Protein AF-0000000080250544 (afdb_homodimer)

Organism: Ramazzottius varieornatus (NCBI:txid947166)

Radius of gyration: 23.19 Å; Cα contacts (8 Å, |Δi|>4): 691; chains: 2; bounding box: 48×70×61 Å

Sequence (480 aa):
MAPKQDSIIHLRAGSTQPKFDNGYLTVYSLRFSPFSERVRLLLNYKQIPFNIVNIHIRDRPEWYYKKNPLGKVPCLEEPDGSIVYESLVVAEYIEDRYHDQRPLLPADPYQRAVQKQLIELVIGTASYNHTVLEGNPDAKKTVEGGLDKVEELLQTDYWSGGECGFVDLMVWPWFERLPAIQRIAAIRFSPEHHPKILAWMDRMLTIPAVKMTAYDTEERLAFLESRKAGAINFDVGLQSMAPKQDSIIHLRAGSTQPKFDNGYLTVYSLRFSPFSERVRLLLNYKQIPFNIVNIHIRDRPEWYYKKNPLGKVPCLEEPDGSIVYESLVVAEYIEDRYHDQRPLLPADPYQRAVQKQLIELVIGTASYNHTVLEGNPDAKKTVEGGLDKVEELLQTDYWSGGECGFVDLMVWPWFERLPAIQRIAAIRFSPEHHPKILAWMDRMLTIPAVKMTAYDTEERLAFLESRKAGAINFDVGLQS

Solvent-accessible surface area (backbone atoms only — not comparable to full-atom values): 26628 Å² total; per-residue (Å²): 126,78,76,82,78,43,44,86,54,58,37,31,60,84,53,77,82,85,82,82,89,80,75,43,35,35,35,34,27,38,83,86,34,48,52,21,41,25,45,52,32,47,33,46,64,69,66,48,71,62,43,42,39,26,48,27,82,90,41,48,29,71,73,50,40,79,72,34,80,81,58,67,64,20,30,39,31,42,69,88,63,52,69,41,41,48,40,69,46,37,44,50,31,47,52,62,65,60,32,97,44,86,68,54,66,57,86,50,42,64,61,31,35,52,46,55,35,47,42,54,52,50,45,69,41,52,64,33,64,65,34,52,73,67,63,44,87,58,23,53,59,50,34,39,53,20,48,52,52,48,37,68,64,56,82,51,70,24,80,54,28,89,46,86,28,49,41,39,44,63,48,40,46,66,58,70,44,43,68,46,46,39,72,77,37,93,49,82,78,42,66,87,78,31,44,62,50,51,52,34,49,56,57,48,62,68,37,67,31,49,56,72,67,57,72,54,60,66,47,51,40,51,29,52,50,23,45,71,70,70,56,67,42,85,49,58,90,53,83,129,124,78,74,81,75,42,43,85,53,58,37,31,58,85,53,76,82,84,83,82,89,79,73,43,36,33,34,35,26,37,86,87,35,48,50,22,41,24,43,53,33,47,34,47,62,69,67,48,70,63,44,43,39,26,46,27,81,92,40,49,28,70,71,50,39,79,72,35,80,81,57,64,65,20,31,40,30,43,67,89,64,52,68,40,43,49,42,69,45,37,44,50,31,50,52,63,64,61,32,96,45,87,68,55,64,57,86,50,43,64,62,30,34,52,46,54,35,46,43,53,51,48,45,68,41,52,65,33,65,66,35,51,73,66,62,44,89,57,22,54,59,49,35,38,53,21,50,53,53,46,38,67,64,58,82,51,69,24,81,56,30,87,45,87,28,50,41,39,45,64,48,40,46,66,58,68,44,44,68,46,46,40,74,78,37,92,48,82,78,43,66,88,78,30,43,62,52,51,53,34,49,57,57,48,62,69,36,67,32,49,56,73,66,56,72,56,60,66,47,50,40,51,29,50,50,23,46,71,70,70,56,66,43,83,49,59,90,53,84,129

InterPro domains:
  IPR004045 Glutathione S-transferase, N-terminal [PF13417] (28-99)
  IPR004045 Glutathione S-transferase, N-terminal [PS50404] (23-102)
  IPR005442 Glutathione S-transferase, omega-class [PR01625] (23-38)
  IPR005442 Glutathione S-transferase, omega-class [PR01625] (99-113)
  IPR005442 Glutathione S-transferase, omega-class [PR01625] (158-177)
  IPR010987 Glutathione S-transferase, C-terminal-like [PS50405] (108-223)
  IPR036249 Thioredoxin-like superfamily [SSF52833] (25-121)
  IPR036282 Glutathione S-transferase, C-terminal domain superfamily [SSF47616] (98-227)
  IPR040079 Glutathione transferase family [SFLDS00019] (25-205)
  IPR050983 Glutathione S-transferase Omega/HSP26 [PTHR43968] (10-233)

Structure (mmCIF, N/CA/C/O backbone):
data_AF-0000000080250544-model_v1
#
loop_
_entity.id
_entity.type
_entity.pdbx_description
1 polymer 'Glutathione S-transferase omega'
#
loop_
_atom_site.group_PDB
_atom_site.id
_atom_site.type_symbol
_atom_site.label_atom_id
_atom_site.label_alt_id
_atom_site.label_comp_id
_atom_site.label_asym_id
_atom_site.label_entity_id
_atom_site.label_seq_id
_atom_site.pdbx_PDB_ins_code
_atom_site.Cartn_x
_atom_site.Cartn_y
_atom_site.Cartn_z
_atom_site.occupancy
_atom_site.B_iso_or_equiv
_atom_site.auth_seq_id
_atom_site.auth_comp_id
_atom_site.auth_asym_id
_atom_site.auth_atom_id
_atom_site.pdbx_PDB_model_num
ATOM 1 N N . MET A 1 1 ? 18.531 -32.625 -2.441 1 30.19 1 MET A N 1
ATOM 2 C CA . MET A 1 1 ? 17.688 -31.5 -2.129 1 30.19 1 MET A CA 1
ATOM 3 C C . MET A 1 1 ? 16.516 -31.906 -1.24 1 30.19 1 MET A C 1
ATOM 5 O O . MET A 1 1 ? 15.812 -32.875 -1.548 1 30.19 1 MET A O 1
ATOM 9 N N . ALA A 1 2 ? 16.609 -31.719 0.023 1 39.47 2 ALA A N 1
ATOM 10 C CA . ALA A 1 2 ? 15.633 -32.375 0.901 1 39.47 2 ALA A CA 1
ATOM 11 C C . ALA A 1 2 ? 14.219 -32.219 0.355 1 39.47 2 ALA A C 1
ATOM 13 O O . ALA A 1 2 ? 13.898 -31.203 -0.287 1 39.47 2 ALA A O 1
ATOM 14 N N . PRO A 1 3 ? 13.453 -33.188 0.42 1 40.62 3 PRO A N 1
ATOM 15 C CA . PRO A 1 3 ? 12.078 -33.156 -0.087 1 40.62 3 PRO A CA 1
ATOM 16 C C . PRO A 1 3 ? 11.305 -31.922 0.4 1 40.62 3 PRO A C 1
ATOM 18 O O . PRO A 1 3 ? 11.539 -31.438 1.514 1 40.62 3 PRO A O 1
ATOM 21 N N . LYS A 1 4 ? 11.023 -31.031 -0.558 1 47.94 4 LYS A N 1
ATOM 22 C CA . LYS A 1 4 ? 10.164 -29.875 -0.311 1 47.94 4 LYS A CA 1
ATOM 23 C C . LYS A 1 4 ? 9.078 -30.203 0.704 1 47.94 4 LYS A C 1
ATOM 25 O O . LYS A 1 4 ? 8.273 -31.125 0.487 1 47.94 4 LYS A O 1
ATOM 30 N N . GLN A 1 5 ? 9.305 -30.188 1.997 1 51.09 5 GLN A N 1
ATOM 31 C CA . GLN A 1 5 ? 8.32 -30.391 3.053 1 51.09 5 GLN A CA 1
ATOM 32 C C . GLN A 1 5 ? 7.301 -29.266 3.072 1 51.09 5 GLN A C 1
ATOM 34 O O . GLN A 1 5 ? 6.902 -28.797 4.141 1 51.09 5 GLN A O 1
ATOM 39 N N . ASP A 1 6 ? 7 -28.797 1.941 1 57.81 6 ASP A N 1
ATOM 40 C CA . ASP A 1 6 ? 5.945 -27.797 1.822 1 57.81 6 ASP A CA 1
ATOM 41 C C . ASP A 1 6 ? 4.613 -28.344 2.342 1 57.81 6 ASP A C 1
ATOM 43 O O . ASP A 1 6 ? 4.344 -29.547 2.236 1 57.81 6 ASP A O 1
ATOM 47 N N . SER A 1 7 ? 4.129 -27.641 3.33 1 61.94 7 SER A N 1
ATOM 48 C CA . SER A 1 7 ? 2.754 -28.031 3.605 1 61.94 7 SER A CA 1
ATOM 49 C C . SER A 1 7 ? 1.898 -27.984 2.344 1 61.94 7 SER A C 1
ATOM 51 O O . SER A 1 7 ? 1.825 -26.938 1.683 1 61.94 7 SER A O 1
ATOM 53 N N . ILE A 1 8 ? 1.458 -29.094 1.96 1 69.06 8 ILE A N 1
ATOM 54 C CA . ILE A 1 8 ? 0.593 -29.156 0.787 1 69.06 8 ILE A CA 1
ATOM 55 C C . ILE A 1 8 ? -0.792 -28.609 1.14 1 69.06 8 ILE A C 1
ATOM 57 O O . ILE A 1 8 ? -1.334 -27.766 0.431 1 69.06 8 ILE A O 1
ATOM 61 N N . ILE A 1 9 ? -1.211 -29 2.414 1 85.44 9 ILE A N 1
ATOM 62 C CA . ILE A 1 9 ? -2.533 -28.547 2.826 1 85.44 9 ILE A CA 1
ATOM 63 C C . ILE A 1 9 ? -2.396 -27.344 3.762 1 85.44 9 ILE A C 1
ATOM 65 O O . ILE A 1 9 ? -1.342 -27.141 4.367 1 85.44 9 ILE A O 1
ATOM 69 N N . HIS A 1 10 ? -3.432 -26.609 3.869 1 94.12 10 HIS A N 1
ATOM 70 C CA . HIS A 1 10 ? -3.436 -25.453 4.758 1 94.12 10 HIS A CA 1
ATOM 71 C C . HIS A 1 10 ? -3.494 -25.875 6.219 1 94.12 10 HIS A C 1
ATOM 73 O O . HIS A 1 10 ? -4.352 -26.672 6.602 1 94.12 10 HIS A O 1
ATOM 79 N N . LEU A 1 11 ? -2.553 -25.406 7.008 1 94.62 11 LEU A N 1
ATOM 80 C CA . LEU A 1 11 ? -2.518 -25.703 8.43 1 94.62 11 LEU A CA 1
ATOM 81 C C . LEU A 1 11 ? -3.605 -24.953 9.18 1 94.62 11 LEU A C 1
ATOM 83 O O . LEU A 1 11 ? -3.881 -23.781 8.867 1 94.62 11 LEU A O 1
ATOM 87 N N . ARG A 1 12 ? -4.168 -25.641 10.141 1 95.25 12 ARG A N 1
ATOM 88 C CA . ARG A 1 12 ? -5.309 -25.125 10.898 1 95.25 12 ARG A CA 1
ATOM 89 C C . ARG A 1 12 ? -5.004 -25.078 12.391 1 95.25 12 ARG A C 1
ATOM 91 O O . ARG A 1 12 ? -3.918 -25.484 12.82 1 95.25 12 ARG A O 1
ATOM 98 N N . ALA A 1 13 ? -6 -24.484 13.086 1 96.19 13 ALA A N 1
ATOM 99 C CA . ALA A 1 13 ? -5.902 -24.484 14.539 1 96.19 13 ALA A CA 1
ATOM 100 C C . ALA A 1 13 ? -5.531 -25.875 15.062 1 96.19 13 ALA A C 1
ATOM 102 O O . ALA A 1 13 ? -6.062 -26.891 14.594 1 96.19 13 ALA A O 1
ATOM 103 N N . GLY A 1 14 ? -4.582 -25.859 15.977 1 95.31 14 GLY A N 1
ATOM 104 C CA . GLY A 1 14 ? -4.152 -27.125 16.578 1 95.3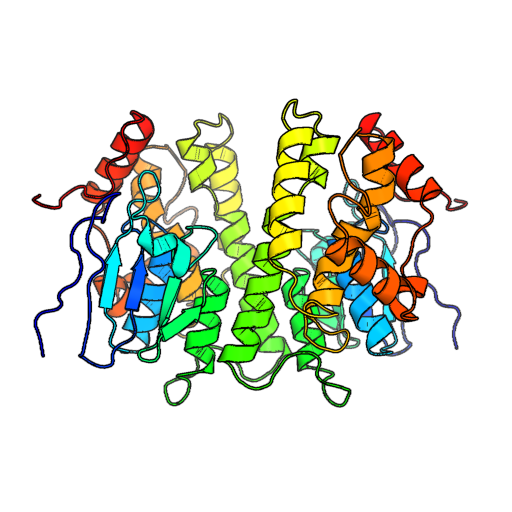1 14 GLY A CA 1
ATOM 105 C C . GLY A 1 14 ? -2.98 -27.75 15.852 1 95.31 14 GLY A C 1
ATOM 106 O O . GLY A 1 14 ? -2.367 -28.703 16.359 1 95.31 14 GLY A O 1
ATOM 107 N N . SER A 1 15 ? -2.645 -27.281 14.625 1 94.5 15 SER A N 1
ATOM 108 C CA . SER A 1 15 ? -1.525 -27.844 13.875 1 94.5 15 SER A CA 1
ATOM 109 C C . SER A 1 15 ? -0.195 -27.547 14.555 1 94.5 15 SER A C 1
ATOM 111 O O . SER A 1 15 ? -0.071 -26.547 15.273 1 94.5 15 SER A O 1
ATOM 113 N N . THR A 1 16 ? 0.741 -28.375 14.328 1 94.25 16 THR A N 1
ATOM 114 C CA . THR A 1 16 ? 2.102 -28.156 14.797 1 94.25 16 THR A CA 1
ATOM 115 C C . THR A 1 16 ? 2.881 -27.281 13.812 1 94.25 16 THR A C 1
ATOM 117 O O . THR A 1 16 ? 2.779 -27.469 12.602 1 94.25 16 THR A O 1
ATOM 120 N N . GLN A 1 17 ? 3.588 -26.406 14.32 1 93.44 17 GLN A N 1
ATOM 121 C CA . GLN A 1 17 ? 4.414 -25.562 13.469 1 93.44 17 GLN A CA 1
ATOM 122 C C . GLN A 1 17 ? 5.5 -26.375 12.773 1 93.44 17 GLN A C 1
ATOM 124 O O . GLN A 1 17 ? 6.285 -27.062 13.43 1 93.44 17 GLN A O 1
ATOM 129 N N . PRO A 1 18 ? 5.574 -26.281 11.477 1 92.81 18 PRO A N 1
ATOM 130 C CA . PRO A 1 18 ? 6.672 -26.969 10.789 1 92.81 18 PRO A CA 1
ATOM 131 C C . PRO A 1 18 ? 8.039 -26.375 11.117 1 92.81 18 PRO A C 1
ATOM 133 O O . PRO A 1 18 ? 8.156 -25.156 11.289 1 92.81 18 PRO A O 1
ATOM 136 N N . LYS A 1 19 ? 9 -27.141 11.195 1 88.62 19 LYS A N 1
ATOM 137 C CA . LYS A 1 19 ? 10.383 -26.734 11.398 1 88.62 19 LYS A CA 1
ATOM 138 C C . LYS A 1 19 ? 11.258 -27.125 10.211 1 88.62 19 LYS A C 1
ATOM 140 O O . LYS A 1 19 ? 11.172 -28.25 9.719 1 88.62 19 LYS A O 1
ATOM 145 N N . PHE A 1 20 ? 11.953 -26.078 9.75 1 90.44 20 PHE A N 1
ATOM 146 C CA . PHE A 1 20 ? 12.867 -26.312 8.641 1 90.44 20 PHE A CA 1
ATOM 147 C C . PHE A 1 20 ? 14.312 -26.062 9.055 1 90.44 20 PHE A C 1
ATOM 149 O O . PHE A 1 20 ? 14.594 -25.094 9.773 1 90.44 20 PHE A O 1
ATOM 156 N N . ASP A 1 21 ? 15.227 -26.906 8.727 1 87.69 21 ASP A N 1
ATOM 157 C CA . ASP A 1 21 ? 16.641 -26.734 9.055 1 87.69 21 ASP A CA 1
ATOM 158 C C . ASP A 1 21 ? 17.5 -26.688 7.789 1 87.69 21 ASP A C 1
ATOM 160 O O . ASP A 1 21 ? 18.625 -27.156 7.785 1 87.69 21 ASP A O 1
ATOM 164 N N . ASN A 1 22 ? 16.969 -26.219 6.715 1 93.06 22 ASN A N 1
ATOM 165 C CA . ASN A 1 22 ? 17.672 -26.234 5.434 1 93.06 22 ASN A CA 1
ATOM 166 C C . ASN A 1 22 ? 18.281 -24.875 5.121 1 93.06 22 ASN A C 1
ATOM 168 O O . ASN A 1 22 ? 18.938 -24.703 4.09 1 93.06 22 ASN A O 1
ATOM 172 N N . GLY A 1 23 ? 18.016 -23.844 5.969 1 94.5 23 GLY A N 1
ATOM 173 C CA . GLY A 1 23 ? 18.609 -22.531 5.785 1 94.5 23 GLY A CA 1
ATOM 174 C C . GLY A 1 23 ? 17.875 -21.688 4.766 1 94.5 23 GLY A C 1
ATOM 175 O O . GLY A 1 23 ? 18.375 -20.641 4.355 1 94.5 23 GLY A O 1
ATOM 176 N N . TYR A 1 24 ? 16.641 -22.109 4.34 1 96 24 TYR A N 1
ATOM 177 C CA . TYR A 1 24 ? 15.883 -21.391 3.328 1 96 24 TYR A CA 1
ATOM 178 C C . TYR A 1 24 ? 14.898 -20.422 3.971 1 96 24 TYR A C 1
ATOM 180 O O . TYR A 1 24 ? 14.594 -20.531 5.16 1 96 24 TYR A O 1
ATOM 188 N N . LEU A 1 25 ? 14.477 -19.484 3.188 1 96.69 25 LEU A N 1
ATOM 189 C CA . LEU A 1 25 ? 13.328 -18.656 3.557 1 96.69 25 LEU A CA 1
ATOM 190 C C . LEU A 1 25 ? 12.07 -19.516 3.711 1 96.69 25 LEU A C 1
ATOM 192 O O . LEU A 1 25 ? 11.953 -20.562 3.082 1 96.69 25 LEU A O 1
ATOM 196 N N . THR A 1 26 ? 11.211 -19.047 4.57 1 97.31 26 THR A N 1
ATOM 197 C CA . THR A 1 26 ? 9.883 -19.656 4.66 1 97.31 26 THR A CA 1
ATOM 198 C C . THR A 1 26 ? 8.805 -18.641 4.309 1 97.31 26 THR A C 1
ATOM 200 O O . THR A 1 26 ? 8.789 -17.531 4.84 1 97.31 26 THR A O 1
ATOM 203 N N . VAL A 1 27 ? 7.965 -19.047 3.398 1 97.56 27 VAL A N 1
ATOM 204 C CA . VAL A 1 27 ? 6.82 -18.219 3.033 1 97.56 27 VAL A CA 1
ATOM 205 C C . VAL A 1 27 ? 5.539 -18.812 3.607 1 97.56 27 VAL A C 1
ATOM 207 O O . VAL A 1 27 ? 5.137 -19.922 3.223 1 97.56 27 VAL A O 1
ATOM 210 N N . TYR A 1 28 ? 4.992 -18.141 4.57 1 97.75 28 TYR A N 1
ATOM 211 C CA . TYR A 1 28 ? 3.625 -18.469 4.969 1 97.75 28 TYR A CA 1
ATOM 212 C C . TYR A 1 28 ? 2.623 -17.922 3.951 1 97.75 28 TYR A C 1
ATOM 214 O O . TYR A 1 28 ? 2.6 -16.734 3.66 1 97.75 28 TYR A O 1
ATOM 222 N N . SER A 1 29 ? 1.781 -18.797 3.49 1 96.38 29 SER A N 1
ATOM 223 C CA . SER A 1 29 ? 1.088 -18.531 2.236 1 96.38 29 SER A CA 1
ATOM 224 C C . SER A 1 29 ? -0.36 -19 2.291 1 96.38 29 SER A C 1
ATOM 226 O O . SER A 1 29 ? -0.806 -19.531 3.311 1 96.38 29 SER A O 1
ATOM 228 N N . LEU A 1 30 ? -1.112 -18.625 1.294 1 94.75 30 LEU A N 1
ATOM 229 C CA . LEU A 1 30 ? -2.441 -19.109 0.927 1 94.75 30 LEU A CA 1
ATOM 230 C C . LEU A 1 30 ? -2.508 -19.438 -0.561 1 94.75 30 LEU A C 1
ATOM 232 O O . LEU A 1 30 ? -2.189 -18.594 -1.402 1 94.75 30 LEU A O 1
ATOM 236 N N . ARG A 1 31 ? -2.861 -20.578 -0.89 1 91.12 31 ARG A N 1
ATOM 237 C CA . ARG A 1 31 ? -2.715 -21.141 -2.227 1 91.12 31 ARG A CA 1
ATOM 238 C C . ARG A 1 31 ? -3.387 -20.25 -3.271 1 91.12 31 ARG A C 1
ATOM 240 O O . ARG A 1 31 ? -2.77 -19.891 -4.273 1 91.12 31 ARG A O 1
ATOM 247 N N . PHE A 1 32 ? -4.555 -19.766 -3.074 1 89.81 32 PHE A N 1
ATOM 248 C CA . PHE A 1 32 ? -5.305 -19.047 -4.098 1 89.81 32 PHE A CA 1
ATOM 249 C C . PHE A 1 32 ? -5.297 -17.547 -3.822 1 89.81 32 PHE A C 1
ATOM 251 O O . PHE A 1 32 ? -6.09 -16.797 -4.402 1 89.81 32 PHE A O 1
ATOM 258 N N . SER A 1 33 ? -4.426 -17.109 -2.998 1 91.81 33 SER A N 1
ATOM 259 C CA . SER A 1 33 ? -4.285 -15.688 -2.707 1 91.81 33 SER A CA 1
ATOM 260 C C . SER A 1 33 ? -3.344 -15.008 -3.697 1 91.81 33 SER A C 1
ATOM 262 O O . SER A 1 33 ? -2.184 -15.406 -3.83 1 91.81 33 SER A O 1
ATOM 264 N N . PRO A 1 34 ? -3.848 -13.992 -4.348 1 92.94 34 PRO A N 1
ATOM 265 C CA . PRO A 1 34 ? -2.953 -13.273 -5.262 1 92.94 34 PRO A CA 1
ATOM 266 C C . PRO A 1 34 ? -1.805 -12.578 -4.531 1 92.94 34 PRO A C 1
ATOM 268 O O . PRO A 1 34 ? -0.731 -12.383 -5.109 1 92.94 34 PRO A O 1
ATOM 271 N N . PHE A 1 35 ? -1.984 -12.242 -3.273 1 95.38 35 PHE A N 1
ATOM 272 C CA . PHE A 1 35 ? -0.95 -11.578 -2.488 1 95.38 35 PHE A CA 1
ATOM 273 C C . PHE A 1 35 ? 0.18 -12.547 -2.158 1 95.38 35 PHE A C 1
ATOM 275 O O . PHE A 1 35 ? 1.356 -12.195 -2.256 1 95.38 35 PHE A O 1
ATOM 282 N N . SER A 1 36 ? -0.199 -13.711 -1.811 1 96.25 36 SER A N 1
ATOM 283 C CA . SER A 1 36 ? 0.809 -14.734 -1.552 1 96.25 36 SER A CA 1
ATOM 284 C C . SER A 1 36 ? 1.521 -15.148 -2.836 1 96.25 36 SER A C 1
ATOM 286 O O . SER A 1 36 ? 2.73 -15.391 -2.83 1 96.25 36 SER A O 1
ATOM 288 N N . GLU A 1 37 ? 0.762 -15.219 -3.871 1 95.38 37 GLU A N 1
ATOM 289 C CA . GLU A 1 37 ? 1.309 -15.68 -5.145 1 95.38 37 GLU A CA 1
ATOM 290 C C . GLU A 1 37 ? 2.42 -14.758 -5.633 1 95.38 37 GLU A C 1
ATOM 292 O O . GLU A 1 37 ? 3.43 -15.227 -6.168 1 95.38 37 GLU A O 1
ATOM 297 N N . ARG A 1 38 ? 2.221 -13.469 -5.473 1 96.75 38 ARG A N 1
ATOM 298 C CA . ARG A 1 38 ? 3.229 -12.594 -6.059 1 96.75 38 ARG A CA 1
ATOM 299 C C . ARG A 1 38 ? 4.562 -12.734 -5.336 1 96.75 38 ARG A C 1
ATOM 301 O O . ARG A 1 38 ? 5.625 -12.555 -5.938 1 96.75 38 ARG A O 1
ATOM 308 N N . VAL A 1 39 ? 4.574 -13.086 -4.066 1 97.69 39 VAL A N 1
ATOM 309 C CA . VAL A 1 39 ? 5.812 -13.328 -3.336 1 97.69 39 VAL A CA 1
ATOM 310 C C . VAL A 1 39 ? 6.461 -14.617 -3.838 1 97.69 39 VAL A C 1
ATOM 312 O O . VAL A 1 39 ? 7.664 -14.648 -4.113 1 97.69 39 VAL A O 1
ATOM 315 N N . ARG A 1 40 ? 5.648 -15.648 -4.012 1 96.5 40 ARG A N 1
ATOM 316 C CA . ARG A 1 40 ? 6.172 -16.906 -4.531 1 96.5 40 ARG A CA 1
ATOM 317 C C . ARG A 1 40 ? 6.715 -16.734 -5.945 1 96.5 40 ARG A C 1
ATOM 319 O O . ARG A 1 40 ? 7.773 -17.266 -6.281 1 96.5 40 ARG A O 1
ATOM 326 N N . LEU A 1 41 ? 6.004 -16.016 -6.723 1 96.56 41 LEU A N 1
ATOM 327 C CA . LEU A 1 41 ? 6.422 -15.719 -8.086 1 96.56 41 LEU A CA 1
ATOM 328 C C . LEU A 1 41 ? 7.793 -15.039 -8.102 1 96.56 41 LEU A C 1
ATOM 330 O O . LEU A 1 41 ? 8.68 -15.445 -8.859 1 96.56 41 LEU A O 1
ATOM 334 N N . LEU A 1 42 ? 7.953 -14.055 -7.289 1 96.69 42 LEU A N 1
ATOM 335 C CA . LEU A 1 42 ? 9.203 -13.305 -7.227 1 96.69 42 LEU A CA 1
ATOM 336 C C . LEU A 1 42 ? 10.359 -14.211 -6.824 1 96.69 42 LEU A C 1
ATOM 338 O O . LEU A 1 42 ? 11.422 -14.188 -7.449 1 96.69 42 LEU A O 1
ATOM 342 N N . LEU A 1 43 ? 10.148 -14.984 -5.805 1 96 43 LEU A N 1
ATOM 343 C CA . LEU A 1 43 ? 11.195 -15.883 -5.332 1 96 43 LEU A CA 1
ATOM 344 C C . LEU A 1 43 ? 11.578 -16.891 -6.414 1 96 43 LEU A C 1
ATOM 346 O O . LEU A 1 43 ? 12.766 -17.141 -6.633 1 96 43 LEU A O 1
ATOM 350 N N . ASN A 1 44 ? 10.586 -17.438 -7.086 1 95.06 44 ASN A N 1
ATOM 351 C CA . ASN A 1 44 ? 10.859 -18.359 -8.18 1 95.06 44 ASN A CA 1
ATOM 352 C C . ASN A 1 44 ? 11.602 -17.672 -9.328 1 95.06 44 ASN A C 1
ATOM 354 O O . ASN A 1 44 ? 12.523 -18.25 -9.898 1 95.06 44 ASN A O 1
ATOM 358 N N . TYR A 1 45 ? 11.148 -16.516 -9.641 1 95.38 45 TYR A N 1
ATOM 359 C CA . TYR A 1 45 ? 11.773 -15.766 -10.734 1 95.38 45 TYR A CA 1
ATOM 360 C C . TYR A 1 45 ? 13.234 -15.477 -10.438 1 95.38 45 TYR A C 1
ATOM 362 O O . TYR A 1 45 ? 14.086 -15.562 -11.328 1 95.38 45 TYR A O 1
ATOM 370 N N . LYS A 1 46 ? 13.516 -15.211 -9.18 1 94.69 46 LYS A N 1
ATOM 371 C CA . LYS A 1 46 ? 14.883 -14.914 -8.766 1 94.69 46 LYS A CA 1
ATOM 372 C C . LYS A 1 46 ? 15.641 -16.188 -8.414 1 94.69 46 LYS A C 1
ATOM 374 O O . LYS A 1 46 ? 16.828 -16.141 -8.07 1 94.69 46 LYS A O 1
ATOM 379 N N . GLN A 1 47 ? 14.945 -17.281 -8.469 1 92.94 47 GLN A N 1
ATOM 380 C CA . GLN A 1 47 ? 15.539 -18.578 -8.195 1 92.94 47 GLN A CA 1
ATOM 381 C C . GLN A 1 47 ? 16.109 -18.641 -6.781 1 92.94 47 GLN A C 1
ATOM 383 O O . GLN A 1 47 ? 17.219 -19.109 -6.57 1 92.94 47 GLN A O 1
ATOM 388 N N . ILE A 1 48 ? 15.383 -18.141 -5.863 1 93.94 48 ILE A N 1
ATOM 389 C CA . ILE A 1 48 ? 15.703 -18.234 -4.441 1 93.94 48 ILE A CA 1
ATOM 390 C C . ILE A 1 48 ? 14.914 -19.359 -3.799 1 93.94 48 ILE A C 1
ATOM 392 O O . ILE A 1 48 ? 13.68 -19.359 -3.818 1 93.94 48 ILE A O 1
ATOM 396 N N . PRO A 1 49 ? 15.609 -20.281 -3.252 1 94.31 49 PRO A N 1
ATOM 397 C CA . PRO A 1 49 ? 14.891 -21.391 -2.619 1 94.31 49 PRO A CA 1
ATOM 398 C C . PRO A 1 49 ? 14.109 -20.953 -1.383 1 94.31 49 PRO A C 1
ATOM 400 O O . PRO A 1 49 ? 14.562 -20.094 -0.63 1 94.31 49 PRO A O 1
ATOM 403 N N . PHE A 1 50 ? 12.977 -21.594 -1.226 1 95.81 50 PHE A N 1
ATOM 404 C CA . PHE A 1 50 ? 12.148 -21.266 -0.07 1 95.81 50 PHE A CA 1
ATOM 405 C C . PHE A 1 50 ? 11.234 -22.422 0.293 1 95.81 50 PHE A C 1
ATOM 407 O O . PHE A 1 50 ? 10.961 -23.281 -0.541 1 95.81 50 PHE A O 1
ATOM 414 N N . ASN A 1 51 ? 10.828 -22.406 1.561 1 96.19 51 ASN A N 1
ATOM 415 C CA . ASN A 1 51 ? 9.773 -23.281 2.061 1 96.19 51 ASN A CA 1
ATOM 416 C C . ASN A 1 51 ? 8.406 -22.609 1.993 1 96.19 51 ASN A C 1
ATOM 418 O O . ASN A 1 51 ? 8.305 -21.391 2.094 1 96.19 51 ASN A O 1
ATOM 422 N N . ILE A 1 52 ? 7.383 -23.453 1.812 1 95.81 52 ILE A N 1
ATOM 423 C CA . ILE A 1 52 ? 6.02 -22.938 1.827 1 95.81 52 ILE A CA 1
ATOM 424 C C . ILE A 1 52 ? 5.246 -23.562 2.988 1 95.81 52 ILE A C 1
ATOM 426 O O . ILE A 1 52 ? 5.297 -24.781 3.197 1 95.81 52 ILE A O 1
ATOM 430 N N . VAL A 1 53 ? 4.66 -22.781 3.762 1 96.19 53 VAL A N 1
ATOM 431 C CA . VAL A 1 53 ? 3.703 -23.203 4.777 1 96.19 53 VAL A CA 1
ATOM 432 C C . VAL A 1 53 ? 2.352 -22.547 4.52 1 96.19 53 VAL A C 1
ATOM 434 O O . VAL A 1 53 ? 2.199 -21.328 4.703 1 96.19 53 VAL A O 1
ATOM 437 N N . ASN A 1 54 ? 1.354 -23.312 4.129 1 95.69 54 ASN A N 1
ATOM 438 C CA . ASN A 1 54 ? 0.025 -22.781 3.869 1 95.69 54 ASN A CA 1
ATOM 439 C C . ASN A 1 54 ? -0.79 -22.641 5.152 1 95.69 54 ASN A C 1
ATOM 441 O O . ASN A 1 54 ? -0.849 -23.578 5.949 1 95.69 54 ASN A O 1
ATOM 445 N N . ILE A 1 55 ? -1.382 -21.469 5.332 1 96.5 55 ILE A N 1
ATOM 446 C CA . ILE A 1 55 ? -2.127 -21.141 6.539 1 96.5 55 ILE A CA 1
ATOM 447 C C . ILE A 1 55 ? -3.611 -21 6.211 1 96.5 55 ILE A C 1
ATOM 449 O O . ILE A 1 55 ? -3.982 -20.297 5.27 1 96.5 55 ILE A O 1
ATOM 453 N N . HIS A 1 56 ? -4.477 -21.734 6.926 1 94.75 56 HIS A N 1
ATOM 454 C CA . HIS A 1 56 ? -5.918 -21.562 6.797 1 94.75 56 HIS A CA 1
ATOM 455 C C . HIS A 1 56 ? -6.367 -20.25 7.449 1 94.75 56 HIS A C 1
ATOM 457 O O . HIS A 1 56 ? -6.465 -20.172 8.672 1 94.75 56 HIS A O 1
ATOM 463 N N . ILE A 1 57 ? -6.777 -19.312 6.707 1 92.81 57 ILE A N 1
ATOM 464 C CA . ILE A 1 57 ? -6.922 -17.938 7.184 1 92.81 57 ILE A CA 1
ATOM 465 C C . ILE A 1 57 ? -8.211 -17.812 7.988 1 92.81 57 ILE A C 1
ATOM 467 O O . ILE A 1 57 ? -8.422 -16.812 8.68 1 92.81 57 ILE A O 1
ATOM 471 N N . ARG A 1 58 ? -9.133 -18.781 7.953 1 92.31 58 ARG A N 1
ATOM 472 C CA . ARG A 1 58 ? -10.352 -18.766 8.758 1 92.31 58 ARG A CA 1
ATOM 473 C C . ARG A 1 58 ? -10.18 -19.578 10.031 1 92.31 58 ARG A C 1
ATOM 475 O O . ARG A 1 58 ? -11.047 -19.562 10.914 1 92.31 58 ARG A O 1
ATOM 482 N N . ASP A 1 59 ? -9.227 -20.328 10.055 1 94.5 59 ASP A N 1
ATOM 483 C CA . ASP A 1 59 ? -8.922 -21.203 11.18 1 94.5 59 ASP A CA 1
ATOM 484 C C . ASP A 1 59 ? -7.418 -21.359 11.367 1 94.5 59 ASP A C 1
ATOM 486 O O . ASP A 1 59 ? -6.887 -22.469 11.344 1 94.5 59 ASP A O 1
ATOM 490 N N . ARG A 1 60 ? -6.785 -20.266 11.664 1 95.19 60 ARG A N 1
ATOM 491 C CA . ARG A 1 60 ? -5.328 -20.172 11.688 1 95.19 60 ARG A CA 1
ATOM 492 C C . ARG A 1 60 ? -4.746 -20.969 12.859 1 95.19 60 ARG A C 1
ATOM 494 O O . ARG A 1 60 ? -5.324 -20.984 13.945 1 95.19 60 ARG A O 1
ATOM 501 N N . PRO A 1 61 ? -3.551 -21.562 12.602 1 96.56 61 PRO A N 1
ATOM 502 C CA . PRO A 1 61 ? -2.832 -22.109 13.758 1 96.56 61 PRO A CA 1
ATOM 503 C C . PRO A 1 61 ? -2.477 -21.031 14.789 1 96.56 61 PRO A C 1
ATOM 505 O O . PRO A 1 61 ? -2.102 -19.922 14.414 1 96.56 61 PRO A O 1
ATOM 508 N N . GLU A 1 62 ? -2.479 -21.328 16.047 1 96.19 62 GLU A N 1
ATOM 509 C CA . GLU A 1 62 ? -2.25 -20.375 17.125 1 96.19 62 GLU A CA 1
ATOM 510 C C . GLU A 1 62 ? -0.832 -19.812 17.078 1 96.19 62 GLU A C 1
ATOM 512 O O . GLU A 1 62 ? -0.614 -18.641 17.375 1 96.19 62 GLU A O 1
ATOM 517 N N . TRP A 1 63 ? 0.06 -20.656 16.688 1 95.94 63 TRP A N 1
ATOM 518 C CA . TRP A 1 63 ? 1.463 -20.25 16.688 1 95.94 63 TRP A CA 1
ATOM 519 C C . TRP A 1 63 ? 1.735 -19.203 15.609 1 95.94 63 TRP A C 1
ATOM 521 O O . TRP A 1 63 ? 2.748 -18.516 15.648 1 95.94 63 TRP A O 1
ATOM 531 N N . TYR A 1 64 ? 0.831 -19.078 14.594 1 96.5 64 TYR A N 1
ATOM 532 C CA . TYR A 1 64 ? 1.074 -18.172 13.484 1 96.5 64 TYR A CA 1
ATOM 533 C C . TYR A 1 64 ? 0.996 -16.719 13.938 1 96.5 64 TYR A C 1
ATOM 535 O O . TYR A 1 64 ? 1.715 -15.852 13.422 1 96.5 64 TYR A O 1
ATOM 543 N N . TYR A 1 65 ? 0.235 -16.422 15 1 92.81 65 TYR A N 1
ATOM 544 C CA . TYR A 1 65 ? 0.056 -15.062 15.5 1 92.81 65 TYR A CA 1
ATOM 545 C C . TYR A 1 65 ? 1.326 -14.555 16.1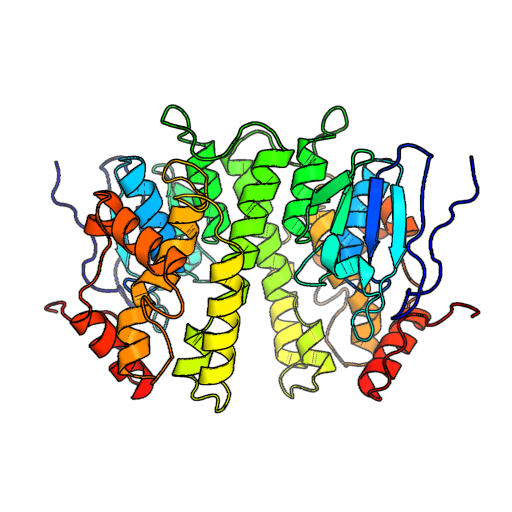72 1 92.81 65 TYR A C 1
ATOM 547 O O . TYR A 1 65 ? 1.516 -13.344 16.328 1 92.81 65 TYR A O 1
ATOM 555 N N . LYS A 1 66 ? 2.178 -15.422 16.578 1 92.12 66 LYS A N 1
ATOM 556 C CA . LYS A 1 66 ? 3.467 -15.023 17.125 1 92.12 66 LYS A CA 1
ATOM 557 C C . LYS A 1 66 ? 4.414 -14.523 16.047 1 92.12 66 LYS A C 1
ATOM 559 O O . LYS A 1 66 ? 5.352 -13.781 16.328 1 92.12 66 LYS A O 1
ATOM 564 N N . LYS A 1 67 ? 4.152 -14.969 14.82 1 93 67 LYS A N 1
ATOM 565 C CA . LYS A 1 67 ? 4.949 -14.531 13.68 1 93 67 LYS A CA 1
ATOM 566 C C . LYS A 1 67 ? 4.398 -13.242 13.086 1 93 67 LYS A C 1
ATOM 568 O O . LYS A 1 67 ? 5.141 -12.273 12.906 1 93 67 LYS A O 1
ATOM 573 N N . ASN A 1 68 ? 3.115 -13.227 12.875 1 91.06 68 ASN A N 1
ATOM 574 C CA . ASN A 1 68 ? 2.391 -12.055 12.391 1 91.06 68 ASN A CA 1
ATOM 575 C C . ASN A 1 68 ? 1.149 -11.781 13.234 1 91.06 68 ASN A C 1
ATOM 577 O O . ASN A 1 68 ? 0.133 -12.461 13.094 1 91.06 68 ASN A O 1
ATOM 581 N N . PRO A 1 69 ? 1.146 -10.797 14.031 1 84.94 69 PRO A N 1
ATOM 582 C CA . PRO A 1 69 ? 0.037 -10.516 14.945 1 84.94 69 PRO A CA 1
ATOM 583 C C . PRO A 1 69 ? -1.272 -10.227 14.219 1 84.94 69 PRO A C 1
ATOM 585 O O . PRO A 1 69 ? -2.352 -10.352 14.797 1 84.94 69 PRO A O 1
ATOM 588 N N . LEU A 1 70 ? -1.199 -9.883 12.969 1 84.31 70 LEU A N 1
ATOM 589 C CA . LEU A 1 70 ? -2.406 -9.617 12.195 1 84.31 70 LEU A CA 1
ATOM 590 C C . LEU A 1 70 ? -2.977 -10.914 11.617 1 84.31 70 LEU A C 1
ATOM 592 O O . LEU A 1 70 ? -4.121 -10.938 11.156 1 84.31 70 LEU A O 1
ATOM 596 N N . GLY A 1 71 ? -2.188 -11.891 11.578 1 90.56 71 GLY A N 1
ATOM 597 C CA . GLY A 1 71 ? -2.627 -13.18 11.07 1 90.56 71 GLY A CA 1
ATOM 598 C C . GLY A 1 71 ? -2.77 -13.211 9.562 1 90.56 71 GLY A C 1
ATOM 599 O O . GLY A 1 71 ? -3.352 -14.148 9.008 1 90.56 71 GLY A O 1
ATOM 600 N N . LYS A 1 72 ? -2.283 -12.219 8.891 1 92.44 72 LYS A N 1
ATOM 601 C CA . LYS A 1 72 ? -2.424 -12.141 7.441 1 92.44 72 LYS A CA 1
ATOM 602 C C . LYS A 1 72 ? -1.322 -12.93 6.742 1 92.44 72 LYS A C 1
ATOM 604 O O . LYS A 1 72 ? -0.323 -13.297 7.363 1 92.44 72 LYS A O 1
ATOM 609 N N . VAL A 1 73 ? -1.524 -13.312 5.531 1 95.88 73 VAL A N 1
ATOM 610 C CA . VAL A 1 73 ? -0.538 -13.891 4.625 1 95.88 73 VAL A CA 1
ATOM 611 C C . VAL A 1 73 ? -0.45 -13.055 3.354 1 95.88 73 VAL A C 1
ATOM 613 O O . VAL A 1 73 ? -1.414 -12.383 2.977 1 95.88 73 VAL A O 1
ATOM 616 N N . PRO A 1 74 ? 0.701 -12.945 2.74 1 97.25 74 PRO A N 1
ATOM 617 C CA . PRO A 1 74 ? 1.927 -13.695 3.006 1 97.25 74 PRO A CA 1
ATOM 618 C C . PRO A 1 74 ? 2.752 -13.102 4.145 1 97.25 74 PRO A C 1
ATOM 620 O O . PRO A 1 74 ? 2.566 -11.938 4.504 1 97.25 74 PRO A O 1
ATOM 623 N N . CYS A 1 75 ? 3.514 -13.945 4.699 1 97.38 75 CYS A N 1
ATOM 624 C CA . CYS A 1 75 ? 4.559 -13.594 5.652 1 97.38 75 CYS A CA 1
ATOM 625 C C . CYS A 1 75 ? 5.855 -14.328 5.34 1 97.38 75 CYS A C 1
ATOM 627 O O . CYS A 1 75 ? 5.836 -15.523 5.031 1 97.38 75 CYS A O 1
ATOM 629 N N . LEU A 1 76 ? 6.945 -13.609 5.336 1 98.25 76 LEU A N 1
ATOM 630 C CA . LEU A 1 76 ? 8.258 -14.18 5.055 1 98.25 76 LEU A CA 1
ATOM 631 C C . LEU A 1 76 ? 9.078 -14.312 6.332 1 98.25 76 LEU A C 1
ATOM 633 O O . LEU A 1 76 ? 9.156 -13.367 7.125 1 98.25 76 LEU A O 1
ATOM 637 N N . GLU A 1 77 ? 9.625 -15.445 6.547 1 97.62 77 GLU A N 1
ATOM 638 C CA . GLU A 1 77 ? 10.516 -15.688 7.676 1 97.62 77 GLU A CA 1
ATOM 639 C C . GLU A 1 77 ? 11.93 -16.047 7.207 1 97.62 77 GLU A C 1
ATOM 641 O O . GLU A 1 77 ? 12.109 -16.984 6.426 1 97.62 77 GLU A O 1
ATOM 646 N N . GLU A 1 78 ? 12.906 -15.297 7.66 1 97.31 78 GLU A N 1
ATOM 647 C CA . GLU A 1 78 ? 14.312 -15.609 7.422 1 97.31 78 GLU A CA 1
ATOM 648 C C . GLU A 1 78 ? 14.758 -16.812 8.25 1 97.31 78 GLU A C 1
ATOM 650 O O . GLU A 1 78 ? 14.141 -17.125 9.266 1 97.31 78 GLU A O 1
ATOM 655 N N . PRO A 1 79 ? 15.883 -17.375 7.832 1 95.75 79 PRO A N 1
ATOM 656 C CA . PRO A 1 79 ? 16.406 -18.516 8.602 1 95.75 79 PRO A CA 1
ATOM 657 C C . PRO A 1 79 ? 16.703 -18.141 10.055 1 95.75 79 PRO A C 1
ATOM 659 O O . PRO A 1 79 ? 16.625 -19 10.938 1 95.75 79 PRO A O 1
ATOM 662 N N . ASP A 1 80 ? 16.984 -16.906 10.336 1 95.44 80 ASP A N 1
ATOM 663 C CA . ASP A 1 80 ? 17.328 -16.484 11.688 1 95.44 80 ASP A CA 1
ATOM 664 C C . ASP A 1 80 ? 16.078 -16.156 12.5 1 95.44 80 ASP A C 1
ATOM 666 O O . ASP A 1 80 ? 16.172 -15.742 13.656 1 95.44 80 ASP A O 1
ATOM 670 N N . GLY A 1 81 ? 14.938 -16.219 11.828 1 95.38 81 GLY A N 1
ATOM 671 C CA . GLY A 1 81 ? 13.688 -16.031 12.547 1 95.38 81 GLY A CA 1
ATOM 672 C C . GLY A 1 81 ? 13.078 -14.664 12.32 1 95.38 81 GLY A C 1
ATOM 673 O O . GLY A 1 81 ? 11.945 -14.414 12.742 1 95.38 81 GLY A O 1
ATOM 674 N N . SER A 1 82 ? 13.797 -13.805 11.648 1 96.5 82 SER A N 1
ATOM 675 C CA . SER A 1 82 ? 13.25 -12.484 11.359 1 96.5 82 SER A CA 1
ATOM 676 C C . SER A 1 82 ? 12.047 -12.578 10.422 1 96.5 82 SER A C 1
ATOM 678 O O . SER A 1 82 ? 12.047 -13.383 9.492 1 96.5 82 SER A O 1
ATOM 680 N N . ILE A 1 83 ? 11.047 -11.648 10.672 1 97.06 83 ILE A N 1
ATOM 681 C CA . ILE A 1 83 ? 9.766 -11.75 9.977 1 97.06 83 ILE A CA 1
ATOM 682 C C . ILE A 1 83 ? 9.484 -10.461 9.211 1 97.06 83 ILE A C 1
ATOM 684 O O . ILE A 1 83 ? 9.727 -9.367 9.727 1 97.06 83 ILE A O 1
ATOM 688 N N . VAL A 1 84 ? 8.992 -10.625 8.023 1 97.44 84 VAL A N 1
ATOM 689 C CA . VAL A 1 84 ? 8.492 -9.516 7.211 1 97.44 84 VAL A CA 1
ATOM 690 C C . VAL A 1 84 ? 7.109 -9.859 6.668 1 97.44 84 VAL A C 1
ATOM 692 O O . VAL A 1 84 ? 6.883 -10.969 6.188 1 97.44 84 VAL A O 1
ATOM 695 N N . TYR A 1 85 ? 6.184 -8.898 6.816 1 95.12 85 TYR A N 1
ATOM 696 C CA . TYR A 1 85 ? 4.863 -9.164 6.254 1 95.12 85 TYR A CA 1
ATOM 697 C C . TYR A 1 85 ? 4.34 -7.945 5.5 1 95.12 85 TYR A C 1
ATOM 699 O O . TYR A 1 85 ? 5.031 -6.93 5.391 1 95.12 85 TYR A O 1
ATOM 707 N N . GLU A 1 86 ? 3.123 -8.125 4.906 1 94.44 86 GLU A N 1
ATOM 708 C CA . GLU A 1 86 ? 2.574 -7.262 3.863 1 94.44 86 GLU A CA 1
ATOM 709 C C . GLU A 1 86 ? 3.205 -7.57 2.508 1 94.44 86 GLU A C 1
ATOM 711 O O . GLU A 1 86 ? 4.398 -7.344 2.309 1 94.44 86 GLU A O 1
ATOM 716 N N . SER A 1 87 ? 2.438 -7.969 1.591 1 96.44 87 SER A N 1
ATOM 717 C CA . SER A 1 87 ? 2.922 -8.648 0.394 1 96.44 87 SER A CA 1
ATOM 718 C C . SER A 1 87 ? 3.879 -7.766 -0.396 1 96.44 87 SER A C 1
ATOM 720 O O . SER A 1 87 ? 4.934 -8.227 -0.839 1 96.44 87 SER A O 1
ATOM 722 N N . LEU A 1 88 ? 3.564 -6.465 -0.565 1 96.38 88 LEU A N 1
ATOM 723 C CA . LEU A 1 88 ? 4.441 -5.602 -1.347 1 96.38 88 LEU A CA 1
ATOM 724 C C . LEU A 1 88 ? 5.707 -5.262 -0.564 1 96.38 88 LEU A C 1
ATOM 726 O O . LEU A 1 88 ? 6.781 -5.109 -1.148 1 96.38 88 LEU A O 1
ATOM 730 N N . VAL A 1 89 ? 5.582 -5.148 0.78 1 97 89 VAL A N 1
ATOM 731 C CA . VAL A 1 89 ? 6.75 -4.926 1.626 1 97 89 VAL A CA 1
ATOM 732 C C . VAL A 1 89 ? 7.68 -6.137 1.555 1 97 89 VAL A C 1
ATOM 734 O O . VAL A 1 89 ? 8.898 -5.984 1.412 1 97 89 VAL A O 1
ATOM 737 N N . VAL A 1 90 ? 7.09 -7.309 1.607 1 98.06 90 VAL A N 1
ATOM 738 C CA . VAL A 1 90 ? 7.855 -8.547 1.5 1 98.06 90 VAL A CA 1
ATOM 739 C C . VAL A 1 90 ? 8.594 -8.586 0.163 1 98.06 90 VAL A C 1
ATOM 741 O O . VAL A 1 90 ? 9.789 -8.875 0.115 1 98.06 90 VAL A O 1
ATOM 744 N N . ALA A 1 91 ? 7.875 -8.266 -0.9 1 97.31 91 ALA A N 1
ATOM 745 C CA . ALA A 1 91 ? 8.461 -8.32 -2.238 1 97.31 91 ALA A CA 1
ATOM 746 C C . ALA A 1 91 ? 9.617 -7.336 -2.371 1 97.31 91 ALA A C 1
ATOM 748 O O . ALA A 1 91 ? 10.672 -7.68 -2.906 1 97.31 91 ALA A O 1
ATOM 749 N N . GLU A 1 92 ? 9.422 -6.168 -1.896 1 96.19 92 GLU A N 1
ATOM 750 C CA . GLU A 1 92 ? 10.477 -5.164 -1.979 1 96.19 92 GLU A CA 1
ATOM 751 C C . GLU A 1 92 ? 11.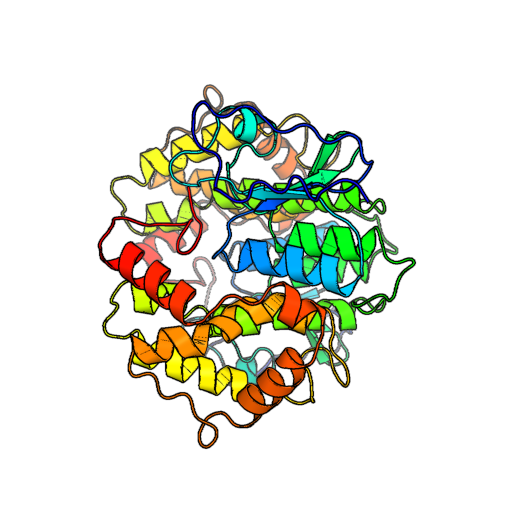672 -5.547 -1.107 1 96.19 92 GLU A C 1
ATOM 753 O O . GLU A 1 92 ? 12.82 -5.301 -1.477 1 96.19 92 GLU A O 1
ATOM 758 N N . TYR A 1 93 ? 11.414 -6.121 0.069 1 97.12 93 TYR A N 1
ATOM 759 C CA . TYR A 1 93 ? 12.477 -6.617 0.934 1 97.12 93 TYR A CA 1
ATOM 760 C C . TYR A 1 93 ? 13.336 -7.641 0.207 1 97.12 93 TYR A C 1
ATOM 762 O O . TYR A 1 93 ? 14.562 -7.539 0.204 1 97.12 93 TYR A O 1
ATOM 770 N N . ILE A 1 94 ? 12.672 -8.562 -0.462 1 96.62 94 ILE A N 1
ATOM 771 C CA . ILE A 1 94 ? 13.383 -9.594 -1.219 1 96.62 94 ILE A CA 1
ATOM 772 C C . ILE A 1 94 ? 14.227 -8.938 -2.311 1 96.62 94 ILE A C 1
ATOM 774 O O . ILE A 1 94 ? 15.406 -9.258 -2.473 1 96.62 94 ILE A O 1
ATOM 778 N N . GLU A 1 95 ? 13.609 -8 -3.014 1 95.56 95 GLU A N 1
ATOM 779 C CA . GLU A 1 95 ? 14.289 -7.289 -4.09 1 95.56 95 GLU A CA 1
ATOM 780 C C . GLU A 1 95 ? 15.539 -6.578 -3.578 1 95.56 95 GLU A C 1
ATOM 782 O O . GLU A 1 95 ? 16.578 -6.598 -4.234 1 95.56 95 GLU A O 1
ATOM 787 N N . ASP A 1 96 ? 15.422 -6.012 -2.408 1 92.94 96 ASP A N 1
ATOM 788 C CA . ASP A 1 96 ? 16.5 -5.18 -1.887 1 92.94 96 ASP A CA 1
ATOM 789 C C . ASP A 1 96 ? 17.562 -6.031 -1.197 1 92.94 96 ASP A C 1
ATOM 791 O O . ASP A 1 96 ? 18.75 -5.684 -1.212 1 92.9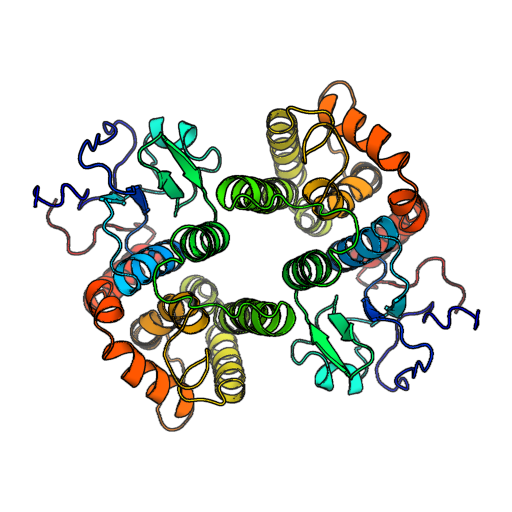4 96 ASP A O 1
ATOM 795 N N . ARG A 1 97 ? 17.172 -7.055 -0.625 1 92.81 97 ARG A N 1
ATOM 796 C CA . ARG A 1 97 ? 18.078 -7.883 0.161 1 92.81 97 ARG A CA 1
ATOM 797 C C . ARG A 1 97 ? 18.844 -8.852 -0.731 1 92.81 97 ARG A C 1
ATOM 799 O O . ARG A 1 97 ? 20.031 -9.133 -0.483 1 92.81 97 ARG A O 1
ATOM 806 N N . TYR A 1 98 ? 18.219 -9.391 -1.658 1 88.88 98 TYR A N 1
ATOM 807 C CA . TYR A 1 98 ? 18.812 -10.438 -2.486 1 88.88 98 TYR A CA 1
ATOM 808 C C . TYR A 1 98 ? 19.125 -9.914 -3.881 1 88.88 98 TYR A C 1
ATOM 810 O O . TYR A 1 98 ? 18.734 -10.516 -4.883 1 88.88 98 TYR A O 1
ATOM 818 N N . HIS A 1 99 ? 19.688 -8.664 -3.947 1 69.94 99 HIS A N 1
ATOM 819 C CA . HIS A 1 99 ? 19.922 -7.969 -5.207 1 69.94 99 HIS A CA 1
ATOM 820 C C . HIS A 1 99 ? 21.094 -8.578 -5.965 1 69.94 99 HIS A C 1
ATOM 822 O O . HIS A 1 99 ? 21.281 -8.312 -7.152 1 69.94 99 HIS A O 1
ATOM 828 N N . ASP A 1 100 ? 22.062 -9.148 -5.246 1 65.69 100 ASP A N 1
ATOM 829 C CA . ASP A 1 100 ? 23.219 -9.672 -5.965 1 65.69 100 ASP A CA 1
ATOM 830 C C . ASP A 1 100 ? 22.781 -10.523 -7.156 1 65.69 100 ASP A C 1
ATOM 832 O O . ASP A 1 100 ? 23.594 -10.852 -8.023 1 65.69 100 ASP A O 1
ATOM 836 N N . GLN A 1 101 ? 21.531 -10.656 -7.137 1 66 101 GLN A N 1
ATOM 837 C CA . GLN A 1 101 ? 21 -11.219 -8.375 1 66 101 GLN A CA 1
ATOM 838 C C . GLN A 1 101 ? 20.422 -10.125 -9.266 1 66 101 GLN A C 1
ATOM 840 O O . GLN A 1 101 ? 20.578 -8.938 -8.992 1 66 101 GLN A O 1
ATOM 845 N N . ARG A 1 102 ? 19.859 -10.273 -10.32 1 75.25 102 ARG A N 1
ATOM 846 C CA . ARG A 1 102 ? 19.312 -9.328 -11.289 1 75.25 102 ARG A CA 1
ATOM 847 C C . ARG A 1 102 ? 18.297 -8.398 -10.625 1 75.25 102 ARG A C 1
ATOM 849 O O . ARG A 1 102 ? 17.25 -8.844 -10.148 1 75.25 102 ARG A O 1
ATOM 856 N N . PRO A 1 103 ? 18.734 -7.051 -10.344 1 88.94 103 PRO A N 1
ATOM 857 C CA . PRO A 1 103 ? 17.719 -6.117 -9.852 1 88.94 103 PRO A CA 1
ATOM 858 C C . PRO A 1 103 ? 16.547 -5.961 -10.812 1 88.94 103 PRO A C 1
ATOM 860 O O . PRO A 1 103 ? 16.734 -5.875 -12.023 1 88.94 103 PRO A O 1
ATOM 863 N N . LEU A 1 104 ? 15.453 -6.02 -10.234 1 95.06 104 LEU A N 1
ATOM 864 C CA . LEU A 1 104 ? 14.25 -5.898 -11.047 1 95.06 104 LEU A CA 1
ATOM 865 C C . LEU A 1 104 ? 13.703 -4.477 -10.992 1 95.06 104 LEU A C 1
ATOM 867 O O . LEU A 1 104 ? 12.961 -4.059 -11.891 1 95.06 104 LEU A O 1
ATOM 871 N N . LEU A 1 105 ? 14.039 -3.746 -9.906 1 94.75 105 LEU A N 1
ATOM 872 C CA . LEU A 1 105 ? 13.648 -2.342 -9.805 1 94.75 105 LEU A CA 1
ATOM 873 C C . LEU A 1 105 ? 14.828 -1.431 -10.141 1 94.75 105 LEU A C 1
ATOM 875 O O . LEU A 1 105 ? 15.969 -1.731 -9.789 1 94.75 105 LEU A O 1
ATOM 879 N N . PRO A 1 106 ? 14.492 -0.299 -10.766 1 92.94 106 PRO A N 1
ATOM 880 C CA . PRO A 1 106 ? 15.562 0.649 -11.07 1 92.94 106 PRO A CA 1
ATOM 881 C C . PRO A 1 106 ? 16.203 1.238 -9.812 1 92.94 106 PRO A C 1
ATOM 883 O O . PRO A 1 106 ? 15.531 1.389 -8.789 1 92.94 106 PRO A O 1
ATOM 886 N N . ALA A 1 107 ? 17.469 1.598 -9.961 1 90.19 107 ALA A N 1
ATOM 887 C CA . ALA A 1 107 ? 18.188 2.264 -8.875 1 90.19 107 ALA A CA 1
ATOM 888 C C . ALA A 1 107 ? 17.766 3.729 -8.766 1 90.19 107 ALA A C 1
ATOM 890 O O . ALA A 1 107 ? 17.766 4.301 -7.672 1 90.19 107 ALA A O 1
ATOM 891 N N . ASP A 1 108 ? 17.422 4.32 -9.922 1 94.5 108 ASP A N 1
ATOM 892 C CA . ASP A 1 108 ? 16.984 5.711 -9.953 1 94.5 108 ASP A CA 1
ATOM 893 C C . ASP A 1 108 ? 15.688 5.895 -9.18 1 94.5 108 ASP A C 1
ATOM 895 O O . ASP A 1 108 ? 14.695 5.223 -9.469 1 94.5 108 ASP A O 1
ATOM 899 N N . PRO A 1 109 ? 15.656 6.812 -8.203 1 94.38 109 PRO A N 1
ATOM 900 C CA . PRO A 1 109 ? 14.477 6.957 -7.344 1 94.38 109 PRO A CA 1
ATOM 901 C C . PRO A 1 109 ? 13.211 7.258 -8.133 1 94.38 109 PRO A C 1
ATOM 903 O O . PRO A 1 109 ? 12.133 6.758 -7.797 1 94.38 109 PRO A O 1
ATOM 906 N N . TYR A 1 110 ? 13.344 8.062 -9.125 1 96.62 110 TYR A N 1
ATOM 907 C CA . TYR A 1 110 ? 12.148 8.414 -9.891 1 96.62 110 TYR A CA 1
ATOM 908 C C . TYR A 1 110 ? 11.633 7.215 -10.672 1 96.62 110 TYR A C 1
ATOM 910 O O . TYR A 1 110 ? 10.438 6.906 -10.633 1 96.62 110 TYR A O 1
ATOM 918 N N . GLN A 1 111 ? 12.539 6.559 -11.375 1 96 111 GLN A N 1
ATOM 919 C CA . GLN A 1 111 ? 12.133 5.391 -12.148 1 96 111 GLN A CA 1
ATOM 920 C C . GLN A 1 111 ? 11.555 4.305 -11.242 1 96 111 GLN A C 1
ATOM 922 O O . GLN A 1 111 ? 10.602 3.619 -11.617 1 96 111 GLN A O 1
ATOM 927 N N . ARG A 1 112 ? 12.148 4.156 -10.094 1 96.12 112 ARG A N 1
ATOM 928 C CA . ARG A 1 112 ? 11.633 3.209 -9.109 1 96.12 112 ARG A CA 1
ATOM 929 C C . ARG A 1 112 ? 10.227 3.592 -8.664 1 96.12 112 ARG A C 1
ATOM 931 O O . ARG A 1 112 ? 9.336 2.742 -8.602 1 96.12 112 ARG A O 1
ATOM 938 N N . ALA A 1 113 ? 9.984 4.844 -8.414 1 97 113 ALA A N 1
ATOM 939 C CA . ALA A 1 113 ? 8.672 5.344 -8 1 97 113 ALA A CA 1
ATOM 940 C C . ALA A 1 113 ? 7.637 5.121 -9.094 1 97 113 ALA A C 1
ATOM 942 O O . ALA A 1 113 ? 6.496 4.746 -8.812 1 97 113 ALA A O 1
ATOM 943 N N . VAL A 1 114 ? 8.055 5.312 -10.266 1 95.31 114 VAL A N 1
ATOM 944 C CA . VAL A 1 114 ? 7.152 5.152 -11.398 1 95.31 114 VAL A CA 1
ATOM 945 C C . VAL A 1 114 ? 6.691 3.701 -11.492 1 95.31 114 VAL A C 1
ATOM 947 O O . VAL A 1 114 ? 5.508 3.432 -11.703 1 95.31 114 VAL A O 1
ATOM 950 N N . GLN A 1 115 ? 7.57 2.824 -11.297 1 95.81 115 GLN A N 1
ATOM 951 C CA . GLN A 1 115 ? 7.211 1.411 -11.328 1 95.81 115 GLN A CA 1
ATOM 952 C C . GLN A 1 115 ? 6.293 1.045 -10.172 1 95.81 115 GLN A C 1
ATOM 954 O O . GLN A 1 115 ? 5.293 0.347 -10.359 1 95.81 115 GLN A O 1
ATOM 959 N N . LYS A 1 116 ? 6.59 1.522 -9.047 1 96.19 116 LYS A N 1
ATOM 960 C CA . LYS A 1 116 ? 5.77 1.221 -7.875 1 96.19 116 LYS A CA 1
ATOM 961 C C . LYS A 1 116 ? 4.367 1.797 -8.023 1 96.19 116 LYS A C 1
ATOM 963 O O . LYS A 1 116 ? 3.383 1.15 -7.652 1 96.19 116 LYS A O 1
ATOM 968 N N . GLN A 1 117 ? 4.285 2.998 -8.516 1 94.44 117 GLN A N 1
ATOM 969 C CA . GLN A 1 117 ? 2.971 3.605 -8.695 1 94.44 117 GLN A CA 1
ATOM 970 C C . GLN A 1 117 ? 2.154 2.844 -9.742 1 94.44 117 GLN A C 1
ATOM 972 O O . GLN A 1 117 ? 0.933 2.736 -9.625 1 94.44 117 GLN A O 1
ATOM 977 N N . LEU A 1 118 ? 2.85 2.303 -10.734 1 93.69 118 LEU A N 1
ATOM 978 C CA . LEU A 1 118 ? 2.166 1.517 -11.758 1 93.69 118 LEU A CA 1
ATOM 979 C C . LEU A 1 118 ? 1.509 0.283 -11.148 1 93.69 118 LEU A C 1
ATOM 981 O O . LEU A 1 118 ? 0.409 -0.103 -11.547 1 93.69 118 LEU A O 1
ATOM 985 N N . ILE A 1 119 ? 2.111 -0.299 -10.18 1 94.94 119 ILE A N 1
ATOM 986 C CA . ILE A 1 119 ? 1.548 -1.453 -9.484 1 94.94 119 ILE A CA 1
ATOM 987 C C . ILE A 1 119 ? 0.219 -1.068 -8.836 1 94.94 119 ILE A C 1
ATOM 989 O O . ILE A 1 119 ? -0.789 -1.757 -9.023 1 94.94 119 ILE A O 1
ATOM 993 N N . GLU A 1 120 ? 0.265 0.019 -8.156 1 89.25 120 GLU A N 1
ATOM 994 C CA . GLU A 1 120 ? -0.937 0.495 -7.473 1 89.25 120 GLU A CA 1
ATOM 995 C C . GLU A 1 120 ? -2.045 0.813 -8.477 1 89.25 120 GLU A C 1
ATOM 997 O O . GLU A 1 120 ? -3.213 0.498 -8.234 1 89.25 120 GLU A O 1
ATOM 1002 N N . LEU A 1 121 ? -1.644 1.417 -9.555 1 87.5 121 LEU A N 1
ATOM 1003 C CA . LEU A 1 121 ? -2.605 1.809 -10.578 1 87.5 121 LEU A CA 1
ATOM 1004 C C . LEU A 1 121 ? -3.252 0.583 -11.211 1 87.5 121 LEU A C 1
ATOM 1006 O O . LEU A 1 121 ? -4.477 0.513 -11.336 1 87.5 121 LEU A O 1
ATOM 1010 N N . VAL A 1 122 ? -2.451 -0.336 -11.57 1 91.12 122 VAL A N 1
ATOM 1011 C CA . VAL A 1 122 ? -2.924 -1.519 -12.289 1 91.12 122 VAL A CA 1
ATOM 1012 C C . VAL A 1 122 ? -3.807 -2.357 -11.367 1 91.12 122 VAL A C 1
ATOM 1014 O O . VAL A 1 122 ? -4.93 -2.719 -11.727 1 91.12 122 VAL A O 1
ATOM 1017 N N . ILE A 1 123 ? -3.406 -2.58 -10.164 1 88.38 123 ILE A N 1
ATOM 1018 C CA . ILE A 1 123 ? -4.145 -3.412 -9.227 1 88.38 123 ILE A CA 1
ATOM 1019 C C . ILE A 1 123 ? -5.434 -2.699 -8.805 1 88.38 123 ILE A C 1
ATOM 1021 O O . ILE A 1 123 ? -6.492 -3.324 -8.711 1 88.38 123 ILE A O 1
ATOM 1025 N N . GLY A 1 124 ? -5.312 -1.449 -8.547 1 81.06 124 GLY A N 1
ATOM 1026 C CA . GLY A 1 124 ? -6.492 -0.682 -8.172 1 81.06 124 GLY A CA 1
ATOM 1027 C C . GLY A 1 124 ? -7.574 -0.703 -9.234 1 81.06 124 GLY A C 1
ATOM 1028 O O . GLY A 1 124 ? -8.766 -0.732 -8.914 1 81.06 124 GLY A O 1
ATOM 1029 N N . THR A 1 125 ? -7.203 -0.727 -10.383 1 76.44 125 THR A N 1
ATOM 1030 C CA . THR A 1 125 ? -8.141 -0.696 -11.5 1 76.44 125 THR A CA 1
ATOM 1031 C C . THR A 1 125 ? -8.672 -2.094 -11.797 1 76.44 125 THR A C 1
ATOM 1033 O O . THR A 1 125 ? -9.82 -2.25 -12.234 1 76.44 125 THR A O 1
ATOM 1036 N N . ALA A 1 126 ? -7.84 -3.076 -11.492 1 70.12 126 ALA A N 1
ATOM 1037 C CA . ALA A 1 126 ? -8.18 -4.445 -11.875 1 70.12 126 ALA A CA 1
ATOM 1038 C C . ALA A 1 126 ? -8.898 -5.168 -10.734 1 70.12 126 ALA A C 1
ATOM 1040 O O . ALA A 1 126 ? -9.398 -6.277 -10.922 1 70.12 126 ALA A O 1
ATOM 1041 N N . SER A 1 127 ? -8.914 -4.641 -9.508 1 65.12 127 SER A N 1
ATOM 1042 C CA . SER A 1 127 ? -9.414 -5.375 -8.352 1 65.12 127 SER A CA 1
ATOM 1043 C C . SER A 1 127 ? -10.875 -5.773 -8.539 1 65.12 127 SER A C 1
ATOM 1045 O O . SER A 1 127 ? -11.742 -5.383 -7.746 1 65.12 127 SER A O 1
ATOM 1047 N N . TYR A 1 128 ? -11.203 -6.496 -9.586 1 61.09 128 TYR A N 1
ATOM 1048 C CA . TYR A 1 128 ? -12.477 -7.039 -10.039 1 61.09 128 TYR A CA 1
ATOM 1049 C C . TYR A 1 128 ? -12.922 -8.195 -9.148 1 61.09 128 TYR A C 1
ATOM 1051 O O . TYR A 1 128 ? -14.117 -8.438 -8.992 1 61.09 128 TYR A O 1
ATOM 1059 N N . ASN A 1 129 ? -11.938 -8.805 -8.555 1 60.81 129 ASN A N 1
ATOM 1060 C CA . ASN A 1 129 ? -12.242 -10.094 -7.938 1 60.81 129 ASN A CA 1
ATOM 1061 C C . ASN A 1 129 ? -13.242 -9.953 -6.793 1 60.81 129 ASN A C 1
ATOM 1063 O O . ASN A 1 129 ? -14.234 -10.672 -6.738 1 60.81 129 ASN A O 1
ATOM 1067 N N . HIS A 1 130 ? -13.016 -8.953 -6.098 1 60.75 130 HIS A N 1
ATOM 1068 C CA . HIS A 1 130 ? -13.898 -8.828 -4.941 1 60.75 130 HIS A CA 1
ATOM 1069 C C . HIS A 1 130 ? -15.305 -8.406 -5.359 1 60.75 130 HIS A C 1
ATOM 1071 O O . HIS A 1 130 ? -16.297 -8.914 -4.828 1 60.75 130 HIS A O 1
ATOM 1077 N N . THR A 1 131 ? -15.352 -7.801 -6.418 1 62.41 131 THR A N 1
ATOM 1078 C CA . THR A 1 131 ? -16.641 -7.23 -6.805 1 62.41 131 THR A CA 1
ATOM 1079 C C . THR A 1 131 ? -17.516 -8.289 -7.469 1 62.41 131 THR A C 1
ATOM 1081 O O . THR A 1 131 ? -18.719 -8.352 -7.207 1 62.41 131 THR A O 1
ATOM 1084 N N . VAL A 1 132 ? -16.859 -9.078 -8.227 1 67.69 132 VAL A N 1
ATOM 1085 C CA . VAL A 1 132 ? -17.625 -10.078 -8.961 1 67.69 132 VAL A CA 1
ATOM 1086 C C . VAL A 1 132 ? -18.094 -11.172 -8.008 1 67.69 132 VAL A C 1
ATOM 1088 O O . VAL A 1 132 ? -19.25 -11.586 -8.047 1 67.69 132 VAL A O 1
ATOM 1091 N N . LEU A 1 133 ? -17.234 -11.477 -7.125 1 69.69 133 LEU A N 1
ATOM 1092 C CA . LEU A 1 133 ? -17.547 -12.586 -6.219 1 69.69 133 LEU A CA 1
ATOM 1093 C C . LEU A 1 133 ? -18.562 -12.156 -5.168 1 69.69 133 LEU A C 1
ATOM 1095 O O . LEU A 1 133 ? -19.266 -13 -4.609 1 69.69 133 LEU A O 1
ATOM 1099 N N . GLU A 1 134 ? -18.625 -10.836 -5.016 1 71.38 134 GLU A N 1
ATOM 1100 C CA . GLU A 1 134 ? -19.578 -10.328 -4.035 1 71.38 134 GLU A CA 1
ATOM 1101 C C . GLU A 1 134 ? -20.953 -10.117 -4.664 1 71.38 134 GLU A C 1
ATOM 1103 O O . GLU A 1 134 ? -21.906 -9.789 -3.967 1 71.38 134 GLU A O 1
ATOM 1108 N N . GLY A 1 135 ? -21.047 -10.336 -5.91 1 71.12 135 GLY A N 1
ATOM 1109 C CA . GLY A 1 135 ? -22.328 -10.25 -6.566 1 71.12 135 GLY A CA 1
ATOM 1110 C C . GLY A 1 135 ? -22.781 -8.828 -6.816 1 71.12 135 GLY A C 1
ATOM 1111 O O . GLY A 1 135 ? -23.984 -8.547 -6.855 1 71.12 135 GLY A O 1
ATOM 1112 N N . ASN A 1 136 ? -21.922 -7.949 -6.832 1 74.94 136 ASN A N 1
ATOM 1113 C CA . ASN A 1 136 ? -22.266 -6.566 -7.148 1 74.94 136 ASN A CA 1
ATOM 1114 C C . ASN A 1 136 ? -22.844 -6.434 -8.555 1 74.94 136 ASN A C 1
ATOM 1116 O O . ASN A 1 136 ? -22.234 -6.895 -9.523 1 74.94 136 ASN A O 1
ATOM 1120 N N . PRO A 1 137 ? -24.016 -5.871 -8.648 1 76.75 137 PRO A N 1
ATOM 1121 C CA . PRO A 1 137 ? -24.672 -5.762 -9.961 1 76.75 137 PRO A CA 1
ATOM 1122 C C . PRO A 1 137 ? -23.828 -4.973 -10.969 1 76.75 137 PRO A C 1
ATOM 1124 O O . PRO A 1 137 ? -23.953 -5.184 -12.172 1 76.75 137 PRO A O 1
ATOM 1127 N N . ASP A 1 138 ? -23 -4.156 -10.445 1 81.06 138 ASP A N 1
ATOM 1128 C CA . ASP A 1 138 ? -22.188 -3.314 -11.328 1 81.06 138 ASP A CA 1
ATOM 1129 C C . ASP A 1 138 ? -20.797 -3.896 -11.523 1 81.06 138 ASP A C 1
ATOM 1131 O O . ASP A 1 138 ? -19.922 -3.248 -12.094 1 81.06 138 ASP A O 1
ATOM 1135 N N . ALA A 1 139 ? -20.703 -5.113 -11.086 1 78.75 139 ALA A N 1
ATOM 1136 C CA . ALA A 1 139 ? -19.375 -5.734 -11.102 1 78.75 139 ALA A CA 1
ATOM 1137 C C . ALA A 1 139 ? -18.844 -5.844 -12.523 1 78.75 139 ALA A C 1
ATOM 1139 O O . ALA A 1 139 ? -17.688 -5.512 -12.789 1 78.75 139 ALA A O 1
ATOM 1140 N N . LYS A 1 140 ? -19.719 -6.238 -13.383 1 82.69 140 LYS A N 1
ATOM 1141 C CA . LYS A 1 140 ? -19.328 -6.418 -14.773 1 82.69 140 LYS A CA 1
ATOM 1142 C C . LYS A 1 140 ? -18.812 -5.109 -15.375 1 82.69 140 LYS A C 1
ATOM 1144 O O . LYS A 1 140 ? -17.734 -5.062 -15.945 1 82.69 140 LYS A O 1
ATOM 1149 N N . LYS A 1 141 ? -19.578 -4.117 -15.18 1 84.38 141 LYS A N 1
ATOM 1150 C CA . LYS A 1 141 ? -19.219 -2.811 -15.727 1 84.38 141 LYS A CA 1
ATOM 1151 C C . LYS A 1 141 ? -17.922 -2.293 -15.117 1 84.38 141 LYS A C 1
ATOM 1153 O O . LYS A 1 141 ? -17.078 -1.745 -15.828 1 84.38 141 LYS A O 1
ATOM 1158 N N . THR A 1 142 ? -17.781 -2.537 -13.891 1 82.69 142 THR A N 1
ATOM 1159 C CA . THR A 1 142 ? -16.594 -2.076 -13.18 1 82.69 142 THR A CA 1
ATOM 1160 C C . THR A 1 142 ? -15.352 -2.803 -13.68 1 82.69 142 THR A C 1
ATOM 1162 O O . THR A 1 142 ? -14.328 -2.174 -13.961 1 82.69 142 THR A O 1
ATOM 1165 N N . VAL A 1 143 ? -15.523 -4.043 -13.859 1 84.25 143 VAL A N 1
ATOM 1166 C CA . VAL A 1 143 ? -14.398 -4.859 -14.289 1 84.25 143 VAL A CA 1
ATOM 1167 C C . VAL A 1 143 ? -14.023 -4.508 -15.727 1 84.25 143 VAL A C 1
ATOM 1169 O O . VAL A 1 143 ? -12.844 -4.297 -16.031 1 84.25 143 VAL A O 1
ATOM 1172 N N . GLU A 1 144 ? -14.969 -4.383 -16.547 1 88.69 144 GLU A N 1
ATOM 1173 C CA . GLU A 1 144 ? -14.719 -4.066 -17.938 1 88.69 144 GLU A CA 1
ATOM 1174 C C . GLU A 1 144 ? -14.102 -2.68 -18.094 1 88.69 144 GLU A C 1
ATOM 1176 O O . GLU A 1 144 ? -13.156 -2.494 -18.859 1 88.69 144 GLU A O 1
ATOM 1181 N N . GLY A 1 145 ? -14.672 -1.731 -17.375 1 87.06 145 GLY A N 1
ATOM 1182 C CA . GLY A 1 145 ? -14.094 -0.395 -17.391 1 87.06 145 GLY A CA 1
ATOM 1183 C C . GLY A 1 145 ? -12.656 -0.358 -16.906 1 87.06 145 GLY A C 1
ATOM 1184 O O . GLY A 1 145 ? -11.82 0.349 -17.469 1 87.06 145 GLY A O 1
ATOM 1185 N N . GLY A 1 146 ? -12.383 -1.091 -15.859 1 87.88 146 GLY A N 1
ATOM 1186 C CA . GLY A 1 146 ? -11.031 -1.202 -15.352 1 87.88 146 GLY A CA 1
ATOM 1187 C C . GLY A 1 146 ? -10.062 -1.813 -16.344 1 87.88 146 GLY A C 1
ATOM 1188 O O . GLY A 1 146 ? -8.953 -1.311 -16.531 1 87.88 146 GLY A O 1
ATOM 1189 N N . LEU A 1 147 ? -10.484 -2.824 -17.016 1 91.19 147 LEU A N 1
ATOM 1190 C CA . LEU A 1 147 ? -9.648 -3.494 -18 1 91.19 147 LEU A CA 1
ATOM 1191 C C . LEU A 1 147 ? -9.367 -2.578 -19.188 1 91.19 147 LEU A C 1
ATOM 1193 O O . LEU A 1 147 ? -8.266 -2.586 -19.734 1 91.19 147 LEU A O 1
ATOM 1197 N N . ASP A 1 148 ? -10.344 -1.817 -19.516 1 92.19 148 ASP A N 1
ATOM 1198 C CA . ASP A 1 148 ? -10.156 -0.865 -20.609 1 92.19 148 ASP A CA 1
ATOM 1199 C C . ASP A 1 148 ? -9.07 0.153 -20.266 1 92.19 148 ASP A C 1
ATOM 1201 O O . ASP A 1 148 ? -8.219 0.463 -21.094 1 92.19 148 ASP A O 1
ATOM 1205 N N . LYS A 1 149 ? -9.109 0.602 -19.078 1 88.56 149 LYS A N 1
ATOM 1206 C CA . LYS A 1 149 ? -8.117 1.578 -18.625 1 88.56 149 LYS A CA 1
ATOM 1207 C C . LYS A 1 149 ? -6.723 0.966 -18.578 1 88.56 149 LYS A C 1
ATOM 1209 O O . LYS A 1 149 ? -5.75 1.594 -19.016 1 88.56 149 LYS A O 1
ATOM 1214 N N . VAL A 1 150 ? -6.668 -0.204 -18.078 1 92.5 150 VAL A N 1
ATOM 1215 C CA . VAL A 1 150 ? -5.395 -0.903 -17.984 1 92.5 150 VAL A CA 1
ATOM 1216 C C . VAL A 1 150 ? -4.828 -1.158 -19.375 1 92.5 150 VAL A C 1
ATOM 1218 O O . VAL A 1 150 ? -3.619 -1.033 -19.594 1 92.5 150 VAL A O 1
ATOM 1221 N N . GLU A 1 151 ? -5.656 -1.502 -20.281 1 94.94 151 GLU A N 1
ATOM 1222 C CA . GLU A 1 151 ? -5.258 -1.71 -21.672 1 94.94 151 GLU A CA 1
ATOM 1223 C C . GLU A 1 151 ? -4.566 -0.472 -22.234 1 94.94 151 GLU A C 1
ATOM 1225 O O . GLU A 1 151 ? -3.551 -0.583 -22.938 1 94.94 151 GLU A O 1
ATOM 1230 N N . GLU A 1 152 ? -5.086 0.623 -21.844 1 90.75 152 GLU A N 1
ATOM 1231 C CA . GLU A 1 152 ? -4.547 1.884 -22.344 1 90.75 152 GLU A CA 1
ATOM 1232 C C . GLU A 1 152 ? -3.207 2.211 -21.688 1 90.75 152 GLU A C 1
ATOM 1234 O O . GLU A 1 152 ? -2.344 2.84 -22.312 1 90.75 152 GLU A O 1
ATOM 1239 N N . LEU A 1 153 ? -3.049 1.752 -20.562 1 89.19 153 LEU A N 1
ATOM 1240 C CA . LEU A 1 153 ? -1.862 2.078 -19.781 1 89.19 153 LEU A CA 1
ATOM 1241 C C . LEU A 1 153 ? -0.66 1.268 -20.25 1 89.19 153 LEU A C 1
ATOM 1243 O O . LEU A 1 153 ? 0.48 1.729 -20.156 1 89.19 153 LEU A O 1
ATOM 1247 N N . LEU A 1 154 ? -0.882 0.098 -20.703 1 94.94 154 LEU A N 1
ATOM 1248 C CA . LEU A 1 154 ? 0.211 -0.767 -21.141 1 94.94 154 LEU A CA 1
ATOM 1249 C C . LEU A 1 154 ? 0.802 -0.278 -22.453 1 94.94 154 LEU A C 1
ATOM 1251 O O . LEU A 1 154 ? 0.124 -0.286 -23.484 1 94.94 154 LEU A O 1
ATOM 1255 N N . GLN A 1 155 ? 2.104 0.122 -22.391 1 92.19 155 GLN A N 1
ATOM 1256 C CA . GLN A 1 155 ? 2.686 0.77 -23.547 1 92.19 155 GLN A CA 1
ATOM 1257 C C . GLN A 1 155 ? 3.838 -0.054 -24.125 1 92.19 155 GLN A C 1
ATOM 1259 O O . GLN A 1 155 ? 4.273 0.177 -25.25 1 92.19 155 GLN A O 1
ATOM 1264 N N . THR A 1 156 ? 4.426 -0.954 -23.375 1 95.12 156 THR A N 1
ATOM 1265 C CA . THR A 1 156 ? 5.547 -1.797 -23.781 1 95.12 156 THR A CA 1
ATOM 1266 C C . THR A 1 156 ? 5.18 -3.273 -23.656 1 95.12 156 THR A C 1
ATOM 1268 O O . THR A 1 156 ? 4.051 -3.613 -23.297 1 95.12 156 THR A O 1
ATOM 1271 N N . ASP A 1 157 ? 6.113 -4.098 -24.016 1 97.69 157 ASP A N 1
ATOM 1272 C CA . ASP A 1 157 ? 5.852 -5.535 -24 1 97.69 157 ASP A CA 1
ATOM 1273 C C . ASP A 1 157 ? 5.492 -6.008 -22.594 1 97.69 157 ASP A C 1
ATOM 1275 O O . ASP A 1 157 ? 4.715 -6.949 -22.422 1 97.69 157 ASP A O 1
ATOM 1279 N N . TYR A 1 158 ? 6.109 -5.352 -21.703 1 98.31 158 TYR A N 1
ATOM 1280 C CA . TYR A 1 158 ? 5.84 -5.617 -20.297 1 98.31 158 TYR A CA 1
ATOM 1281 C C . TYR A 1 158 ? 5.559 -4.32 -19.547 1 98.31 158 TYR A C 1
ATOM 1283 O O . TYR A 1 158 ? 5.871 -3.23 -20.031 1 98.31 158 TYR A O 1
ATOM 1291 N N . TRP A 1 159 ? 4.941 -4.457 -18.406 1 96.94 159 TRP A N 1
ATOM 1292 C CA . TRP A 1 159 ? 4.715 -3.295 -17.547 1 96.94 159 TRP A CA 1
ATOM 1293 C C . TRP A 1 159 ? 6.035 -2.664 -17.125 1 96.94 159 TRP A C 1
ATOM 1295 O O . TRP A 1 159 ? 6.148 -1.439 -17.031 1 96.94 159 TRP A O 1
ATOM 1305 N N . SER A 1 160 ? 7.043 -3.475 -16.922 1 96.44 160 SER A N 1
ATOM 1306 C CA . SER A 1 160 ? 8.359 -3.029 -16.484 1 96.44 160 SER A CA 1
ATOM 1307 C C . SER A 1 160 ? 9.203 -2.537 -17.656 1 96.44 160 SER A C 1
ATOM 1309 O O . SER A 1 160 ? 10.336 -2.08 -17.453 1 96.44 160 SER A O 1
ATOM 1311 N N . GLY A 1 161 ? 8.758 -2.674 -18.891 1 94.94 161 GLY A N 1
ATOM 1312 C CA . GLY A 1 161 ? 9.508 -2.271 -20.062 1 94.94 161 GLY A CA 1
ATOM 1313 C C . GLY A 1 161 ? 9.625 -3.369 -21.109 1 94.94 161 GLY A C 1
ATOM 1314 O O . GLY A 1 161 ? 8.633 -4.012 -21.453 1 94.94 161 GLY A O 1
ATOM 1315 N N . GLY A 1 162 ? 10.812 -3.506 -21.609 1 95.69 162 GLY A N 1
ATOM 1316 C CA . GLY A 1 162 ? 11.047 -4.453 -22.688 1 95.69 162 GLY A CA 1
ATOM 1317 C C . GLY A 1 162 ? 11.188 -5.883 -22.203 1 95.69 162 GLY A C 1
ATOM 1318 O O . GLY A 1 162 ? 11.117 -6.824 -22.984 1 95.69 162 GLY A O 1
ATOM 1319 N N . GLU A 1 163 ? 11.344 -6.012 -20.984 1 95.44 163 GLU A N 1
ATOM 1320 C CA . GLU A 1 163 ? 11.469 -7.332 -20.359 1 95.44 163 GLU A CA 1
ATOM 1321 C C . GLU A 1 163 ? 10.625 -7.426 -19.094 1 95.44 163 GLU A C 1
ATOM 1323 O O . GLU A 1 163 ? 10.266 -6.406 -18.5 1 95.44 163 GLU A O 1
ATOM 1328 N N . CYS A 1 164 ? 10.352 -8.68 -18.734 1 96.88 164 CYS A N 1
ATOM 1329 C CA . CYS A 1 164 ? 9.633 -8.906 -17.484 1 96.88 164 CYS A CA 1
ATOM 1330 C C . CYS A 1 164 ? 10.414 -8.359 -16.297 1 96.88 164 CYS A C 1
ATOM 1332 O O . CYS A 1 164 ? 11.633 -8.523 -16.219 1 96.88 164 CYS A O 1
ATOM 1334 N N . GLY A 1 165 ? 9.641 -7.738 -15.469 1 96.56 165 GLY A N 1
ATOM 1335 C CA . GLY A 1 165 ? 10.273 -7.164 -14.289 1 96.56 165 GLY A CA 1
ATOM 1336 C C . GLY A 1 165 ? 9.375 -7.172 -13.062 1 96.56 165 GLY A C 1
ATOM 1337 O O . GLY A 1 165 ? 8.477 -8.008 -12.953 1 96.56 165 GLY A O 1
ATOM 1338 N N . PHE A 1 166 ? 9.703 -6.324 -12.133 1 97.38 166 PHE A N 1
ATOM 1339 C CA . PHE A 1 166 ? 9.07 -6.309 -10.82 1 97.38 166 PHE A CA 1
ATOM 1340 C C . PHE A 1 166 ? 7.57 -6.066 -10.945 1 97.38 166 PHE A C 1
ATOM 1342 O O . PHE A 1 166 ? 6.77 -6.789 -10.352 1 97.38 166 PHE A O 1
ATOM 1349 N N . VAL A 1 167 ? 7.172 -5.098 -11.719 1 97.88 167 VAL A N 1
ATOM 1350 C CA . VAL A 1 167 ? 5.766 -4.727 -11.836 1 97.88 167 VAL A CA 1
ATOM 1351 C C . VAL A 1 167 ? 4.969 -5.898 -12.406 1 97.88 167 VAL A C 1
ATOM 1353 O O . VAL A 1 167 ? 3.887 -6.223 -11.906 1 97.88 167 VAL A O 1
ATOM 1356 N N . ASP A 1 168 ? 5.504 -6.531 -13.391 1 98.31 168 ASP A N 1
ATOM 1357 C CA . ASP A 1 168 ? 4.832 -7.66 -14.023 1 98.31 168 ASP A CA 1
ATOM 1358 C C . ASP A 1 168 ? 4.535 -8.766 -13.016 1 98.31 168 ASP A C 1
ATOM 1360 O O . ASP A 1 168 ? 3.424 -9.297 -12.977 1 98.31 168 ASP A O 1
ATOM 1364 N N . LEU A 1 169 ? 5.516 -9.031 -12.227 1 97.88 169 LEU A N 1
ATOM 1365 C CA . LEU A 1 169 ? 5.391 -10.109 -11.25 1 97.88 169 LEU A CA 1
ATOM 1366 C C . LEU A 1 169 ? 4.395 -9.734 -10.156 1 97.88 169 LEU A C 1
ATOM 1368 O O . LEU A 1 169 ? 3.689 -10.602 -9.633 1 97.88 169 LEU A O 1
ATOM 1372 N N . MET A 1 170 ? 4.309 -8.477 -9.812 1 97.75 170 MET A N 1
ATOM 1373 C CA . MET A 1 170 ? 3.439 -8.016 -8.734 1 97.75 170 MET A CA 1
ATOM 1374 C C . MET A 1 170 ? 1.98 -8.016 -9.172 1 97.75 170 MET A C 1
ATOM 1376 O O . MET A 1 170 ? 1.079 -8.211 -8.359 1 97.75 170 MET A O 1
ATOM 1380 N N . VAL A 1 171 ? 1.731 -7.832 -10.492 1 96.62 171 VAL A N 1
ATOM 1381 C CA . VAL A 1 171 ? 0.34 -7.645 -10.891 1 96.62 171 VAL A CA 1
ATOM 1382 C C . VAL A 1 171 ? -0.186 -8.922 -11.547 1 96.62 171 VAL A C 1
ATOM 1384 O O . VAL A 1 171 ? -1.399 -9.117 -11.664 1 96.62 171 VAL A O 1
ATOM 1387 N N . TRP A 1 172 ? 0.61 -9.828 -11.906 1 96.5 172 TRP A N 1
ATOM 1388 C CA . TRP A 1 172 ? 0.271 -11.016 -12.68 1 96.5 172 TRP A CA 1
ATOM 1389 C C . TRP A 1 172 ? -0.838 -11.812 -12 1 96.5 172 TRP A C 1
ATOM 1391 O O . TRP A 1 172 ? -1.797 -12.234 -12.648 1 96.5 172 TRP A O 1
ATOM 1401 N N . PRO A 1 173 ? -0.801 -12.008 -10.688 1 94.56 173 PRO A N 1
ATOM 1402 C CA . PRO A 1 173 ? -1.778 -12.906 -10.062 1 94.56 173 PRO A CA 1
ATOM 1403 C C . PRO A 1 173 ? -3.221 -12.477 -10.32 1 94.56 173 PRO A C 1
ATOM 1405 O O . PRO A 1 173 ? -4.121 -13.312 -10.383 1 94.56 173 PRO A O 1
ATOM 1408 N N . TRP A 1 174 ? -3.459 -11.219 -10.484 1 91.81 174 TRP A N 1
ATOM 1409 C CA . TRP A 1 174 ? -4.809 -10.711 -10.727 1 91.81 174 TRP A CA 1
ATOM 1410 C C . TRP A 1 174 ? -5.254 -11.016 -12.148 1 91.81 174 TRP A C 1
ATOM 1412 O O . TRP A 1 174 ? -6.438 -11.25 -12.398 1 91.81 174 TRP A O 1
ATOM 1422 N N . PHE A 1 175 ? -4.316 -11.023 -13.047 1 92.38 175 PHE A N 1
ATOM 1423 C CA . PHE A 1 175 ? -4.656 -11.258 -14.445 1 92.38 175 PHE A CA 1
ATOM 1424 C C . PHE A 1 175 ? -4.758 -12.75 -14.734 1 92.38 175 PHE A C 1
ATOM 1426 O O . PHE A 1 175 ? -5.547 -13.172 -15.578 1 92.38 175 PHE A O 1
ATOM 1433 N N . GLU A 1 176 ? -3.951 -13.469 -14.023 1 91.81 176 GLU A N 1
ATOM 1434 C CA . GLU A 1 176 ? -4 -14.922 -14.18 1 91.81 176 GLU A CA 1
ATOM 1435 C C . GLU A 1 176 ? -5.391 -15.461 -13.859 1 91.81 176 GLU A C 1
ATOM 1437 O O . GLU A 1 176 ? -5.793 -16.5 -14.391 1 91.81 176 GLU A O 1
ATOM 1442 N N . ARG A 1 177 ? -6.129 -14.805 -13.133 1 88.19 177 ARG A N 1
ATOM 1443 C CA . ARG A 1 177 ? -7.43 -15.266 -12.648 1 88.19 177 ARG A CA 1
ATOM 1444 C C . ARG A 1 177 ? -8.539 -14.867 -13.617 1 88.19 177 ARG A C 1
ATOM 1446 O O . ARG A 1 177 ? -9.664 -15.367 -13.516 1 88.19 177 ARG A O 1
ATOM 1453 N N . LEU A 1 178 ? -8.242 -14.031 -14.578 1 87.88 178 LEU A N 1
ATOM 1454 C CA . LEU A 1 178 ? -9.258 -13.445 -15.445 1 87.88 178 LEU A CA 1
ATOM 1455 C C . LEU A 1 178 ? -9.992 -14.523 -16.219 1 87.88 178 LEU A C 1
ATOM 1457 O O . LEU A 1 178 ? -11.219 -14.484 -16.344 1 87.88 178 LEU A O 1
ATOM 1461 N N . PRO A 1 179 ? -9.312 -15.539 -16.719 1 85.62 179 PRO A N 1
ATOM 1462 C CA . PRO A 1 179 ? -10.039 -16.578 -17.453 1 85.62 179 PRO A CA 1
ATOM 1463 C C . PRO A 1 179 ? -11.094 -17.281 -16.594 1 85.62 179 PRO A C 1
ATOM 1465 O O . PRO A 1 179 ? -12.188 -17.578 -17.078 1 85.62 179 PRO A O 1
ATOM 1468 N N . ALA A 1 180 ? -10.797 -17.547 -15.375 1 84.12 180 ALA A N 1
ATOM 1469 C CA . ALA A 1 180 ? -11.773 -18.156 -14.469 1 84.12 180 ALA A CA 1
ATOM 1470 C C . ALA A 1 180 ? -12.93 -17.203 -14.18 1 84.12 180 ALA A C 1
ATOM 1472 O O . ALA A 1 180 ? -14.086 -17.625 -14.133 1 84.12 180 ALA A O 1
ATOM 1473 N N . ILE A 1 181 ? -12.617 -15.961 -14.016 1 83.06 181 ILE A N 1
ATOM 1474 C CA . ILE A 1 181 ? -13.633 -14.953 -13.719 1 83.06 181 ILE A CA 1
ATOM 1475 C C . ILE A 1 181 ? -14.578 -14.812 -14.914 1 83.06 181 ILE A C 1
ATOM 1477 O O . ILE A 1 181 ? -15.789 -14.648 -14.742 1 83.06 181 ILE A O 1
ATOM 1481 N N . GLN A 1 182 ? -14.016 -14.875 -16.031 1 84.31 182 GLN A N 1
ATOM 1482 C CA . GLN A 1 182 ? -14.82 -14.781 -17.25 1 84.31 182 GLN A CA 1
ATOM 1483 C C . GLN A 1 182 ? -15.844 -15.906 -17.328 1 84.31 182 GLN A C 1
ATOM 1485 O O . GLN A 1 182 ? -16.938 -15.727 -17.859 1 84.31 182 GLN A O 1
ATOM 1490 N N . ARG A 1 183 ? -15.547 -16.984 -16.797 1 82.56 183 ARG A N 1
ATOM 1491 C CA . ARG A 1 183 ? -16.438 -18.141 -16.859 1 82.56 183 ARG A CA 1
ATOM 1492 C C . ARG A 1 183 ? -17.594 -17.969 -15.883 1 82.56 183 ARG A C 1
ATOM 1494 O O . ARG A 1 183 ? -18.672 -18.531 -16.094 1 82.56 183 ARG A O 1
ATOM 1501 N N . ILE A 1 184 ? -17.344 -17.25 -14.922 1 79.56 184 ILE A N 1
ATOM 1502 C CA . ILE A 1 184 ? -18.391 -17.141 -13.922 1 79.56 184 ILE A CA 1
ATOM 1503 C C . ILE A 1 184 ? -19.141 -15.812 -14.086 1 79.56 184 ILE A C 1
ATOM 1505 O O . ILE A 1 184 ? -20.25 -15.648 -13.57 1 79.56 184 ILE A O 1
ATOM 1509 N N . ALA A 1 185 ? -18.375 -14.875 -14.719 1 79.88 185 ALA A N 1
ATOM 1510 C CA . ALA A 1 185 ? -18.984 -13.57 -14.984 1 79.88 185 ALA A CA 1
ATOM 1511 C C . ALA A 1 185 ? -18.797 -13.172 -16.453 1 79.88 185 ALA A C 1
ATOM 1513 O O . ALA A 1 185 ? -17.719 -13.328 -17.016 1 79.88 185 ALA A O 1
ATOM 1514 N N . ALA A 1 186 ? -19.797 -13 -17.203 1 80.44 186 ALA A N 1
ATOM 1515 C CA . ALA A 1 186 ? -19.766 -12.672 -18.625 1 80.44 186 ALA A CA 1
ATOM 1516 C C . ALA A 1 186 ? -19.078 -11.328 -18.859 1 80.44 186 ALA A C 1
ATOM 1518 O O . ALA A 1 186 ? -19.688 -10.406 -19.422 1 80.44 186 ALA A O 1
ATOM 1519 N N . ILE A 1 187 ? -17.812 -11.344 -18.469 1 83.75 187 ILE A N 1
ATOM 1520 C CA . ILE A 1 187 ? -17.062 -10.102 -18.672 1 83.75 187 ILE A CA 1
ATOM 1521 C C . ILE A 1 187 ? -16.484 -10.07 -20.094 1 83.75 187 ILE A C 1
ATOM 1523 O O . ILE A 1 187 ? -16.047 -11.102 -20.609 1 83.75 187 ILE A O 1
ATOM 1527 N N . ARG A 1 188 ? -16.484 -8.883 -20.609 1 87 188 ARG A N 1
ATOM 1528 C CA . ARG A 1 188 ? -15.922 -8.672 -21.938 1 87 188 ARG A CA 1
ATOM 1529 C C . ARG A 1 188 ? -14.398 -8.609 -21.875 1 87 188 ARG A C 1
ATOM 1531 O O . ARG A 1 188 ? -13.828 -7.574 -21.531 1 87 188 ARG A O 1
ATOM 1538 N N . PHE A 1 189 ? -13.75 -9.703 -22.109 1 89.31 189 PHE A N 1
ATOM 1539 C CA . PHE A 1 189 ? -12.297 -9.82 -22.156 1 89.31 189 PHE A CA 1
ATOM 1540 C C . PHE A 1 189 ? -11.859 -10.695 -23.312 1 89.31 189 PHE A C 1
ATOM 1542 O O . PHE A 1 189 ? -12.086 -11.906 -23.312 1 89.31 189 PHE A O 1
ATOM 1549 N N . SER A 1 190 ? -11.359 -10.016 -24.359 1 92.69 190 SER A N 1
ATOM 1550 C CA . SER A 1 190 ? -11.039 -10.695 -25.609 1 92.69 190 SER A CA 1
ATOM 1551 C C . SER A 1 190 ? -9.906 -9.992 -26.344 1 92.69 190 SER A C 1
ATOM 1553 O O . SER A 1 190 ? -9.57 -8.852 -26.031 1 92.69 190 SER A O 1
ATOM 1555 N N . PRO A 1 191 ? -9.312 -10.703 -27.281 1 94 191 PRO A N 1
ATOM 1556 C CA . PRO A 1 191 ? -8.266 -10.078 -28.094 1 94 191 PRO A CA 1
ATOM 1557 C C . PRO A 1 191 ? -8.75 -8.828 -28.828 1 94 191 PRO A C 1
ATOM 1559 O O . PRO A 1 191 ? -7.961 -7.926 -29.109 1 94 191 PRO A O 1
ATOM 1562 N N . GLU A 1 192 ? -9.984 -8.75 -29.125 1 94.94 192 GLU A N 1
ATOM 1563 C CA . GLU A 1 192 ? -10.555 -7.598 -29.828 1 94.94 192 GLU A CA 1
ATOM 1564 C C . GLU A 1 192 ? -10.578 -6.367 -28.922 1 94.94 192 GLU A C 1
ATOM 1566 O O . GLU A 1 192 ? -10.273 -5.258 -29.359 1 94.94 192 GLU A O 1
ATOM 1571 N N . HIS A 1 193 ? -10.883 -6.609 -27.703 1 94.75 193 HIS A N 1
ATOM 1572 C CA . HIS A 1 193 ? -11.086 -5.484 -26.797 1 94.75 193 HIS A CA 1
ATOM 1573 C C . HIS A 1 193 ? -9.82 -5.195 -25.984 1 94.75 193 HIS A C 1
ATOM 1575 O O . HIS A 1 193 ? -9.586 -4.051 -25.594 1 94.75 193 HIS A O 1
ATOM 1581 N N . HIS A 1 194 ? -9.047 -6.238 -25.734 1 96.06 194 HIS A N 1
ATOM 1582 C CA . HIS A 1 194 ? -7.879 -6.09 -24.859 1 96.06 194 HIS A CA 1
ATOM 1583 C C . HIS A 1 194 ? -6.66 -6.785 -25.453 1 96.06 194 HIS A C 1
ATOM 1585 O O . HIS A 1 194 ? -6.039 -7.625 -24.812 1 96.06 194 HIS A O 1
ATOM 1591 N N . PRO A 1 195 ? -6.262 -6.363 -26.625 1 97.56 195 PRO A N 1
ATOM 1592 C CA . PRO A 1 195 ? -5.16 -7.043 -27.312 1 97.56 195 PRO A CA 1
ATOM 1593 C C . PRO A 1 195 ? -3.826 -6.891 -26.578 1 97.56 195 PRO A C 1
ATOM 1595 O O . PRO A 1 195 ? -3.01 -7.816 -26.578 1 97.56 195 PRO A O 1
ATOM 1598 N N . LYS A 1 196 ? -3.518 -5.77 -26.016 1 97.69 196 LYS A N 1
ATOM 1599 C CA . LYS A 1 196 ? -2.232 -5.543 -25.359 1 97.69 196 LYS A CA 1
ATOM 1600 C C . LYS A 1 196 ? -2.1 -6.398 -24.094 1 97.69 196 LYS A C 1
ATOM 1602 O O . LYS A 1 196 ? -1.067 -7.035 -23.875 1 97.69 196 LYS A O 1
ATOM 1607 N N . ILE A 1 197 ? -3.166 -6.414 -23.297 1 96.62 197 ILE A N 1
ATOM 1608 C CA . ILE A 1 197 ? -3.143 -7.203 -22.062 1 96.62 197 ILE A CA 1
ATOM 1609 C C . ILE A 1 197 ? -2.982 -8.68 -22.406 1 96.62 197 ILE A C 1
ATOM 1611 O O . ILE A 1 197 ? -2.18 -9.383 -21.781 1 96.62 197 ILE A O 1
ATOM 1615 N N . LEU A 1 198 ? -3.768 -9.133 -23.391 1 97.12 198 LEU A N 1
ATOM 1616 C CA . LEU A 1 198 ? -3.719 -10.547 -23.75 1 97.12 198 LEU A CA 1
ATOM 1617 C C . LEU A 1 198 ? -2.348 -10.914 -24.312 1 97.12 198 LEU A C 1
ATOM 1619 O O . LEU A 1 198 ? -1.819 -11.992 -24 1 97.12 198 LEU A O 1
ATOM 1623 N N . ALA A 1 199 ? -1.774 -10.07 -25.109 1 98.06 199 ALA A N 1
ATOM 1624 C CA . ALA A 1 199 ? -0.423 -10.312 -25.609 1 98.06 199 ALA A CA 1
ATOM 1625 C C . ALA A 1 199 ? 0.582 -10.375 -24.453 1 98.06 199 ALA A C 1
ATOM 1627 O O . ALA A 1 199 ? 1.468 -11.234 -24.438 1 98.06 199 ALA A O 1
ATOM 1628 N N . TRP A 1 200 ? 0.468 -9.461 -23.516 1 98.31 200 TRP A N 1
ATOM 1629 C CA . TRP A 1 200 ? 1.31 -9.461 -22.328 1 98.31 200 TRP A CA 1
ATOM 1630 C C . TRP A 1 200 ? 1.131 -10.75 -21.531 1 98.31 200 TRP A C 1
ATOM 1632 O O . TRP A 1 200 ? 2.111 -11.359 -21.094 1 98.31 200 TRP A O 1
ATOM 1642 N N . MET A 1 201 ? -0.115 -11.203 -21.391 1 96.81 201 MET A N 1
ATOM 1643 C CA . MET A 1 201 ? -0.379 -12.438 -20.656 1 96.81 201 MET A CA 1
ATOM 1644 C C . MET A 1 201 ? 0.275 -13.633 -21.359 1 96.81 201 MET A C 1
ATOM 1646 O O . MET A 1 201 ? 0.831 -14.508 -20.688 1 96.81 201 MET A O 1
ATOM 1650 N N . ASP A 1 202 ? 0.194 -13.617 -22.641 1 97.12 202 ASP A N 1
ATOM 1651 C CA . ASP A 1 202 ? 0.84 -14.688 -23.406 1 97.12 202 ASP A CA 1
ATOM 1652 C C . ASP A 1 202 ? 2.346 -14.711 -23.141 1 97.12 202 ASP A C 1
ATOM 1654 O O . ASP A 1 202 ? 2.932 -15.781 -22.969 1 97.12 202 ASP A O 1
ATOM 1658 N N . ARG A 1 203 ? 2.965 -13.594 -23.156 1 98.25 203 ARG A N 1
ATOM 1659 C CA . ARG A 1 203 ? 4.395 -13.5 -22.875 1 98.25 203 ARG A CA 1
ATOM 1660 C C . ARG A 1 203 ? 4.703 -13.977 -21.453 1 98.25 203 ARG A C 1
ATOM 1662 O O . ARG A 1 203 ? 5.672 -14.711 -21.234 1 98.25 203 ARG A O 1
ATOM 1669 N N . MET A 1 204 ? 3.887 -13.555 -20.516 1 98.06 204 MET A N 1
ATOM 1670 C CA . MET A 1 204 ? 4.078 -13.945 -19.125 1 98.06 204 MET A CA 1
ATOM 1671 C C . MET A 1 204 ? 4.016 -15.461 -18.969 1 98.06 204 MET A C 1
ATOM 1673 O O . MET A 1 204 ? 4.805 -16.047 -18.219 1 98.06 204 MET A O 1
ATOM 1677 N N . LEU A 1 205 ? 3.127 -16.094 -19.641 1 96.19 205 LEU A N 1
ATOM 1678 C CA . LEU A 1 205 ? 2.902 -17.531 -19.531 1 96.19 205 LEU A CA 1
ATOM 1679 C C . LEU A 1 205 ? 4.109 -18.312 -20.031 1 96.19 205 LEU A C 1
ATOM 1681 O O . LEU A 1 205 ? 4.238 -19.5 -19.766 1 96.19 205 LEU A O 1
ATOM 1685 N N . THR A 1 206 ? 5.016 -17.656 -20.734 1 97 206 THR A N 1
ATOM 1686 C CA . THR A 1 206 ? 6.215 -18.328 -21.219 1 97 206 THR A CA 1
ATOM 1687 C C . THR A 1 206 ? 7.32 -18.297 -20.172 1 97 206 THR A C 1
ATOM 1689 O O . THR A 1 206 ? 8.328 -19 -20.297 1 97 206 THR A O 1
ATOM 1692 N N . ILE A 1 207 ? 7.188 -17.562 -19.203 1 96.94 207 ILE A N 1
ATOM 1693 C CA . ILE A 1 207 ? 8.203 -17.406 -18.172 1 96.94 207 ILE A CA 1
ATOM 1694 C C . ILE A 1 207 ? 8.148 -18.594 -17.203 1 96.94 207 ILE A C 1
ATOM 1696 O O . ILE A 1 207 ? 7.094 -18.875 -16.609 1 96.94 207 ILE A O 1
ATOM 1700 N N . PRO A 1 208 ? 9.227 -19.219 -16.922 1 96.31 208 PRO A N 1
ATOM 1701 C CA . PRO A 1 208 ? 9.234 -20.422 -16.094 1 96.31 208 PRO A CA 1
ATOM 1702 C C . PRO A 1 208 ? 8.641 -20.188 -14.711 1 96.31 208 PRO A C 1
ATOM 1704 O O . PRO A 1 208 ? 7.859 -21 -14.219 1 96.31 208 PRO A O 1
ATOM 1707 N N . ALA A 1 209 ? 8.93 -19.125 -14.062 1 95.12 209 ALA A N 1
ATOM 1708 C CA . ALA A 1 209 ? 8.422 -18.828 -12.727 1 95.12 209 ALA A CA 1
ATOM 1709 C C . ALA A 1 209 ? 6.902 -18.766 -12.727 1 95.12 209 ALA A C 1
ATOM 1711 O O . ALA A 1 209 ? 6.254 -19.156 -11.75 1 95.12 209 ALA A O 1
ATOM 1712 N N . VAL A 1 210 ? 6.301 -18.188 -13.773 1 96.25 210 VAL A N 1
ATOM 1713 C CA . VAL A 1 210 ? 4.855 -18.062 -13.914 1 96.25 210 VAL A CA 1
ATOM 1714 C C . VAL A 1 210 ? 4.234 -19.453 -14.047 1 96.25 210 VAL A C 1
ATOM 1716 O O . VAL A 1 210 ? 3.223 -19.766 -13.406 1 96.25 210 VAL A O 1
ATOM 1719 N N . LYS A 1 211 ? 4.895 -20.328 -14.742 1 92.75 211 LYS A N 1
ATOM 1720 C CA . LYS A 1 211 ? 4.418 -21.688 -14.906 1 92.75 211 LYS A CA 1
ATOM 1721 C C . LYS A 1 211 ? 4.473 -22.453 -13.586 1 92.75 211 LYS A C 1
ATOM 1723 O O . LYS A 1 211 ? 3.568 -23.234 -13.273 1 92.75 211 LYS A O 1
ATOM 1728 N N . MET A 1 212 ? 5.434 -22.141 -12.844 1 88.56 212 MET A N 1
ATOM 1729 C CA . MET A 1 212 ? 5.664 -22.844 -11.586 1 88.56 212 MET A CA 1
ATOM 1730 C C . MET A 1 212 ? 4.598 -22.469 -10.555 1 88.56 212 MET A C 1
ATOM 1732 O O . MET A 1 212 ? 4.309 -23.25 -9.648 1 88.56 212 MET A O 1
ATOM 1736 N N . THR A 1 213 ? 4.035 -21.281 -10.703 1 85.94 213 THR A N 1
ATOM 1737 C CA . THR A 1 213 ? 3.078 -20.812 -9.711 1 85.94 213 THR A CA 1
ATOM 1738 C C . THR A 1 213 ? 1.65 -20.922 -10.242 1 85.94 213 THR A C 1
ATOM 1740 O O . THR A 1 213 ? 0.696 -20.578 -9.539 1 85.94 213 THR A O 1
ATOM 1743 N N . ALA A 1 214 ? 1.539 -21.359 -11.422 1 83.44 214 ALA A N 1
ATOM 1744 C CA . ALA A 1 214 ? 0.232 -21.375 -12.078 1 83.44 214 ALA A CA 1
ATOM 1745 C C . ALA A 1 214 ? -0.667 -22.453 -11.477 1 83.44 214 ALA A C 1
ATOM 1747 O O . ALA A 1 214 ? -0.188 -23.516 -11.078 1 83.44 214 ALA A O 1
ATOM 1748 N N . TYR A 1 215 ? -1.906 -22.047 -11.305 1 78.19 215 TYR A N 1
ATOM 1749 C CA . TYR A 1 215 ? -2.916 -23.031 -10.922 1 78.19 215 TYR A CA 1
ATOM 1750 C C . TYR A 1 215 ? -3.822 -23.375 -12.102 1 78.19 215 TYR A C 1
ATOM 1752 O O . TYR A 1 215 ? -4.012 -22.547 -13 1 78.19 215 TYR A O 1
ATOM 1760 N N . ASP A 1 216 ? -4.348 -24.531 -11.992 1 80.69 216 ASP A N 1
ATOM 1761 C CA . ASP A 1 216 ? -5.273 -24.984 -13.023 1 80.69 216 ASP A CA 1
ATOM 1762 C C . ASP A 1 216 ? -6.582 -24.203 -12.977 1 80.69 216 ASP A C 1
ATOM 1764 O O . ASP A 1 216 ? -7.102 -23.922 -11.898 1 80.69 216 ASP A O 1
ATOM 1768 N N . THR A 1 217 ? -7.004 -23.828 -14.148 1 81.56 217 THR A N 1
ATOM 1769 C CA . THR A 1 217 ? -8.234 -23.047 -14.234 1 81.56 217 THR A CA 1
ATOM 1770 C C . THR A 1 217 ? -9.391 -23.781 -13.57 1 81.56 217 THR A C 1
ATOM 1772 O O . THR A 1 217 ? -10.234 -23.172 -12.914 1 81.56 217 THR A O 1
ATOM 1775 N N . GLU A 1 218 ? -9.328 -25.062 -13.68 1 85.44 218 GLU A N 1
ATOM 1776 C CA . GLU A 1 218 ? -10.398 -25.859 -13.07 1 85.44 218 GLU A CA 1
ATOM 1777 C C . GLU A 1 218 ? -10.32 -25.812 -11.547 1 85.44 218 GLU A C 1
ATOM 1779 O O . GLU A 1 218 ? -11.352 -25.75 -10.867 1 85.44 218 GLU A O 1
ATOM 1784 N N . GLU A 1 219 ? -9.133 -25.828 -11.102 1 85.94 219 GLU A N 1
ATOM 1785 C CA . GLU A 1 219 ? -8.953 -25.719 -9.656 1 85.94 219 GLU A CA 1
ATOM 1786 C C . GLU A 1 219 ? -9.375 -24.344 -9.156 1 85.94 219 GLU A C 1
ATOM 1788 O O . GLU A 1 219 ? -9.992 -24.219 -8.094 1 85.94 219 GLU A O 1
ATOM 1793 N N . ARG A 1 220 ? -9.125 -23.391 -9.945 1 86.94 220 ARG A N 1
ATOM 1794 C CA . ARG A 1 220 ? -9.516 -22.031 -9.578 1 86.94 220 ARG A CA 1
ATOM 1795 C C . ARG A 1 220 ? -11.031 -21.875 -9.586 1 86.94 220 ARG A C 1
ATOM 1797 O O . ARG A 1 220 ? -11.602 -21.234 -8.695 1 86.94 220 ARG A O 1
ATOM 1804 N N . LEU A 1 221 ? -11.617 -22.469 -10.539 1 85.88 221 LEU A N 1
ATOM 1805 C CA . LEU A 1 221 ? -13.07 -22.422 -10.633 1 85.88 221 LEU A CA 1
ATOM 1806 C C . LEU A 1 221 ? -13.711 -23.141 -9.445 1 85.88 221 LEU A C 1
ATOM 1808 O O . LEU A 1 221 ? -14.695 -22.641 -8.875 1 85.88 221 LEU A O 1
ATOM 1812 N N . ALA A 1 222 ? -13.125 -24.25 -9.148 1 87.31 222 ALA A N 1
ATOM 1813 C CA . ALA A 1 222 ? -13.641 -25 -8.008 1 87.31 222 ALA A CA 1
ATOM 1814 C C . ALA A 1 222 ? -13.516 -24.188 -6.719 1 87.31 222 ALA A C 1
ATOM 1816 O O . ALA A 1 222 ? -14.414 -24.188 -5.879 1 87.31 222 ALA A O 1
ATOM 1817 N N . PHE A 1 223 ? -12.469 -23.562 -6.555 1 89.81 223 PHE A N 1
ATOM 1818 C CA . PHE A 1 223 ? -12.258 -22.688 -5.402 1 89.81 223 PHE A CA 1
ATOM 1819 C C . PHE A 1 223 ? -13.297 -21.578 -5.371 1 89.81 223 PHE A C 1
ATOM 1821 O O . PHE A 1 223 ? -13.93 -21.344 -4.336 1 89.81 223 PHE A O 1
ATOM 1828 N N . LEU A 1 224 ? -13.5 -20.922 -6.543 1 84.69 224 LEU A N 1
ATOM 1829 C CA . LEU A 1 224 ? -14.469 -19.828 -6.629 1 84.69 224 LEU A CA 1
ATOM 1830 C C . LEU A 1 224 ? -15.875 -20.328 -6.316 1 84.69 224 LEU A C 1
ATOM 1832 O O . LEU A 1 224 ? -16.641 -19.625 -5.66 1 84.69 224 LEU A O 1
ATOM 1836 N N . GLU A 1 225 ? -16.156 -21.469 -6.781 1 84 225 GLU A N 1
ATOM 1837 C CA . GLU A 1 225 ? -17.469 -22.062 -6.52 1 84 225 GLU A CA 1
ATOM 1838 C C . GLU A 1 225 ? -17.656 -22.359 -5.035 1 84 225 GLU A C 1
ATOM 1840 O O . GLU A 1 225 ? -18.734 -22.172 -4.488 1 84 225 GLU A O 1
ATOM 1845 N N . SER A 1 226 ? -16.609 -22.828 -4.477 1 88.12 226 SER A N 1
ATOM 1846 C CA . SER A 1 226 ? -16.672 -23.109 -3.043 1 88.12 226 SER A CA 1
ATOM 1847 C C . SER A 1 226 ? -16.891 -21.812 -2.246 1 88.12 226 SER A C 1
ATOM 1849 O O . SER A 1 226 ? -17.609 -21.812 -1.247 1 88.12 226 SER A O 1
ATOM 1851 N N . ARG A 1 227 ? -16.281 -20.781 -2.629 1 83.56 227 ARG A N 1
ATOM 1852 C CA . ARG A 1 227 ? -16.438 -19.484 -1.984 1 83.56 227 ARG A CA 1
ATOM 1853 C C . ARG A 1 227 ? -17.875 -18.984 -2.119 1 83.56 227 ARG A C 1
ATOM 1855 O O . ARG A 1 227 ? -18.469 -18.484 -1.151 1 83.56 227 ARG A O 1
ATOM 1862 N N . LYS A 1 228 ? -18.359 -19.125 -3.238 1 79.19 228 LYS A N 1
ATOM 1863 C CA . LYS A 1 228 ? -19.719 -18.703 -3.504 1 79.19 228 LYS A CA 1
ATOM 1864 C C . LYS A 1 228 ? -20.719 -19.5 -2.666 1 79.19 228 LYS A C 1
ATOM 1866 O O . LYS A 1 228 ? -21.734 -18.953 -2.215 1 79.19 228 LYS A O 1
ATOM 1871 N N . ALA A 1 229 ? -20.375 -20.703 -2.439 1 83.56 229 ALA A N 1
ATOM 1872 C CA . ALA A 1 229 ? -21.25 -21.594 -1.685 1 83.56 229 ALA A CA 1
ATOM 1873 C C . ALA A 1 229 ? -21.141 -21.344 -0.185 1 83.56 229 ALA A C 1
ATOM 1875 O O . ALA A 1 229 ? -21.922 -21.875 0.604 1 83.56 229 ALA A O 1
ATOM 1876 N N . GLY A 1 230 ? -20.125 -20.484 0.164 1 81.25 230 GLY A N 1
ATOM 1877 C CA . GLY A 1 230 ? -19.953 -20.156 1.57 1 81.25 230 GLY A CA 1
ATOM 1878 C C . GLY A 1 230 ? -19.125 -21.172 2.322 1 81.25 230 GLY A C 1
ATOM 1879 O O . GLY A 1 230 ? -18.953 -21.062 3.539 1 81.25 230 GLY A O 1
ATOM 1880 N N . ALA A 1 231 ? -18.719 -22.203 1.644 1 85.94 231 ALA A N 1
ATOM 1881 C CA . ALA A 1 231 ? -17.844 -23.219 2.203 1 85.94 231 ALA A CA 1
ATOM 1882 C C . ALA A 1 231 ? -16.484 -23.219 1.505 1 85.94 231 ALA A C 1
ATOM 1884 O O . ALA A 1 231 ? -16.156 -24.141 0.755 1 85.94 231 ALA A O 1
ATOM 1885 N N . ILE A 1 232 ? -15.773 -22.328 1.828 1 88.06 232 ILE A N 1
ATOM 1886 C CA . ILE A 1 232 ? -14.531 -22.062 1.105 1 88.06 232 ILE A CA 1
ATOM 1887 C C . ILE A 1 232 ? -13.57 -23.234 1.289 1 88.06 232 ILE A C 1
ATOM 1889 O O . ILE A 1 232 ? -13.344 -23.688 2.414 1 88.06 232 ILE A O 1
ATOM 1893 N N . ASN A 1 233 ? -13.102 -23.75 0.182 1 90.25 233 ASN A N 1
ATOM 1894 C CA . ASN A 1 233 ? -12.125 -24.828 0.155 1 90.25 233 ASN A CA 1
ATOM 1895 C C . ASN A 1 233 ? -10.789 -24.344 -0.414 1 90.25 233 ASN A C 1
ATOM 1897 O O . ASN A 1 233 ? -10.602 -24.312 -1.632 1 90.25 233 ASN A O 1
ATOM 1901 N N . PHE A 1 234 ? -9.828 -24.141 0.441 1 91 234 PHE A N 1
ATOM 1902 C CA . PHE A 1 234 ? -8.523 -23.656 0.024 1 91 234 PHE A CA 1
ATOM 1903 C C . PHE A 1 234 ? -7.668 -24.797 -0.527 1 91 234 PHE A C 1
ATOM 1905 O O . PHE A 1 234 ? -6.637 -24.547 -1.157 1 91 234 PHE A O 1
ATOM 1912 N N . ASP A 1 235 ? -8.117 -25.984 -0.291 1 90.19 235 ASP A N 1
ATOM 1913 C CA . ASP A 1 235 ? -7.293 -27.141 -0.632 1 90.19 235 ASP A CA 1
ATOM 1914 C C . ASP A 1 235 ? -7.883 -27.906 -1.814 1 90.19 235 ASP A C 1
ATOM 1916 O O . ASP A 1 235 ? -7.719 -29.125 -1.919 1 90.19 235 ASP A O 1
ATOM 1920 N N . VAL A 1 236 ? -8.57 -27.188 -2.58 1 87.31 236 VAL A N 1
ATOM 1921 C CA . VAL A 1 236 ? -9.164 -27.797 -3.77 1 87.31 236 VAL A CA 1
ATOM 1922 C C . VAL A 1 236 ? -8.094 -28.547 -4.555 1 87.31 236 VAL A C 1
ATOM 1924 O O . VAL A 1 236 ? -6.992 -28.031 -4.773 1 87.31 236 VAL A O 1
ATOM 1927 N N . GLY A 1 237 ? -8.414 -29.688 -4.984 1 80.56 237 GLY A N 1
ATOM 1928 C CA . GLY A 1 237 ? -7.535 -30.469 -5.84 1 80.56 237 GLY A CA 1
ATOM 1929 C C . GLY A 1 237 ? -6.441 -31.188 -5.07 1 80.56 237 GLY A C 1
ATOM 1930 O O . GLY A 1 237 ? -5.648 -31.938 -5.656 1 80.56 237 GLY A O 1
ATOM 1931 N N . LEU A 1 238 ? -6.359 -30.859 -3.84 1 81 238 LEU A N 1
ATOM 1932 C CA . LEU A 1 238 ? -5.32 -31.5 -3.037 1 81 238 LEU A CA 1
ATOM 1933 C C . LEU A 1 238 ? -5.875 -32.719 -2.293 1 81 238 LEU A C 1
ATOM 1935 O O . LEU A 1 238 ? -7.055 -32.75 -1.932 1 81 238 LEU A O 1
ATOM 1939 N N . GLN A 1 239 ? -5.246 -33.844 -2.443 1 62.12 239 GLN A N 1
ATOM 1940 C CA . GLN A 1 239 ? -5.633 -35.031 -1.717 1 62.12 239 GLN A CA 1
ATOM 1941 C C . GLN A 1 239 ? -5.297 -34.938 -0.234 1 62.12 239 GLN A C 1
ATOM 1943 O O . GLN A 1 239 ? -4.211 -34.469 0.125 1 62.12 239 GLN A O 1
ATOM 1948 N N . SER A 1 240 ? -6.387 -34.75 0.664 1 48.66 240 SER A N 1
ATOM 1949 C CA . SER A 1 240 ? -6.133 -34.781 2.102 1 48.66 240 SER A CA 1
ATOM 1950 C C . SER A 1 240 ? -5.332 -36.031 2.48 1 48.66 240 SER A C 1
ATOM 1952 O O . SER A 1 240 ? -5.398 -37.062 1.797 1 48.66 240 SER A O 1
ATOM 1954 N N . MET B 1 1 ? 10.922 36.219 -1.492 1 28.55 1 MET B N 1
ATOM 1955 C CA . MET B 1 1 ? 10.359 34.875 -1.65 1 28.55 1 MET B CA 1
ATOM 1956 C C . MET B 1 1 ? 8.953 34.938 -2.227 1 28.55 1 MET B C 1
ATOM 1958 O O . MET B 1 1 ? 8.102 35.688 -1.717 1 28.55 1 MET B O 1
ATOM 1962 N N . ALA B 1 2 ? 8.766 34.781 -3.469 1 37.56 2 ALA B N 1
ATOM 1963 C CA . ALA B 1 2 ? 7.477 35.125 -4.059 1 37.56 2 ALA B CA 1
ATOM 1964 C C . ALA B 1 2 ? 6.324 34.594 -3.209 1 37.56 2 ALA B C 1
ATOM 1966 O O . ALA B 1 2 ? 6.453 33.562 -2.539 1 37.56 2 ALA B O 1
ATOM 1967 N N . PRO B 1 3 ? 5.363 35.344 -3.025 1 39.03 3 PRO B N 1
ATOM 1968 C CA . PRO B 1 3 ? 4.203 34.969 -2.211 1 39.03 3 PRO B CA 1
ATOM 1969 C C . PRO B 1 3 ? 3.701 33.562 -2.516 1 39.03 3 PRO B C 1
ATOM 1971 O O . PRO B 1 3 ? 3.812 33.094 -3.652 1 39.03 3 PRO B O 1
ATOM 1974 N N . LYS B 1 4 ? 3.922 32.719 -1.525 1 46.34 4 LYS B N 1
ATOM 1975 C CA . LYS B 1 4 ? 3.355 31.359 -1.55 1 46.34 4 LYS B CA 1
ATOM 1976 C C . LYS B 1 4 ? 2.039 31.328 -2.324 1 46.34 4 LYS B C 1
ATOM 1978 O O . LYS B 1 4 ? 1.078 32 -1.949 1 46.34 4 LYS B O 1
ATOM 1983 N N . GLN B 1 5 ? 1.986 31.344 -3.594 1 50.06 5 GLN B N 1
ATOM 1984 C CA . GLN B 1 5 ? 0.807 31.25 -4.449 1 50.06 5 GLN B CA 1
ATOM 1985 C C . GLN B 1 5 ? 0.093 29.922 -4.262 1 50.06 5 GLN B C 1
ATOM 1987 O O . GLN B 1 5 ? -0.399 29.328 -5.227 1 50.06 5 GLN B O 1
ATOM 1992 N N . ASP B 1 6 ? 0.203 29.422 -3.104 1 57.44 6 ASP B N 1
ATOM 1993 C CA . ASP B 1 6 ? -0.569 28.234 -2.768 1 57.44 6 ASP B CA 1
ATOM 1994 C C . ASP B 1 6 ? -2.061 28.469 -2.996 1 57.44 6 ASP B C 1
ATOM 1996 O O . ASP B 1 6 ? -2.559 29.578 -2.812 1 57.44 6 ASP B O 1
ATOM 2000 N N . SER B 1 7 ? -2.551 27.672 -3.895 1 61.25 7 SER B N 1
ATOM 2001 C CA . SER B 1 7 ? -4.008 27.766 -3.887 1 61.25 7 SER B CA 1
ATOM 2002 C C . SER B 1 7 ? -4.566 27.578 -2.48 1 61.25 7 SER B C 1
ATOM 2004 O O . SER B 1 7 ? -4.285 26.562 -1.832 1 61.25 7 SER B O 1
ATOM 2006 N N . ILE B 1 8 ? -5.137 28.578 -1.99 1 68.75 8 ILE B N 1
ATOM 2007 C CA . ILE B 1 8 ? -5.758 28.484 -0.674 1 68.75 8 ILE B CA 1
ATOM 2008 C C . ILE B 1 8 ? -7.039 27.672 -0.767 1 68.75 8 ILE B C 1
ATOM 2010 O O . ILE B 1 8 ? -7.246 26.734 0.019 1 68.75 8 ILE B O 1
ATOM 2014 N N . ILE B 1 9 ? -7.77 27.922 -1.933 1 85.44 9 ILE B N 1
ATOM 2015 C CA . ILE B 1 9 ? -9.016 27.188 -2.098 1 85.44 9 ILE B CA 1
ATOM 2016 C C . ILE B 1 9 ? -8.805 26.031 -3.066 1 85.44 9 ILE B C 1
ATOM 2018 O O . ILE B 1 9 ? -7.855 26.031 -3.855 1 85.44 9 ILE B O 1
ATOM 2022 N N . HIS B 1 10 ? -9.664 25.094 -2.998 1 94.19 10 HIS B N 1
ATOM 2023 C CA . HIS B 1 10 ? -9.586 23.938 -3.891 1 94.19 10 HIS B CA 1
ATOM 2024 C C . HIS B 1 10 ? -10 24.312 -5.309 1 94.19 10 HIS B C 1
ATOM 2026 O O . HIS B 1 10 ? -11.062 24.906 -5.512 1 94.19 10 HIS B O 1
ATOM 2032 N N . LEU B 1 11 ? -9.156 24.047 -6.277 1 94.69 11 LEU B N 1
ATOM 2033 C CA . LEU B 1 11 ? -9.453 24.312 -7.68 1 94.69 11 LEU B CA 1
ATOM 2034 C C . LEU B 1 11 ? -10.477 23.328 -8.219 1 94.69 11 LEU B C 1
ATOM 2036 O O . LEU B 1 11 ? -10.445 22.141 -7.887 1 94.69 11 LEU B O 1
ATOM 2040 N N . ARG B 1 12 ? -11.344 23.859 -9.047 1 95.25 12 ARG B N 1
ATOM 2041 C CA . ARG B 1 12 ? -12.469 23.094 -9.586 1 95.25 12 ARG B CA 1
ATOM 2042 C C . ARG B 1 12 ? -12.453 23.094 -11.109 1 95.25 12 ARG B C 1
ATOM 2044 O O . ARG B 1 12 ? -11.57 23.703 -11.727 1 95.25 12 ARG B O 1
ATOM 2051 N N . ALA B 1 13 ? -13.406 22.297 -11.625 1 96.25 13 ALA B N 1
ATOM 2052 C CA . ALA B 1 13 ? -13.586 22.281 -13.078 1 96.25 13 ALA B CA 1
ATOM 2053 C C . ALA B 1 13 ? -13.617 23.703 -13.633 1 96.25 13 ALA B C 1
ATOM 2055 O O . ALA B 1 13 ? -14.242 24.594 -13.047 1 96.25 13 ALA B O 1
ATOM 2056 N N . GLY B 1 14 ? -12.875 23.891 -14.711 1 95.38 14 GLY B N 1
ATOM 2057 C CA . GLY B 1 14 ? -12.836 25.188 -15.352 1 95.38 14 GLY B CA 1
ATOM 2058 C C . GLY B 1 14 ? -11.711 26.062 -14.852 1 95.38 14 GLY B C 1
ATOM 2059 O O . GLY B 1 14 ? -11.414 27.109 -15.445 1 95.38 14 GLY B O 1
ATOM 2060 N N . SER B 1 15 ? -11.062 25.703 -13.711 1 94.56 15 SER B N 1
ATOM 2061 C CA . SER B 1 15 ? -9.961 26.5 -13.164 1 94.56 15 SER B CA 1
ATOM 2062 C C . SER B 1 15 ? -8.75 26.469 -14.094 1 94.56 15 SER B C 1
ATOM 2064 O O . SER B 1 15 ? -8.547 25.516 -14.844 1 94.56 15 SER B O 1
ATOM 2066 N N . THR B 1 16 ? -7.98 27.5 -14.039 1 94.31 16 THR B N 1
ATOM 2067 C CA . THR B 1 16 ? -6.715 27.547 -14.758 1 94.31 16 THR B CA 1
ATOM 2068 C C . THR B 1 16 ? -5.602 26.891 -13.953 1 94.31 16 THR B C 1
ATOM 2070 O O . THR B 1 16 ? -5.512 27.062 -12.742 1 94.31 16 THR B O 1
ATOM 2073 N N . GLN B 1 17 ? -4.836 26.156 -14.609 1 93.44 17 GLN B N 1
ATOM 2074 C CA . GLN B 1 17 ? -3.705 25.516 -13.938 1 93.44 17 GLN B CA 1
ATOM 2075 C C . GLN B 1 17 ? -2.705 26.547 -13.438 1 93.44 17 GLN B C 1
ATOM 2077 O O . GLN B 1 17 ? -2.223 27.375 -14.219 1 93.44 17 GLN B O 1
ATOM 2082 N N . PRO B 1 18 ? -2.373 26.516 -12.172 1 92.88 18 PRO B N 1
ATOM 2083 C CA . PRO B 1 18 ? -1.339 27.438 -11.695 1 92.88 18 PRO B CA 1
ATOM 2084 C C . PRO B 1 18 ? 0.039 27.141 -12.273 1 92.88 18 PRO B C 1
ATOM 2086 O O . PRO B 1 18 ? 0.377 25.969 -12.5 1 92.88 18 PRO B O 1
ATOM 2089 N N . LYS B 1 19 ? 0.781 28.109 -12.531 1 88.69 19 LYS B N 1
ATOM 2090 C CA . LYS B 1 19 ? 2.158 27.984 -13 1 88.69 19 LYS B CA 1
ATOM 2091 C C . LYS B 1 19 ? 3.135 28.578 -11.984 1 88.69 19 LYS B C 1
ATOM 2093 O O . LYS B 1 19 ? 2.902 29.656 -11.453 1 88.69 19 LYS B O 1
ATOM 2098 N N . PHE B 1 20 ? 4.117 27.703 -11.688 1 90.5 20 PHE B N 1
ATOM 2099 C CA . PHE B 1 20 ? 5.148 28.141 -10.758 1 90.5 20 PHE B CA 1
ATOM 2100 C C . PHE B 1 20 ? 6.508 28.188 -11.445 1 90.5 20 PHE B C 1
ATOM 2102 O O . PHE B 1 20 ? 6.852 27.297 -12.219 1 90.5 20 PHE B O 1
ATOM 2109 N N . ASP B 1 21 ? 7.27 29.234 -11.273 1 87.88 21 ASP B N 1
ATOM 2110 C CA . ASP B 1 21 ? 8.602 29.344 -11.859 1 87.88 21 ASP B CA 1
ATOM 2111 C C . ASP B 1 21 ? 9.664 29.5 -10.781 1 87.88 21 ASP B C 1
ATOM 2113 O O . ASP B 1 21 ? 10.656 30.203 -10.977 1 87.88 21 ASP B O 1
ATOM 2117 N N . ASN B 1 22 ? 9.469 28.969 -9.641 1 93.06 22 ASN B N 1
ATOM 2118 C CA . ASN B 1 22 ? 10.375 29.141 -8.508 1 93.06 22 ASN B CA 1
ATOM 2119 C C . ASN B 1 22 ? 11.305 27.938 -8.344 1 93.06 22 ASN B C 1
ATOM 2121 O O . ASN B 1 22 ? 12.164 27.938 -7.457 1 93.06 22 ASN B O 1
ATOM 2125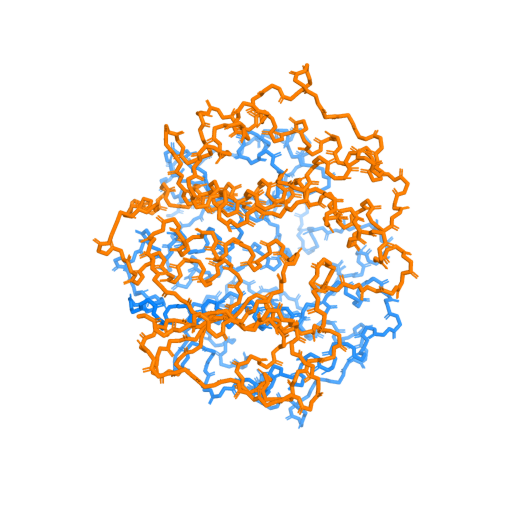 N N . GLY B 1 23 ? 11.102 26.875 -9.141 1 94.44 23 GLY B N 1
ATOM 2126 C CA . GLY B 1 23 ? 11.984 25.719 -9.102 1 94.44 23 GLY B CA 1
ATOM 2127 C C . GLY B 1 23 ? 11.656 24.75 -7.977 1 94.44 23 GLY B C 1
ATOM 2128 O O . GLY B 1 23 ? 12.43 23.844 -7.688 1 94.44 23 GLY B O 1
ATOM 2129 N N . TYR B 1 24 ? 10.461 24.922 -7.32 1 95.94 24 TYR B N 1
ATOM 2130 C CA . TYR B 1 24 ? 10.078 24.078 -6.195 1 95.94 24 TYR B CA 1
ATOM 2131 C C . TYR B 1 24 ? 9.227 22.906 -6.664 1 95.94 24 TYR B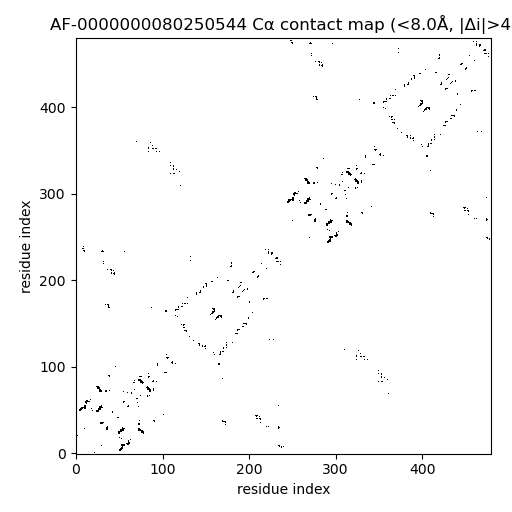 C 1
ATOM 2133 O O . TYR B 1 24 ? 8.68 22.922 -7.773 1 95.94 24 TYR B O 1
ATOM 2141 N N . LEU B 1 25 ? 9.156 21.922 -5.824 1 96.62 25 LEU B N 1
ATOM 2142 C CA . LEU B 1 25 ? 8.164 20.859 -5.988 1 96.62 25 LEU B CA 1
ATOM 2143 C C . LEU B 1 25 ? 6.746 21.422 -5.891 1 96.62 25 LEU B C 1
ATOM 2145 O O . LEU B 1 25 ? 6.527 22.453 -5.234 1 96.62 25 LEU B O 1
ATOM 2149 N N . THR B 1 26 ? 5.855 20.781 -6.594 1 97.31 26 THR B N 1
ATOM 2150 C CA . THR B 1 26 ? 4.438 21.078 -6.422 1 97.31 26 THR B CA 1
ATOM 2151 C C . THR B 1 26 ? 3.682 19.875 -5.895 1 97.31 26 THR B C 1
ATOM 2153 O O . THR B 1 26 ? 3.811 18.766 -6.434 1 97.31 26 THR B O 1
ATOM 2156 N N . VAL B 1 27 ? 2.961 20.109 -4.832 1 97.56 27 VAL B N 1
ATOM 2157 C CA . VAL B 1 27 ? 2.107 19.062 -4.273 1 97.56 27 VAL B CA 1
ATOM 2158 C C . VAL B 1 27 ? 0.645 19.359 -4.586 1 97.56 27 VAL B C 1
ATOM 2160 O O . VAL B 1 27 ? 0.099 20.375 -4.117 1 97.56 27 VAL B O 1
ATOM 2163 N N . TYR B 1 28 ? 0.077 18.578 -5.445 1 97.81 28 TYR B N 1
ATOM 2164 C CA . TYR B 1 28 ? -1.376 18.594 -5.574 1 97.81 28 TYR B CA 1
ATOM 2165 C C . TYR B 1 28 ? -2.037 17.875 -4.402 1 97.81 28 TYR B C 1
ATOM 2167 O O . TYR B 1 28 ? -1.757 16.703 -4.141 1 97.81 28 TYR B O 1
ATOM 2175 N N . SER B 1 29 ? -2.934 18.562 -3.77 1 96.38 29 SER B N 1
ATOM 2176 C CA . SER B 1 29 ? -3.307 18.188 -2.412 1 96.38 29 SER B CA 1
ATOM 2177 C C . SER B 1 29 ? -4.809 18.344 -2.188 1 96.38 29 SER B C 1
ATOM 2179 O O . SER B 1 29 ? -5.535 18.75 -3.096 1 96.38 29 SER B O 1
ATOM 2181 N N . LEU B 1 30 ? -5.27 17.844 -1.068 1 94.69 30 LEU B N 1
ATOM 2182 C CA . LEU B 1 30 ? -6.574 18.031 -0.452 1 94.69 30 LEU B CA 1
ATOM 2183 C C . LEU B 1 30 ? -6.434 18.375 1.027 1 94.69 30 LEU B C 1
ATOM 2185 O O . LEU B 1 30 ? -5.793 17.641 1.78 1 94.69 30 LEU B O 1
ATOM 2189 N N . ARG B 1 31 ? -6.945 19.438 1.44 1 90.94 31 ARG B N 1
ATOM 2190 C CA . ARG B 1 31 ? -6.684 20.047 2.742 1 90.94 31 ARG B CA 1
ATOM 2191 C C . ARG B 1 31 ? -6.953 19.062 3.871 1 90.94 31 ARG B C 1
ATOM 2193 O O . ARG B 1 31 ? -6.105 18.859 4.742 1 90.94 31 ARG B O 1
ATOM 2200 N N . PHE B 1 32 ? -7.992 18.328 3.883 1 89.75 32 PHE B N 1
ATOM 2201 C CA . PHE B 1 32 ? -8.375 17.484 5.012 1 89.75 32 PHE B CA 1
ATOM 2202 C C . PHE B 1 32 ? -8.102 16.016 4.711 1 89.75 32 PHE B C 1
ATOM 2204 O O . PHE B 1 32 ? -8.594 15.133 5.41 1 89.75 32 PHE B O 1
ATOM 2211 N N . SER B 1 33 ? -7.316 15.75 3.74 1 91.69 33 SER B N 1
ATOM 2212 C CA . SER B 1 33 ? -6.934 14.383 3.396 1 91.69 33 SER B CA 1
ATOM 2213 C C . SER B 1 33 ? -5.703 13.938 4.18 1 91.69 33 SER B C 1
ATOM 2215 O O . SER B 1 33 ? -4.648 14.57 4.098 1 91.69 33 SER B O 1
ATOM 2217 N N . PRO B 1 34 ? -5.855 12.852 4.887 1 92.81 34 PRO B N 1
ATOM 2218 C CA . PRO B 1 34 ? -4.676 12.352 5.598 1 92.81 34 PRO B CA 1
ATOM 2219 C C . PRO B 1 34 ? -3.564 11.898 4.652 1 92.81 34 PRO B C 1
ATOM 2221 O O . PRO B 1 34 ? -2.385 11.945 5.016 1 92.81 34 PRO B O 1
ATOM 2224 N N . PHE B 1 35 ? -3.908 11.508 3.447 1 95.31 35 PHE B N 1
ATOM 2225 C CA . PHE B 1 35 ? -2.926 11.062 2.467 1 95.31 35 PHE B CA 1
ATOM 2226 C C . PHE B 1 35 ? -2.105 12.242 1.949 1 95.31 35 PHE B C 1
ATOM 2228 O O . PHE B 1 35 ? -0.884 12.141 1.812 1 95.31 35 PHE B O 1
ATOM 2235 N N . SER B 1 36 ? -2.777 13.297 1.7 1 96.19 36 SER B N 1
ATOM 2236 C CA . SER B 1 36 ? -2.074 14.5 1.277 1 96.19 36 SER B CA 1
ATOM 2237 C C . SER B 1 36 ? -1.234 15.078 2.412 1 96.19 36 SER B C 1
ATOM 2239 O O . SER B 1 36 ? -0.126 15.57 2.186 1 96.19 36 SER B O 1
ATOM 2241 N N . GLU B 1 37 ? -1.784 15.016 3.576 1 95.25 37 GLU B N 1
ATOM 2242 C CA . GLU B 1 37 ? -1.118 15.602 4.734 1 95.25 37 GLU B CA 1
ATOM 2243 C C . GLU B 1 37 ? 0.234 14.945 4.988 1 95.25 37 GLU B C 1
ATOM 2245 O O . GLU B 1 37 ? 1.206 15.625 5.328 1 95.25 37 GLU B O 1
ATOM 2250 N N . ARG B 1 38 ? 0.281 13.641 4.844 1 96.69 38 ARG B N 1
ATOM 2251 C CA . ARG B 1 38 ? 1.544 13.016 5.215 1 96.69 38 ARG B CA 1
ATOM 2252 C C . ARG B 1 38 ? 2.66 13.414 4.258 1 96.69 38 ARG B C 1
ATOM 2254 O O . ARG B 1 38 ? 3.828 13.469 4.645 1 96.69 38 ARG B O 1
ATOM 2261 N N . VAL B 1 39 ? 2.359 13.719 3.016 1 97.62 39 VAL B N 1
ATOM 2262 C CA . VAL B 1 39 ? 3.359 14.203 2.07 1 97.62 39 VAL B CA 1
ATOM 2263 C C . VAL B 1 39 ? 3.805 15.609 2.467 1 97.62 39 VAL B C 1
ATOM 2265 O O . VAL B 1 39 ? 5.004 15.898 2.512 1 97.62 39 VAL B O 1
ATOM 2268 N N . ARG B 1 40 ? 2.838 16.469 2.807 1 96.38 40 ARG B N 1
ATOM 2269 C CA . ARG B 1 40 ? 3.172 17.812 3.244 1 96.38 40 ARG B CA 1
ATOM 2270 C C . ARG B 1 40 ? 3.996 17.781 4.527 1 96.38 40 ARG B C 1
ATOM 2272 O O . ARG B 1 40 ? 4.961 18.547 4.668 1 96.38 40 ARG B O 1
ATOM 2279 N N . LEU B 1 41 ? 3.615 16.953 5.418 1 96.44 41 LEU B N 1
ATOM 2280 C CA . LEU B 1 41 ? 4.336 16.781 6.672 1 96.44 41 LEU B CA 1
ATOM 2281 C C . LEU B 1 41 ? 5.793 16.406 6.418 1 96.44 41 LEU B C 1
ATOM 2283 O O . LEU B 1 41 ? 6.699 17.016 7 1 96.44 41 LEU B O 1
ATOM 2287 N N . LEU B 1 42 ? 6.004 15.461 5.562 1 96.62 42 LEU B N 1
ATOM 2288 C CA . LEU B 1 42 ? 7.352 14.992 5.258 1 96.62 42 LEU B CA 1
ATOM 2289 C C . LEU B 1 42 ? 8.195 16.109 4.66 1 96.62 42 LEU B C 1
ATOM 2291 O O . LEU B 1 42 ? 9.336 16.328 5.074 1 96.62 42 LEU B O 1
ATOM 2295 N N . LEU B 1 43 ? 7.633 16.797 3.717 1 95.88 43 LEU B N 1
ATOM 2296 C CA . LEU B 1 43 ? 8.359 17.875 3.072 1 95.88 43 LEU B CA 1
ATOM 2297 C C . LEU B 1 43 ? 8.719 18.969 4.082 1 95.88 43 LEU B C 1
ATOM 2299 O O . LEU B 1 43 ? 9.844 19.469 4.078 1 95.88 43 LEU B O 1
ATOM 2303 N N . ASN B 1 44 ? 7.773 19.312 4.941 1 94.94 44 ASN B N 1
ATOM 2304 C CA . ASN B 1 44 ? 8.047 20.297 5.98 1 94.94 44 ASN B CA 1
ATOM 2305 C C . ASN B 1 44 ? 9.109 19.812 6.957 1 94.94 44 ASN B C 1
ATOM 2307 O O . ASN B 1 44 ? 9.984 20.578 7.359 1 94.94 44 ASN B O 1
ATOM 2311 N N . TYR B 1 45 ? 8.992 18.578 7.332 1 95.31 45 TYR B N 1
ATOM 2312 C CA . TYR B 1 45 ? 9.945 18.016 8.273 1 95.31 45 TYR B CA 1
ATOM 2313 C C . TYR B 1 45 ? 11.359 18.031 7.699 1 95.31 45 TYR B C 1
ATOM 2315 O O . TYR B 1 45 ? 12.32 18.312 8.414 1 95.31 45 TYR B O 1
ATOM 2323 N N . LYS B 1 46 ? 11.445 17.812 6.414 1 94.56 46 LYS B N 1
ATOM 2324 C CA . LYS B 1 46 ? 12.742 17.797 5.738 1 94.56 46 LYS B CA 1
ATOM 2325 C C . LYS B 1 46 ? 13.141 19.203 5.281 1 94.56 46 LYS B C 1
ATOM 2327 O O . LYS B 1 46 ? 14.219 19.391 4.719 1 94.56 46 LYS B O 1
ATOM 2332 N N . GLN B 1 47 ? 12.25 20.109 5.477 1 92.81 47 GLN B N 1
ATOM 2333 C CA . GLN B 1 47 ? 12.492 21.516 5.125 1 92.81 47 GLN B CA 1
ATOM 2334 C C . GLN B 1 47 ? 12.758 21.656 3.629 1 92.81 47 GLN B C 1
ATOM 2336 O O . GLN B 1 47 ? 13.695 22.359 3.223 1 92.81 47 GLN B O 1
ATOM 2341 N N . ILE B 1 48 ? 12 20.984 2.859 1 93.75 48 ILE B N 1
ATOM 2342 C CA . ILE B 1 48 ? 12.031 21.094 1.405 1 93.75 48 ILE B CA 1
ATOM 2343 C C . ILE B 1 48 ? 10.914 22.031 0.941 1 93.75 48 ILE B C 1
ATOM 2345 O O . ILE B 1 48 ? 9.734 21.766 1.187 1 93.75 48 ILE B O 1
ATOM 2349 N N . PRO B 1 49 ? 11.289 23.062 0.29 1 94.12 49 PRO B N 1
ATOM 2350 C CA . PRO B 1 49 ? 10.25 23.984 -0.178 1 94.12 49 PRO B CA 1
ATOM 2351 C C . PRO B 1 49 ? 9.352 23.375 -1.252 1 94.12 49 PRO B C 1
ATOM 2353 O O . PRO B 1 49 ? 9.828 22.609 -2.092 1 94.12 49 PRO B O 1
ATOM 2356 N N . PHE B 1 50 ? 8.102 23.75 -1.176 1 95.75 50 PHE B N 1
ATOM 2357 C CA . PHE B 1 50 ? 7.16 23.234 -2.162 1 95.75 50 PHE B CA 1
ATOM 2358 C C . PHE B 1 50 ? 5.965 24.156 -2.32 1 95.75 50 PHE B C 1
ATOM 2360 O O . PHE B 1 50 ? 5.672 24.969 -1.432 1 95.75 50 PHE B O 1
ATOM 2367 N N . ASN B 1 51 ? 5.336 24.047 -3.5 1 96.19 51 ASN B N 1
ATOM 2368 C CA . ASN B 1 51 ? 4.047 24.672 -3.775 1 96.19 51 ASN B CA 1
ATOM 2369 C C . ASN B 1 51 ? 2.889 23.719 -3.467 1 96.19 51 ASN B C 1
ATOM 2371 O O . ASN B 1 51 ? 3.035 22.5 -3.572 1 96.19 51 ASN B O 1
ATOM 2375 N N . ILE B 1 52 ? 1.774 24.328 -3.072 1 95.81 52 ILE B N 1
ATOM 2376 C CA . ILE B 1 52 ? 0.569 23.531 -2.846 1 95.81 52 ILE B CA 1
ATOM 2377 C C . ILE B 1 52 ? -0.519 23.953 -3.832 1 95.81 52 ILE B C 1
ATOM 2379 O O . ILE B 1 52 ? -0.762 25.156 -4.023 1 95.81 52 ILE B O 1
ATOM 2383 N N . VAL B 1 53 ? -1.066 23.062 -4.492 1 96.25 53 VAL B N 1
ATOM 2384 C CA . VAL B 1 53 ? -2.266 23.25 -5.301 1 96.25 53 VAL B CA 1
ATOM 2385 C C . VAL B 1 53 ? -3.375 22.328 -4.809 1 96.25 53 VAL B C 1
ATOM 2387 O O . VAL B 1 53 ? -3.303 21.109 -4.984 1 96.25 53 VAL B O 1
ATOM 2390 N N . ASN B 1 54 ? -4.41 22.875 -4.219 1 95.62 54 ASN B N 1
ATOM 2391 C CA . ASN B 1 54 ? -5.523 22.078 -3.723 1 95.62 54 ASN B CA 1
ATOM 2392 C C . ASN B 1 54 ? -6.52 21.75 -4.832 1 95.62 54 ASN B C 1
ATOM 2394 O O . ASN B 1 54 ? -6.926 22.641 -5.586 1 95.62 54 ASN B O 1
ATOM 2398 N N . ILE B 1 55 ? -6.887 20.469 -4.922 1 96.44 55 ILE B N 1
ATOM 2399 C CA . ILE B 1 55 ? -7.758 19.969 -5.977 1 96.44 55 ILE B CA 1
ATOM 2400 C C . ILE B 1 55 ? -9.094 19.531 -5.375 1 96.44 55 ILE B C 1
ATOM 2402 O O . ILE B 1 55 ? -9.117 18.766 -4.398 1 96.44 55 ILE B O 1
ATOM 2406 N N . HIS B 1 56 ? -10.211 20.047 -5.906 1 94.75 56 HIS B N 1
ATOM 2407 C CA . HIS B 1 56 ? -11.531 19.578 -5.512 1 94.75 56 HIS B CA 1
ATOM 2408 C C . HIS B 1 56 ? -11.812 18.188 -6.09 1 94.75 56 HIS B C 1
ATOM 2410 O O . HIS B 1 56 ? -12.117 18.062 -7.277 1 94.75 56 HIS B O 1
ATOM 2416 N N . ILE B 1 57 ? -11.875 17.203 -5.297 1 92.75 57 ILE B N 1
ATOM 2417 C CA . ILE B 1 57 ? -11.812 15.82 -5.762 1 92.75 57 ILE B CA 1
ATOM 2418 C C . ILE B 1 57 ? -13.172 15.398 -6.316 1 92.75 57 ILE B C 1
ATOM 2420 O O . ILE B 1 57 ? -13.289 14.359 -6.973 1 92.75 57 ILE B O 1
ATOM 2424 N N . ARG B 1 58 ? -14.242 16.172 -6.098 1 92.38 58 ARG B N 1
ATOM 2425 C CA . ARG B 1 58 ? -15.555 15.867 -6.664 1 92.38 58 ARG B CA 1
ATOM 2426 C C . ARG B 1 58 ? -15.805 16.672 -7.93 1 92.38 58 ARG B C 1
ATOM 2428 O O . ARG B 1 58 ? -16.797 16.469 -8.625 1 92.38 58 ARG B O 1
ATOM 2435 N N . ASP B 1 59 ? -15.055 17.609 -8.125 1 94.56 59 ASP B N 1
ATOM 2436 C CA . ASP B 1 59 ? -15.156 18.516 -9.266 1 94.56 59 ASP B CA 1
ATOM 2437 C C . ASP B 1 59 ? -13.781 18.969 -9.734 1 94.56 59 ASP B C 1
ATOM 2439 O O . ASP B 1 59 ? -13.5 20.172 -9.805 1 94.56 59 ASP B O 1
ATOM 2443 N N . ARG B 1 60 ? -12.992 18.031 -10.148 1 95.19 60 ARG B N 1
ATOM 2444 C CA . ARG B 1 60 ? -11.578 18.234 -10.453 1 95.19 60 ARG B CA 1
ATOM 2445 C C . ARG B 1 60 ? -11.406 19.109 -11.688 1 95.19 60 ARG B C 1
ATOM 2447 O O . ARG B 1 60 ? -12.172 19 -12.648 1 95.19 60 ARG B O 1
ATOM 2454 N N . PRO B 1 61 ? -10.344 19.953 -11.656 1 96.56 61 PRO B N 1
ATOM 2455 C CA . PRO B 1 61 ? -9.984 20.609 -12.914 1 96.56 61 PRO B CA 1
ATOM 2456 C C . PRO B 1 61 ? -9.609 19.625 -14.016 1 96.56 61 PRO B C 1
ATOM 2458 O O . PRO B 1 61 ? -8.945 18.609 -13.742 1 96.56 61 PRO B O 1
ATOM 2461 N N . GLU B 1 62 ? -9.922 19.891 -15.25 1 96.31 62 GLU B N 1
ATOM 2462 C CA . GLU B 1 62 ? -9.703 18.969 -16.375 1 96.31 62 GLU B CA 1
ATOM 2463 C C . GLU B 1 62 ? -8.211 18.734 -16.594 1 96.31 62 GLU B C 1
ATOM 2465 O O . GLU B 1 62 ? -7.805 17.625 -16.953 1 96.31 62 GLU B O 1
ATOM 2470 N N . TRP B 1 63 ? -7.457 19.734 -16.359 1 96 63 TRP B N 1
ATOM 2471 C CA . TRP B 1 63 ? -6.027 19.641 -16.641 1 96 63 TRP B CA 1
ATOM 2472 C C . TRP B 1 63 ? -5.344 18.719 -15.648 1 96 63 TRP B C 1
ATOM 2474 O O . TRP B 1 63 ? -4.234 18.234 -15.898 1 96 63 TRP B O 1
ATOM 2484 N N . TYR B 1 64 ? -6 18.406 -14.484 1 96.44 64 TYR B N 1
ATOM 2485 C CA . TYR B 1 64 ? -5.363 17.578 -13.461 1 96.44 64 TYR B CA 1
ATOM 2486 C C . TYR B 1 64 ? -5.219 16.141 -13.922 1 96.44 64 TYR B C 1
ATOM 2488 O O . TYR B 1 64 ? -4.25 15.461 -13.578 1 96.44 64 TYR B O 1
ATOM 2496 N N . TYR B 1 65 ? -6.086 15.68 -14.82 1 92.81 65 TYR B N 1
ATOM 2497 C CA . TYR B 1 65 ? -6.066 14.305 -15.305 1 92.81 65 TYR B CA 1
ATOM 2498 C C . TYR B 1 65 ? -4.871 14.062 -16.219 1 92.81 65 TYR B C 1
ATOM 2500 O O . TYR B 1 65 ? -4.465 12.922 -16.438 1 92.81 65 TYR B O 1
ATOM 2508 N N . LYS B 1 66 ? -4.312 15.086 -16.766 1 92.19 66 LYS B N 1
ATOM 2509 C CA . LYS B 1 66 ? -3.104 14.961 -17.578 1 92.19 66 LYS B CA 1
ATOM 2510 C C . LYS B 1 66 ? -1.884 14.688 -16.703 1 92.19 66 LYS B C 1
ATOM 2512 O O . LYS B 1 66 ? -0.882 14.148 -17.172 1 92.19 66 LYS B O 1
ATOM 2517 N N . LYS B 1 67 ? -1.989 15.086 -15.438 1 93.06 67 LYS B N 1
ATOM 2518 C CA . LYS B 1 67 ? -0.914 14.852 -14.477 1 93.06 67 LYS B CA 1
ATOM 2519 C C . LYS B 1 67 ? -1.059 13.484 -13.82 1 93.06 67 LYS B C 1
ATOM 2521 O O . LYS B 1 67 ? -0.115 12.695 -13.805 1 93.06 67 LYS B O 1
ATOM 2526 N N . ASN B 1 68 ? -2.244 13.219 -13.352 1 91.25 68 ASN B N 1
ATOM 2527 C CA . ASN B 1 68 ? -2.604 11.93 -12.766 1 91.25 68 ASN B CA 1
ATOM 2528 C C . ASN B 1 68 ? -3.895 11.383 -13.359 1 91.25 68 ASN B C 1
ATOM 2530 O O . ASN B 1 68 ? -4.988 11.828 -13.008 1 91.25 68 ASN B O 1
ATOM 2534 N N . PRO B 1 69 ? -3.84 10.406 -14.164 1 85 69 PRO B N 1
ATOM 2535 C CA . PRO B 1 69 ? -5.02 9.883 -14.859 1 85 69 PRO B CA 1
ATOM 2536 C C . PRO B 1 69 ? -6.07 9.336 -13.898 1 85 69 PRO B C 1
ATOM 2538 O O . PRO B 1 69 ? -7.242 9.211 -14.266 1 85 69 PRO B O 1
ATOM 2541 N N . LEU B 1 70 ? -5.691 9.031 -12.688 1 84.38 70 LEU B N 1
ATOM 2542 C CA . LEU B 1 70 ? -6.645 8.531 -11.703 1 84.38 70 LEU B CA 1
ATOM 2543 C C . LEU B 1 70 ? -7.355 9.688 -11.008 1 84.38 70 LEU B C 1
ATOM 2545 O O . LEU B 1 70 ? -8.375 9.477 -10.336 1 84.38 70 LEU B O 1
ATOM 2549 N N . GLY B 1 71 ? -6.805 10.812 -11.109 1 90.69 71 GLY B N 1
ATOM 2550 C CA . GLY B 1 71 ? -7.402 11.992 -10.5 1 90.69 71 GLY B CA 1
ATOM 2551 C C . GLY B 1 71 ? -7.266 12.023 -8.992 1 90.69 71 GLY B C 1
ATOM 2552 O O . GLY B 1 71 ? -7.922 12.82 -8.32 1 90.69 71 GLY B O 1
ATOM 2553 N N . LYS B 1 72 ? -6.465 11.164 -8.445 1 92.5 72 LYS B N 1
ATOM 2554 C CA . LYS B 1 72 ? -6.312 11.086 -6.996 1 92.5 72 LYS B CA 1
ATOM 2555 C C . LYS B 1 72 ? -5.297 12.102 -6.492 1 92.5 72 LYS B C 1
ATOM 2557 O O . LYS B 1 72 ? -4.535 12.672 -7.281 1 92.5 72 LYS B O 1
ATOM 2562 N N . VAL B 1 73 ? -5.348 12.461 -5.266 1 95.81 73 VAL B N 1
ATOM 2563 C CA . VAL B 1 73 ? -4.355 13.258 -4.547 1 95.81 73 VAL B CA 1
ATOM 2564 C C . VAL B 1 73 ? -3.854 12.477 -3.332 1 95.81 73 VAL B C 1
ATOM 2566 O O . VAL B 1 73 ? -4.566 11.625 -2.795 1 95.81 73 VAL B O 1
ATOM 2569 N N . PRO B 1 74 ? -2.602 12.625 -2.957 1 97.25 74 PRO B N 1
ATOM 2570 C CA . PRO B 1 74 ? -1.637 13.617 -3.434 1 97.25 74 PRO B CA 1
ATOM 2571 C C . PRO B 1 74 ? -0.933 13.188 -4.719 1 97.25 74 PRO B C 1
ATOM 2573 O O . PRO B 1 74 ? -0.936 12.008 -5.062 1 97.25 74 PRO B O 1
ATOM 2576 N N . CYS B 1 75 ? -0.487 14.156 -5.383 1 97.44 75 CYS B N 1
ATOM 2577 C CA . CYS B 1 75 ? 0.412 14.008 -6.52 1 97.44 75 CYS B CA 1
ATOM 2578 C C . CYS B 1 75 ? 1.56 15.008 -6.441 1 97.44 75 CYS B C 1
ATOM 2580 O O . CYS B 1 75 ? 1.349 16.172 -6.105 1 97.44 75 CYS B O 1
ATOM 2582 N N . LEU B 1 76 ? 2.766 14.539 -6.66 1 98.25 76 LEU B N 1
ATOM 2583 C CA . LEU B 1 76 ? 3.957 15.383 -6.617 1 98.25 76 LEU B CA 1
ATOM 2584 C C . LEU B 1 76 ? 4.48 15.656 -8.023 1 98.25 76 LEU B C 1
ATOM 2586 O O . LEU B 1 76 ? 4.602 14.742 -8.836 1 98.25 76 LEU B O 1
ATOM 2590 N N . GLU B 1 77 ? 4.727 16.891 -8.312 1 97.62 77 GLU B N 1
ATOM 2591 C CA . GLU B 1 77 ? 5.32 17.281 -9.586 1 97.62 77 GLU B CA 1
ATOM 2592 C C . GLU B 1 77 ? 6.684 17.938 -9.383 1 97.62 77 GLU B C 1
ATOM 2594 O O . GLU B 1 77 ? 6.805 18.906 -8.625 1 97.62 77 GLU B O 1
ATOM 2599 N N . GLU B 1 78 ? 7.699 17.406 -10.031 1 97.25 78 GLU B N 1
ATOM 2600 C CA . GLU B 1 78 ? 9.031 18.016 -10.055 1 97.25 78 GLU B CA 1
ATOM 2601 C C . GLU B 1 78 ? 9.047 19.266 -10.922 1 97.25 78 GLU B C 1
ATOM 2603 O O . GLU B 1 78 ? 8.203 19.438 -11.805 1 97.25 78 GLU B O 1
ATOM 2608 N N . PRO B 1 79 ? 10.078 20.078 -10.711 1 95.69 79 PRO B N 1
ATOM 2609 C CA . PRO B 1 79 ? 10.203 21.281 -11.539 1 95.69 79 PRO B CA 1
ATOM 2610 C C . PRO B 1 79 ? 10.297 20.953 -13.031 1 95.69 79 PRO B C 1
ATOM 2612 O O . PRO B 1 79 ? 9.875 21.75 -13.867 1 95.69 79 PRO B O 1
ATOM 2615 N N . ASP B 1 80 ? 10.789 19.781 -13.375 1 95.44 80 ASP B N 1
ATOM 2616 C CA . ASP B 1 80 ? 10.953 19.422 -14.773 1 95.44 80 ASP B CA 1
ATOM 2617 C C . ASP B 1 80 ? 9.672 18.812 -15.344 1 95.44 80 ASP B C 1
ATOM 2619 O O . ASP B 1 80 ? 9.633 18.406 -16.516 1 95.44 80 ASP B O 1
ATOM 2623 N N . GLY B 1 81 ? 8.68 18.656 -14.477 1 95.44 81 GLY B N 1
ATOM 2624 C CA . GLY B 1 81 ? 7.391 18.188 -14.961 1 95.44 81 GLY B CA 1
ATOM 2625 C C . GLY B 1 81 ? 7.133 16.719 -14.648 1 95.44 81 GLY B C 1
ATOM 2626 O O . GLY B 1 81 ? 6.027 16.234 -14.859 1 95.44 81 GLY B O 1
ATOM 2627 N N . SER B 1 82 ? 8.125 16.047 -14.133 1 96.5 82 SER B N 1
ATOM 2628 C CA . SER B 1 82 ? 7.926 14.648 -13.781 1 96.5 82 SER B CA 1
ATOM 2629 C C . SER B 1 82 ? 6.934 14.5 -12.633 1 96.5 82 SER B C 1
ATOM 2631 O O . SER B 1 82 ? 6.934 15.312 -11.695 1 96.5 82 SER B O 1
ATOM 2633 N N . ILE B 1 83 ? 6.121 13.383 -12.703 1 97.06 83 ILE B N 1
ATOM 2634 C CA . ILE B 1 83 ? 4.996 13.219 -11.781 1 97.06 83 ILE B CA 1
ATOM 2635 C C . ILE B 1 83 ? 5.148 11.914 -11 1 97.06 83 ILE B C 1
ATOM 2637 O O . ILE B 1 83 ? 5.512 10.883 -11.57 1 97.06 83 ILE B O 1
ATOM 2641 N N . VAL B 1 84 ? 4.859 12 -9.742 1 97.44 84 VAL B N 1
ATOM 2642 C CA . VAL B 1 84 ? 4.762 10.836 -8.867 1 97.44 84 VAL B CA 1
ATOM 2643 C C . VAL B 1 84 ? 3.461 10.883 -8.078 1 97.44 84 VAL B C 1
ATOM 2645 O O . VAL B 1 84 ? 3.094 11.93 -7.539 1 97.44 84 VAL B O 1
ATOM 2648 N N . TYR B 1 85 ? 2.75 9.75 -8.078 1 95.12 85 TYR B N 1
ATOM 2649 C CA . TYR B 1 85 ? 1.534 9.734 -7.273 1 95.12 85 TYR B CA 1
ATOM 2650 C C . TYR B 1 85 ? 1.436 8.445 -6.461 1 95.12 85 TYR B C 1
ATOM 2652 O O . TYR B 1 85 ? 2.334 7.605 -6.512 1 95.12 85 TYR B O 1
ATOM 2660 N N . GLU B 1 86 ? 0.336 8.367 -5.645 1 94.38 86 GLU B N 1
ATOM 2661 C CA . GLU B 1 86 ? 0.186 7.438 -4.531 1 94.38 86 GLU B CA 1
ATOM 2662 C C . GLU B 1 86 ? 0.978 7.906 -3.311 1 94.38 86 GLU B C 1
ATOM 2664 O O . GLU B 1 86 ? 2.209 7.949 -3.344 1 94.38 86 GLU B O 1
ATOM 2669 N N . SER B 1 87 ? 0.326 8.156 -2.248 1 96.38 87 SER B N 1
ATOM 2670 C CA . SER B 1 87 ? 0.871 8.953 -1.149 1 96.38 87 SER B CA 1
ATOM 2671 C C . SER B 1 87 ? 2.123 8.305 -0.568 1 96.38 87 SER B C 1
ATOM 2673 O O . SER B 1 87 ? 3.121 8.984 -0.322 1 96.38 87 SER B O 1
ATOM 2675 N N . LEU B 1 88 ? 2.125 6.973 -0.372 1 96.31 88 LEU B N 1
ATOM 2676 C CA . LEU B 1 88 ? 3.295 6.328 0.214 1 96.31 88 LEU B CA 1
ATOM 2677 C C . LEU B 1 88 ? 4.434 6.25 -0.795 1 96.31 88 LEU B C 1
ATOM 2679 O O . LEU B 1 88 ? 5.609 6.344 -0.424 1 96.31 88 LEU B O 1
ATOM 2683 N N . VAL B 1 89 ? 4.094 6.094 -2.094 1 97 89 VAL B N 1
ATOM 2684 C CA . VAL B 1 89 ? 5.105 6.105 -3.146 1 97 89 VAL B CA 1
ATOM 2685 C C . VAL B 1 89 ? 5.754 7.484 -3.225 1 97 89 VAL B C 1
ATOM 2687 O O . VAL B 1 89 ? 6.98 7.598 -3.314 1 97 89 VAL B O 1
ATOM 2690 N N . VAL B 1 90 ? 4.93 8.508 -3.145 1 98 90 VAL B N 1
ATOM 2691 C CA . VAL B 1 90 ? 5.422 9.883 -3.156 1 98 90 VAL B CA 1
ATOM 2692 C C . VAL B 1 90 ? 6.371 10.102 -1.98 1 98 90 VAL B C 1
ATOM 2694 O O . VAL B 1 90 ? 7.469 10.633 -2.152 1 98 90 VAL B O 1
ATOM 2697 N N . ALA B 1 91 ? 5.953 9.656 -0.808 1 97.25 91 ALA B N 1
ATOM 2698 C CA . ALA B 1 91 ? 6.75 9.859 0.399 1 97.25 91 ALA B CA 1
ATOM 2699 C C . ALA B 1 91 ? 8.094 9.141 0.294 1 97.25 91 ALA B C 1
ATOM 2701 O O . ALA B 1 91 ? 9.133 9.711 0.628 1 97.25 91 ALA B O 1
ATOM 2702 N N . GLU B 1 92 ? 8.062 7.957 -0.159 1 96.12 92 GLU B N 1
ATOM 2703 C CA . GLU B 1 92 ? 9.305 7.199 -0.293 1 96.12 92 GLU B CA 1
ATOM 2704 C C . GLU B 1 92 ? 10.203 7.809 -1.365 1 96.12 92 GLU B C 1
ATOM 2706 O O . GLU B 1 92 ? 11.43 7.816 -1.222 1 96.12 92 GLU B O 1
ATOM 2711 N N . TYR B 1 93 ? 9.617 8.289 -2.463 1 97.06 93 TYR B N 1
ATOM 2712 C CA . TYR B 1 93 ? 10.375 8.977 -3.5 1 97.06 93 TYR B CA 1
ATOM 2713 C C . TYR B 1 93 ? 11.125 10.172 -2.926 1 97.06 93 TYR B C 1
ATOM 2715 O O . TYR B 1 93 ? 12.32 10.336 -3.154 1 97.06 93 TYR B O 1
ATOM 2723 N N . ILE B 1 94 ? 10.406 10.945 -2.125 1 96.56 94 ILE B N 1
ATOM 2724 C CA . ILE B 1 94 ? 11.016 12.117 -1.494 1 96.56 94 ILE B CA 1
ATOM 2725 C C . ILE B 1 94 ? 12.172 11.672 -0.593 1 96.56 94 ILE B C 1
ATOM 2727 O O . ILE B 1 94 ? 13.258 12.242 -0.646 1 96.56 94 ILE B O 1
ATOM 2731 N N . GLU B 1 95 ? 11.906 10.648 0.193 1 95.44 95 GLU B N 1
ATOM 2732 C CA . GLU B 1 95 ? 12.906 10.125 1.11 1 95.44 95 GLU B CA 1
ATOM 2733 C C . GLU B 1 95 ? 14.164 9.68 0.362 1 95.44 95 GLU B C 1
ATOM 2735 O O . GLU B 1 95 ? 15.281 9.938 0.812 1 95.44 95 GLU B O 1
ATOM 2740 N N . ASP B 1 96 ? 13.961 9.086 -0.776 1 92.88 96 ASP B N 1
ATOM 2741 C CA . ASP B 1 96 ? 15.078 8.492 -1.505 1 92.88 96 ASP B CA 1
ATOM 2742 C C . ASP B 1 96 ? 15.789 9.531 -2.365 1 92.88 96 ASP B C 1
ATOM 2744 O O . ASP B 1 96 ? 17 9.438 -2.582 1 92.88 96 ASP B O 1
ATOM 2748 N N . ARG B 1 97 ? 15.07 10.43 -2.83 1 92.81 97 ARG B N 1
ATOM 2749 C CA . ARG B 1 97 ? 15.617 11.414 -3.758 1 92.81 97 ARG B CA 1
ATOM 2750 C C . ARG B 1 97 ? 16.312 12.547 -3.008 1 92.81 97 ARG B C 1
ATOM 2752 O O . ARG B 1 97 ? 17.344 13.062 -3.463 1 92.81 97 ARG B O 1
ATOM 2759 N N . TYR B 1 98 ? 15.766 12.969 -1.967 1 88.69 98 TYR B N 1
ATOM 2760 C CA . TYR B 1 98 ? 16.266 14.133 -1.245 1 88.69 98 TYR B CA 1
ATOM 2761 C C . TYR B 1 98 ? 16.938 13.719 0.058 1 88.69 98 TYR B C 1
ATOM 2763 O O . TYR B 1 98 ? 16.609 14.25 1.125 1 88.69 98 TYR B O 1
ATOM 2771 N N . HIS B 1 99 ? 17.781 12.641 0.001 1 70.06 99 HIS B N 1
ATOM 2772 C CA . HIS B 1 99 ? 18.391 12.055 1.188 1 70.06 99 HIS B CA 1
ATOM 2773 C C . HIS B 1 99 ? 19.531 12.914 1.705 1 70.06 99 HIS B C 1
ATOM 2775 O O . HIS B 1 99 ? 20.031 12.688 2.812 1 70.06 99 HIS B O 1
ATOM 2781 N N . ASP B 1 100 ? 20.188 13.68 0.843 1 64.94 100 ASP B N 1
ATOM 2782 C CA . ASP B 1 100 ? 21.312 14.461 1.344 1 64.94 100 ASP B CA 1
ATOM 2783 C C . ASP B 1 100 ? 20.953 15.188 2.633 1 64.94 100 ASP B C 1
ATOM 2785 O O . ASP B 1 100 ? 21.828 15.695 3.336 1 64.94 100 ASP B O 1
ATOM 2789 N N . GLN B 1 101 ? 19.734 15.055 2.859 1 65.62 101 GLN B N 1
ATOM 2790 C CA . GLN B 1 101 ? 19.359 15.484 4.203 1 65.62 101 GLN B CA 1
ATOM 2791 C C . GLN B 1 101 ? 19.188 14.289 5.137 1 65.62 101 GLN B C 1
ATOM 2793 O O . GLN B 1 101 ? 19.5 13.156 4.766 1 65.62 101 GLN B O 1
ATOM 2798 N N . ARG B 1 102 ? 18.812 14.32 6.297 1 74.5 102 ARG B N 1
ATOM 2799 C CA . ARG B 1 102 ? 18.672 13.281 7.312 1 74.5 102 ARG B CA 1
ATOM 2800 C C . ARG B 1 102 ? 17.766 12.156 6.82 1 74.5 102 ARG B C 1
ATOM 2802 O O . ARG B 1 102 ? 16.594 12.383 6.551 1 74.5 102 ARG B O 1
ATOM 2809 N N . PRO B 1 103 ? 18.422 10.93 6.438 1 88.69 103 PRO B N 1
ATOM 2810 C CA . PRO B 1 103 ? 17.547 9.797 6.113 1 88.69 103 PRO B CA 1
ATOM 2811 C C . PRO B 1 103 ? 16.625 9.422 7.27 1 88.69 103 PRO B C 1
ATOM 2813 O O . PRO B 1 103 ? 17.047 9.398 8.43 1 88.69 103 PRO B O 1
ATOM 2816 N N . LEU B 1 104 ? 15.453 9.258 6.898 1 95 104 LEU B N 1
ATOM 2817 C CA . LEU B 1 104 ? 14.469 8.898 7.918 1 95 104 LEU B CA 1
ATOM 2818 C C . LEU B 1 104 ? 14.234 7.391 7.938 1 95 104 LEU B C 1
ATOM 2820 O O . LEU B 1 104 ? 13.789 6.844 8.945 1 95 104 LEU B O 1
ATOM 2824 N N . LEU B 1 105 ? 14.508 6.723 6.805 1 94.69 105 LEU B N 1
ATOM 2825 C CA . LEU B 1 105 ? 14.414 5.27 6.742 1 94.69 105 LEU B CA 1
ATOM 2826 C C . LEU B 1 105 ? 15.805 4.637 6.832 1 94.69 105 LEU B C 1
ATOM 2828 O O . LEU B 1 105 ? 16.766 5.164 6.277 1 94.69 105 LEU B O 1
ATOM 2832 N N . PRO B 1 106 ? 15.836 3.475 7.477 1 92.94 106 PRO B N 1
ATOM 2833 C CA . PRO B 1 106 ? 17.125 2.783 7.555 1 92.94 106 PRO B CA 1
ATOM 2834 C C . PRO B 1 106 ? 17.625 2.316 6.191 1 92.94 106 PRO B C 1
ATOM 2836 O O . PRO B 1 106 ? 16.828 2.006 5.305 1 92.94 106 PRO B O 1
ATOM 2839 N N . ALA B 1 107 ? 18.938 2.225 6.094 1 90 107 ALA B N 1
ATOM 2840 C CA . ALA B 1 107 ? 19.562 1.7 4.879 1 90 107 ALA B CA 1
ATOM 2841 C C . ALA B 1 107 ? 19.453 0.179 4.824 1 90 107 ALA B C 1
ATOM 2843 O O . ALA B 1 107 ? 19.375 -0.403 3.738 1 90 107 ALA B O 1
ATOM 2844 N N . ASP B 1 108 ? 19.469 -0.443 6.016 1 94.5 108 ASP B N 1
ATOM 2845 C CA . ASP B 1 108 ? 19.344 -1.896 6.094 1 94.5 108 ASP B CA 1
ATOM 2846 C C . ASP B 1 108 ? 17.984 -2.365 5.578 1 94.5 108 ASP B C 1
ATOM 2848 O O . ASP B 1 108 ? 16.953 -1.914 6.059 1 94.5 108 ASP B O 1
ATOM 2852 N N . PRO B 1 109 ? 17.969 -3.285 4.602 1 94.38 109 PRO B N 1
ATOM 2853 C CA . PRO B 1 109 ? 16.703 -3.693 3.979 1 94.38 109 PRO B CA 1
ATOM 2854 C C . PRO B 1 109 ? 15.703 -4.242 4.988 1 94.38 109 PRO B C 1
ATOM 2856 O O . PRO B 1 109 ? 14.5 -3.99 4.863 1 94.38 109 PRO B O 1
ATOM 2859 N N . TYR B 1 110 ? 16.188 -4.984 5.922 1 96.62 110 TYR B N 1
ATOM 2860 C CA . TYR B 1 110 ? 15.258 -5.562 6.891 1 96.62 110 TYR B CA 1
ATOM 2861 C C . TYR B 1 110 ? 14.648 -4.484 7.777 1 96.62 110 TYR B C 1
ATOM 2863 O O . TYR B 1 110 ? 13.438 -4.434 7.965 1 96.62 110 TYR B O 1
ATOM 2871 N N . GLN B 1 111 ? 15.516 -3.633 8.312 1 95.94 111 GLN B N 1
ATOM 2872 C CA . GLN B 1 111 ? 15.016 -2.564 9.172 1 95.94 111 GLN B CA 1
ATOM 2873 C C . GLN B 1 111 ? 14.062 -1.646 8.406 1 95.94 111 GLN B C 1
ATOM 2875 O O . GLN B 1 111 ? 13.078 -1.169 8.969 1 95.94 111 GLN B O 1
ATOM 2880 N N . ARG B 1 112 ? 14.391 -1.402 7.172 1 96.12 112 ARG B N 1
ATOM 2881 C CA . ARG B 1 112 ? 13.516 -0.605 6.32 1 96.12 112 ARG B CA 1
ATOM 2882 C C . ARG B 1 112 ? 12.164 -1.286 6.141 1 96.12 112 ARG B C 1
ATOM 2884 O O . ARG B 1 112 ? 11.117 -0.643 6.258 1 96.12 112 ARG B O 1
ATOM 2891 N N . ALA B 1 113 ? 12.148 -2.555 5.91 1 96.94 113 ALA B N 1
ATOM 2892 C CA . ALA B 1 113 ? 10.914 -3.328 5.742 1 96.94 113 ALA B CA 1
ATOM 2893 C C . ALA B 1 113 ? 10.078 -3.309 7.02 1 96.94 113 ALA B C 1
ATOM 2895 O O . ALA B 1 113 ? 8.852 -3.186 6.961 1 96.94 113 ALA B O 1
ATOM 2896 N N . VAL B 1 114 ? 10.742 -3.393 8.086 1 95.25 114 VAL B N 1
ATOM 2897 C CA . VAL B 1 114 ? 10.055 -3.402 9.367 1 95.25 114 VAL B CA 1
ATOM 2898 C C . VAL B 1 114 ? 9.32 -2.076 9.578 1 95.25 114 VAL B C 1
ATOM 2900 O O . VAL B 1 114 ? 8.164 -2.059 10.016 1 95.25 114 VAL B O 1
ATOM 2903 N N . GLN B 1 115 ? 9.945 -1.04 9.234 1 95.75 115 GLN B N 1
ATOM 2904 C CA . GLN B 1 115 ? 9.312 0.268 9.359 1 95.75 115 GLN B CA 1
ATOM 2905 C C . GLN B 1 115 ? 8.133 0.406 8.406 1 95.75 115 GLN B C 1
ATOM 2907 O O . GLN B 1 115 ? 7.066 0.883 8.789 1 95.75 115 GLN B O 1
ATOM 2912 N N . LYS B 1 116 ? 8.305 -0.021 7.227 1 96.12 116 LYS B N 1
ATOM 2913 C CA . LYS B 1 116 ? 7.238 0.077 6.238 1 96.12 116 LYS B CA 1
ATOM 2914 C C . LYS B 1 116 ? 6.043 -0.779 6.633 1 96.12 116 LYS B C 1
ATOM 2916 O O . LYS B 1 116 ? 4.895 -0.363 6.469 1 96.12 116 LYS B O 1
ATOM 2921 N N . GLN B 1 117 ? 6.309 -1.957 7.117 1 94.38 117 GLN B N 1
ATOM 2922 C CA . GLN B 1 117 ? 5.207 -2.824 7.527 1 94.38 117 GLN B CA 1
ATOM 2923 C C . GLN B 1 117 ? 4.461 -2.236 8.719 1 94.38 117 GLN B C 1
ATOM 2925 O O . GLN B 1 117 ? 3.242 -2.391 8.836 1 94.38 117 GLN B O 1
ATOM 2930 N N . LEU B 1 118 ? 5.207 -1.533 9.57 1 93.56 118 LEU B N 1
ATOM 2931 C CA . LEU B 1 118 ? 4.574 -0.89 10.719 1 93.56 118 LEU B CA 1
ATOM 2932 C C . LEU B 1 118 ? 3.57 0.165 10.266 1 93.56 118 LEU B C 1
ATOM 2934 O O . LEU B 1 118 ? 2.51 0.321 10.875 1 93.56 118 LEU B O 1
ATOM 2938 N N . ILE B 1 119 ? 3.85 0.838 9.211 1 94.88 119 ILE B N 1
ATOM 2939 C CA . ILE B 1 119 ? 2.936 1.833 8.664 1 94.88 119 ILE B CA 1
ATOM 2940 C C . ILE B 1 119 ? 1.621 1.164 8.266 1 94.88 119 ILE B C 1
ATOM 2942 O O . ILE B 1 119 ? 0.543 1.628 8.648 1 94.88 119 ILE B O 1
ATOM 2946 N N . GLU B 1 120 ? 1.762 0.101 7.566 1 89.06 120 GLU B N 1
ATOM 2947 C CA . GLU B 1 120 ? 0.583 -0.632 7.113 1 89.06 120 GLU B CA 1
ATOM 2948 C C . GLU B 1 120 ? -0.226 -1.158 8.297 1 89.06 120 GLU B C 1
ATOM 2950 O O . GLU B 1 120 ? -1.458 -1.101 8.289 1 89.06 120 GLU B O 1
ATOM 2955 N N . LEU B 1 121 ? 0.489 -1.646 9.266 1 87.44 121 LEU B N 1
ATOM 2956 C CA . LEU B 1 121 ? -0.158 -2.211 10.445 1 87.44 121 LEU B CA 1
ATOM 2957 C C . LEU B 1 121 ? -0.917 -1.136 11.219 1 87.44 121 LEU B C 1
ATOM 2959 O O . LEU B 1 121 ? -2.084 -1.324 11.57 1 87.44 121 LEU B O 1
ATOM 2963 N N . VAL B 1 122 ? -0.275 -0.057 11.445 1 91.06 122 VAL B N 1
ATOM 2964 C CA . VAL B 1 122 ? -0.844 1.013 12.258 1 91.06 122 VAL B CA 1
ATOM 2965 C C . VAL B 1 122 ? -2.041 1.629 11.531 1 91.06 122 VAL B C 1
ATOM 2967 O O . VAL B 1 122 ? -3.125 1.754 12.109 1 91.06 122 VAL B O 1
ATOM 2970 N N . ILE B 1 123 ? -1.925 1.899 10.289 1 88.38 123 ILE B N 1
ATOM 2971 C CA . ILE B 1 123 ? -2.988 2.535 9.523 1 88.38 123 ILE B CA 1
ATOM 2972 C C . ILE B 1 123 ? -4.148 1.56 9.336 1 88.38 123 ILE B C 1
ATOM 2974 O O . ILE B 1 123 ? -5.316 1.942 9.461 1 88.38 123 ILE B O 1
ATOM 2978 N N . GLY B 1 124 ? -3.818 0.355 9.031 1 80.62 124 GLY B N 1
ATOM 2979 C CA . GLY B 1 124 ? -4.855 -0.652 8.867 1 80.62 124 GLY B CA 1
ATOM 2980 C C . GLY B 1 124 ? -5.703 -0.843 10.117 1 80.62 124 GLY B C 1
ATOM 2981 O O . GLY B 1 124 ? -6.91 -1.071 10.023 1 80.62 124 GLY B O 1
ATOM 2982 N N . THR B 1 125 ? -5.125 -0.724 11.164 1 76.06 125 THR B N 1
ATOM 2983 C CA . THR B 1 125 ? -5.809 -0.93 12.438 1 76.06 125 THR B CA 1
ATOM 2984 C C . THR B 1 125 ? -6.559 0.33 12.859 1 76.06 125 THR B C 1
ATOM 2986 O O . THR B 1 125 ? -7.602 0.25 13.516 1 76.06 125 THR B O 1
ATOM 2989 N N . ALA B 1 126 ? -6.031 1.457 12.43 1 70 126 ALA B N 1
ATOM 2990 C CA . ALA B 1 126 ? -6.574 2.73 12.898 1 70 126 ALA B CA 1
ATOM 2991 C C . ALA B 1 126 ? -7.625 3.268 11.922 1 70 126 ALA B C 1
ATOM 2993 O O . ALA B 1 126 ? -8.305 4.25 12.219 1 70 126 ALA B O 1
ATOM 2994 N N . SER B 1 127 ? -7.734 2.729 10.68 1 65.06 127 SER B N 1
ATOM 2995 C CA . SER B 1 127 ? -8.586 3.322 9.656 1 65.06 127 SER B CA 1
ATOM 2996 C C . SER B 1 127 ? -10.039 3.42 10.133 1 65.06 127 SER B C 1
ATOM 2998 O O . SER B 1 127 ? -10.938 2.859 9.508 1 65.06 127 SER B O 1
ATOM 3000 N N . TYR B 1 128 ? -10.297 4.086 11.25 1 61.28 128 TYR B N 1
ATOM 3001 C CA . TYR B 1 128 ? -11.547 4.344 11.969 1 61.28 128 TYR B CA 1
ATOM 3002 C C . TYR B 1 128 ? -12.383 5.391 11.242 1 61.28 128 TYR B C 1
ATOM 3004 O O . TYR B 1 128 ? -13.617 5.383 11.336 1 61.28 128 TYR B O 1
ATOM 3012 N N . ASN B 1 129 ? -11.695 6.18 10.469 1 60.97 129 ASN B N 1
ATOM 3013 C CA . ASN B 1 129 ? -12.383 7.363 9.961 1 60.97 129 ASN B CA 1
ATOM 3014 C C . ASN B 1 129 ? -13.523 6.992 9.016 1 60.97 129 ASN B C 1
ATOM 3016 O O . ASN B 1 129 ? -14.641 7.477 9.18 1 60.97 129 ASN B O 1
ATOM 3020 N N . HIS B 1 130 ? -13.227 6.051 8.258 1 61.09 130 HIS B N 1
ATOM 3021 C CA . HIS B 1 130 ? -14.266 5.73 7.277 1 61.09 130 HIS B CA 1
ATOM 3022 C C . HIS B 1 130 ? -15.445 5.023 7.938 1 61.09 130 HIS B C 1
ATOM 3024 O O . HIS B 1 130 ? -16.594 5.301 7.609 1 61.09 130 HIS B O 1
ATOM 3030 N N . THR B 1 131 ? -15.164 4.434 8.969 1 62.44 131 THR B N 1
ATOM 3031 C CA . THR B 1 131 ? -16.203 3.615 9.586 1 62.44 131 THR B CA 1
ATOM 3032 C C . THR B 1 131 ? -17.141 4.473 10.422 1 62.44 131 THR B C 1
ATOM 3034 O O . THR B 1 131 ? -18.359 4.285 10.383 1 62.44 131 THR B O 1
ATOM 3037 N N . VAL B 1 132 ? -16.547 5.402 11.055 1 67.88 132 VAL B N 1
ATOM 3038 C CA . VAL B 1 132 ? -17.344 6.23 11.945 1 67.88 132 VAL B CA 1
ATOM 3039 C C . VAL B 1 132 ? -18.203 7.188 11.117 1 67.88 132 VAL B C 1
ATOM 3041 O O . VAL B 1 132 ? -19.391 7.352 11.391 1 67.88 132 VAL B O 1
ATOM 3044 N N . LEU B 1 133 ? -17.625 7.645 10.086 1 69.38 133 LEU B N 1
ATOM 3045 C CA . LEU B 1 133 ? -18.312 8.641 9.281 1 69.38 133 LEU B CA 1
ATOM 3046 C C . LEU B 1 133 ? -19.406 7.996 8.43 1 69.38 133 LEU B C 1
ATOM 3048 O O . LEU B 1 133 ? -20.359 8.664 8.039 1 69.38 133 LEU B O 1
ATOM 3052 N N . GLU B 1 134 ? -19.203 6.688 8.273 1 71.19 134 GLU B N 1
ATOM 3053 C CA . GLU B 1 134 ? -20.203 5.973 7.488 1 71.19 134 GLU B CA 1
ATOM 3054 C C . GLU B 1 134 ? -21.359 5.496 8.359 1 71.19 134 GLU B C 1
ATOM 3056 O O . GLU B 1 134 ? -22.344 4.961 7.855 1 71.19 134 GLU B O 1
ATOM 3061 N N . GLY B 1 135 ? -21.266 5.723 9.609 1 70.88 135 GLY B N 1
ATOM 3062 C CA . GLY B 1 135 ? -22.359 5.391 10.5 1 70.88 135 GLY B CA 1
ATOM 3063 C C . GLY B 1 135 ? -22.453 3.908 10.805 1 70.88 135 GLY B C 1
ATOM 3064 O O . GLY B 1 135 ? -23.547 3.393 11.062 1 70.88 135 GLY B O 1
ATOM 3065 N N . ASN B 1 136 ? -21.453 3.219 10.633 1 74.62 136 ASN B N 1
ATOM 3066 C CA . ASN B 1 136 ? -21.438 1.801 10.977 1 74.62 136 ASN B CA 1
ATOM 3067 C C . ASN B 1 136 ? -21.688 1.58 12.469 1 74.62 136 ASN B C 1
ATOM 3069 O O . ASN B 1 136 ? -21.016 2.168 13.312 1 74.62 136 ASN B O 1
ATOM 3073 N N . PRO B 1 137 ? -22.703 0.794 12.766 1 76.31 137 PRO B N 1
ATOM 3074 C CA . PRO B 1 137 ? -23.062 0.579 14.172 1 76.31 137 PRO B CA 1
ATOM 3075 C C . PRO B 1 137 ? -21.906 -0.001 14.984 1 76.31 137 PRO B C 1
ATOM 3077 O O . PRO B 1 137 ? -21.828 0.203 16.203 1 76.31 137 PRO B O 1
ATOM 3080 N N . ASP B 1 138 ? -21.031 -0.63 14.297 1 80.56 138 ASP B N 1
ATOM 3081 C CA . ASP B 1 138 ? -19.906 -1.27 14.992 1 80.56 138 ASP B CA 1
ATOM 3082 C C . ASP B 1 138 ? -18.656 -0.406 14.922 1 80.56 138 ASP B C 1
ATOM 3084 O O . ASP B 1 138 ? -17.578 -0.847 15.312 1 80.56 138 ASP B O 1
ATOM 3088 N N . ALA B 1 139 ? -18.906 0.779 14.5 1 78.5 139 ALA B N 1
ATOM 3089 C CA . ALA B 1 139 ? -17.766 1.66 14.273 1 78.5 139 ALA B CA 1
ATOM 3090 C C . ALA B 1 139 ? -17 1.91 15.57 1 78.5 139 ALA B C 1
ATOM 3092 O O . ALA B 1 139 ? -15.773 1.833 15.602 1 78.5 139 ALA B O 1
ATOM 3093 N N . LYS B 1 140 ? -17.766 2.131 16.594 1 82.5 140 LYS B N 1
ATOM 3094 C CA . LYS B 1 140 ? -17.156 2.42 17.875 1 82.5 140 LYS B CA 1
ATOM 3095 C C . LYS B 1 140 ? -16.281 1.258 18.344 1 82.5 140 LYS B C 1
ATOM 3097 O O . LYS B 1 140 ? -15.117 1.452 18.703 1 82.5 140 LYS B O 1
ATOM 3102 N N . LYS B 1 141 ? -16.844 0.134 18.281 1 84.12 141 LYS B N 1
ATOM 3103 C CA . LYS B 1 141 ? -16.125 -1.06 18.719 1 84.12 141 LYS B CA 1
ATOM 3104 C C . LYS B 1 141 ? -14.883 -1.304 17.875 1 84.12 141 LYS B C 1
ATOM 3106 O O . LYS B 1 141 ? -13.82 -1.649 18.406 1 84.12 141 LYS B O 1
ATOM 3111 N N . THR B 1 142 ? -15.023 -1.073 16.656 1 82.38 142 THR B N 1
ATOM 3112 C CA . THR B 1 142 ? -13.922 -1.287 15.719 1 82.38 142 THR B CA 1
ATOM 3113 C C . THR B 1 142 ? -12.789 -0.303 15.992 1 82.38 142 THR B C 1
ATOM 3115 O O . THR B 1 142 ? -11.617 -0.697 16.062 1 82.38 142 THR B O 1
ATOM 3118 N N . VAL B 1 143 ? -13.188 0.874 16.219 1 83.94 143 VAL B N 1
ATOM 3119 C CA . VAL B 1 143 ? -12.195 1.92 16.453 1 83.94 143 VAL B CA 1
ATOM 3120 C C . VAL B 1 143 ? -11.492 1.682 17.781 1 83.94 143 VAL B C 1
ATOM 3122 O O . VAL B 1 143 ? -10.266 1.729 17.859 1 83.94 143 VAL B O 1
ATOM 3125 N N . GLU B 1 144 ? -12.219 1.384 18.75 1 88.56 144 GLU B N 1
ATOM 3126 C CA . GLU B 1 144 ? -11.648 1.155 20.078 1 88.56 144 GLU B CA 1
ATOM 3127 C C . GLU B 1 144 ? -10.742 -0.071 20.094 1 88.56 144 GLU B C 1
ATOM 3129 O O . GLU B 1 144 ? -9.656 -0.04 20.672 1 88.56 144 GLU B O 1
ATOM 3134 N N . GLY B 1 145 ? -11.211 -1.127 19.469 1 86.81 145 GLY B N 1
ATOM 3135 C CA . GLY B 1 145 ? -10.375 -2.312 19.344 1 86.81 145 GLY B CA 1
ATOM 3136 C C . GLY B 1 145 ? -9.078 -2.055 18.594 1 86.81 145 GLY B C 1
ATOM 3137 O O . GLY B 1 145 ? -8.023 -2.557 18.984 1 86.81 145 GLY B O 1
ATOM 3138 N N . GLY B 1 146 ? -9.164 -1.304 17.531 1 87.62 146 GLY B N 1
ATOM 3139 C CA . GLY B 1 146 ? -7.98 -0.919 16.781 1 87.62 146 GLY B CA 1
ATOM 3140 C C . GLY B 1 146 ? -7 -0.098 17.594 1 87.62 146 GLY B C 1
ATOM 3141 O O . GLY B 1 146 ? -5.793 -0.349 17.562 1 87.62 146 GLY B O 1
ATOM 3142 N N . LEU B 1 147 ? -7.496 0.811 18.359 1 91.06 147 LEU B N 1
ATOM 3143 C CA . LEU B 1 147 ? -6.652 1.662 19.188 1 91.06 147 LEU B CA 1
ATOM 3144 C C . LEU B 1 147 ? -5.961 0.848 20.281 1 91.06 147 LEU B C 1
ATOM 3146 O O . LEU B 1 147 ? -4.801 1.101 20.609 1 91.06 147 LEU B O 1
ATOM 3150 N N . ASP B 1 148 ? -6.68 -0.088 20.781 1 92.06 148 ASP B N 1
ATOM 3151 C CA . ASP B 1 148 ? -6.094 -0.958 21.781 1 92.06 148 ASP B CA 1
ATOM 3152 C C . ASP B 1 148 ? -4.902 -1.731 21.219 1 92.06 148 ASP B C 1
ATOM 3154 O O . ASP B 1 148 ? -3.859 -1.836 21.875 1 92.06 148 ASP B O 1
ATOM 3158 N N . LYS B 1 149 ? -5.066 -2.211 20.047 1 88.31 149 LYS B N 1
ATOM 3159 C CA . LYS B 1 149 ? -3.996 -2.967 19.406 1 88.31 149 LYS B CA 1
ATOM 3160 C C . LYS B 1 149 ? -2.791 -2.076 19.109 1 88.31 149 LYS B C 1
ATOM 3162 O O . LYS B 1 149 ? -1.647 -2.479 19.344 1 88.31 149 LYS B O 1
ATOM 3167 N N . VAL B 1 150 ? -3.082 -0.93 18.625 1 92.38 150 VAL B N 1
ATOM 3168 C CA . VAL B 1 150 ? -2.023 0.019 18.312 1 92.38 150 VAL B CA 1
ATOM 3169 C C . VAL B 1 150 ? -1.272 0.414 19.578 1 92.38 150 VAL B C 1
ATOM 3171 O O . VAL B 1 150 ? -0.046 0.55 19.562 1 92.38 150 VAL B O 1
ATOM 3174 N N . GLU B 1 151 ? -1.969 0.595 20.641 1 94.81 151 GLU B N 1
ATOM 3175 C CA . GLU B 1 151 ? -1.366 0.907 21.922 1 94.81 151 GLU B CA 1
ATOM 3176 C C . GLU B 1 151 ? -0.339 -0.148 22.328 1 94.81 151 GLU B C 1
ATOM 3178 O O . GLU B 1 151 ? 0.741 0.185 22.812 1 94.81 151 GLU B O 1
ATOM 3183 N N . GLU B 1 152 ? -0.681 -1.332 22.016 1 90.5 152 GLU B N 1
ATOM 3184 C CA . GLU B 1 152 ? 0.196 -2.441 22.375 1 90.5 152 GLU B CA 1
ATOM 3185 C C . GLU B 1 152 ? 1.423 -2.494 21.469 1 90.5 152 GLU B C 1
ATOM 3187 O O . GLU B 1 152 ? 2.5 -2.916 21.891 1 90.5 152 GLU B O 1
ATOM 3192 N N . LEU B 1 153 ? 1.264 -2.037 20.328 1 88.94 153 LEU B N 1
ATOM 3193 C CA . LEU B 1 153 ? 2.322 -2.119 19.328 1 88.94 153 LEU B CA 1
ATOM 3194 C C . LEU B 1 153 ? 3.395 -1.064 19.594 1 88.94 153 LEU B C 1
ATOM 3196 O O . LEU B 1 153 ? 4.566 -1.275 19.266 1 88.94 153 LEU B O 1
ATOM 3200 N N . LEU B 1 154 ? 3.02 0.041 20.109 1 94.81 154 LEU B N 1
ATOM 3201 C CA . LEU B 1 154 ? 3.967 1.124 20.344 1 94.81 154 LEU B CA 1
ATOM 3202 C C . LEU B 1 154 ? 4.887 0.793 21.516 1 94.81 154 LEU B C 1
ATOM 3204 O O . LEU B 1 154 ? 4.426 0.67 22.656 1 94.81 154 LEU B O 1
ATOM 3208 N N . GLN B 1 155 ? 6.203 0.681 21.188 1 92 155 GLN B N 1
ATOM 3209 C CA . GLN B 1 155 ? 7.121 0.189 22.219 1 92 155 GLN B CA 1
ATOM 3210 C C . GLN B 1 155 ? 8.156 1.245 22.578 1 92 155 GLN B C 1
ATOM 3212 O O . GLN B 1 155 ? 8.844 1.126 23.594 1 92 155 GLN B O 1
ATOM 3217 N N . THR B 1 156 ? 8.391 2.242 21.766 1 95 156 THR B N 1
ATOM 3218 C CA . THR B 1 156 ? 9.367 3.309 21.969 1 95 156 THR B CA 1
ATOM 3219 C C . THR B 1 156 ? 8.688 4.676 21.953 1 95 156 THR B C 1
ATOM 3221 O O . THR B 1 156 ? 7.465 4.762 21.812 1 95 156 THR B O 1
ATOM 3224 N N . ASP B 1 157 ? 9.469 5.68 22.141 1 97.62 157 ASP B N 1
ATOM 3225 C CA . ASP B 1 157 ? 8.922 7.027 22.203 1 97.62 157 ASP B CA 1
ATOM 3226 C C . ASP B 1 157 ? 8.219 7.391 20.891 1 97.62 157 ASP B C 1
ATOM 3228 O O . ASP B 1 157 ? 7.246 8.156 20.891 1 97.62 157 ASP B O 1
ATOM 3232 N N . TYR B 1 158 ? 8.773 6.852 19.891 1 98.25 158 TYR B N 1
ATOM 3233 C CA . TYR B 1 158 ? 8.195 7.027 18.562 1 98.25 158 TYR B CA 1
ATOM 3234 C C . TYR B 1 158 ? 8.055 5.688 17.844 1 98.25 158 TYR B C 1
ATOM 3236 O O . TYR B 1 158 ? 8.68 4.695 18.234 1 98.25 158 TYR B O 1
ATOM 3244 N N . TRP B 1 159 ? 7.223 5.668 16.844 1 96.88 159 TRP B N 1
ATOM 3245 C CA . TRP B 1 159 ? 7.086 4.473 16.016 1 96.88 159 TRP B CA 1
ATOM 3246 C C . TRP B 1 159 ? 8.406 4.125 15.344 1 96.88 159 TRP B C 1
ATOM 3248 O O . TRP B 1 159 ? 8.758 2.949 15.219 1 96.88 159 TRP B O 1
ATOM 3258 N N . SER B 1 160 ? 9.172 5.129 14.977 1 96.44 160 SER B N 1
ATOM 3259 C CA . SER B 1 160 ? 10.445 4.961 14.281 1 96.44 160 SER B CA 1
ATOM 3260 C C . SER B 1 160 ? 11.578 4.684 15.266 1 96.44 160 SER B C 1
ATOM 3262 O O . SER B 1 160 ? 12.727 4.477 14.852 1 96.44 160 SER B O 1
ATOM 3264 N N . GLY B 1 161 ? 11.352 4.734 16.578 1 94.88 161 GLY B N 1
ATOM 3265 C CA . GLY B 1 161 ? 12.383 4.523 17.578 1 94.88 161 GLY B CA 1
ATOM 3266 C C . GLY B 1 161 ? 12.453 5.641 18.609 1 94.88 161 GLY B C 1
ATOM 3267 O O . GLY B 1 161 ? 11.43 6.07 19.141 1 94.88 161 GLY B O 1
ATOM 3268 N N . GLY B 1 162 ? 13.656 6.035 18.875 1 95.69 162 GLY B N 1
ATOM 3269 C CA . GLY B 1 162 ? 13.883 7.031 19.922 1 95.69 162 GLY B CA 1
ATOM 3270 C C . GLY B 1 162 ? 13.625 8.453 19.438 1 95.69 162 GLY B C 1
ATOM 3271 O O . GLY B 1 162 ? 13.516 9.375 20.25 1 95.69 162 GLY B O 1
ATOM 3272 N N . GLU B 1 163 ? 13.523 8.594 18.219 1 95.38 163 GLU B N 1
ATOM 3273 C CA . GLU B 1 163 ? 13.242 9.898 17.625 1 95.38 163 GLU B CA 1
ATOM 3274 C C . GLU B 1 163 ? 12.18 9.789 16.531 1 95.38 163 GLU B C 1
ATOM 3276 O O . GLU B 1 163 ? 11.945 8.703 15.984 1 95.38 163 GLU B O 1
ATOM 3281 N N . CYS B 1 164 ? 11.586 10.945 16.25 1 96.81 164 CYS B N 1
ATOM 3282 C CA . CYS B 1 164 ? 10.609 10.992 15.164 1 96.81 164 CYS B CA 1
ATOM 3283 C C . CYS B 1 164 ? 11.25 10.594 13.844 1 96.81 164 CYS B C 1
ATOM 3285 O O . CYS B 1 164 ? 12.367 11.016 13.539 1 96.81 164 CYS B O 1
ATOM 3287 N N . GLY B 1 165 ? 10.484 9.805 13.156 1 96.44 165 GLY B N 1
ATOM 3288 C CA . GLY B 1 165 ? 10.992 9.352 11.875 1 96.44 165 GLY B CA 1
ATOM 3289 C C . GLY B 1 165 ? 9.898 9.148 10.844 1 96.44 165 GLY B C 1
ATOM 3290 O O . GLY B 1 165 ? 8.844 9.781 10.914 1 96.44 165 GLY B O 1
ATOM 3291 N N . PHE B 1 166 ? 10.219 8.375 9.836 1 97.38 166 PHE B N 1
ATOM 3292 C CA . PHE B 1 166 ? 9.367 8.203 8.664 1 97.38 166 PHE B CA 1
ATOM 3293 C C . PHE B 1 166 ? 8.008 7.648 9.062 1 97.38 166 PHE B C 1
ATOM 3295 O O . PHE B 1 166 ? 6.973 8.172 8.641 1 97.38 166 PHE B O 1
ATOM 3302 N N . VAL B 1 167 ? 7.973 6.637 9.883 1 97.81 167 VAL B N 1
ATOM 3303 C CA . VAL B 1 167 ? 6.727 5.98 10.258 1 97.81 167 VAL B CA 1
ATOM 3304 C C . VAL B 1 167 ? 5.82 6.969 10.992 1 97.81 167 VAL B C 1
ATOM 3306 O O . VAL B 1 167 ? 4.621 7.043 10.711 1 97.81 167 VAL B O 1
ATOM 3309 N N . ASP B 1 168 ? 6.383 7.723 11.875 1 98.31 168 ASP B N 1
ATOM 3310 C CA . ASP B 1 168 ? 5.621 8.695 12.648 1 98.31 168 ASP B CA 1
ATOM 3311 C C . ASP B 1 168 ? 4.914 9.695 11.734 1 98.31 168 ASP B C 1
ATOM 3313 O O . ASP B 1 168 ? 3.73 9.984 11.922 1 98.31 168 ASP B O 1
ATOM 3317 N N . LEU B 1 169 ? 5.652 10.148 10.781 1 97.81 169 LEU B N 1
ATOM 3318 C CA . LEU B 1 169 ? 5.117 11.156 9.867 1 97.81 169 LEU B CA 1
ATOM 3319 C C . LEU B 1 169 ? 4.039 10.555 8.969 1 97.81 169 LEU B C 1
ATOM 3321 O O . LEU B 1 169 ? 3.08 11.242 8.609 1 97.81 169 LEU B O 1
ATOM 3325 N N . MET B 1 170 ? 4.16 9.297 8.625 1 97.75 170 MET B N 1
ATOM 3326 C CA . MET B 1 170 ? 3.221 8.641 7.711 1 97.75 170 MET B CA 1
ATOM 3327 C C . MET B 1 170 ? 1.904 8.336 8.414 1 97.75 170 MET B C 1
ATOM 3329 O O . MET B 1 170 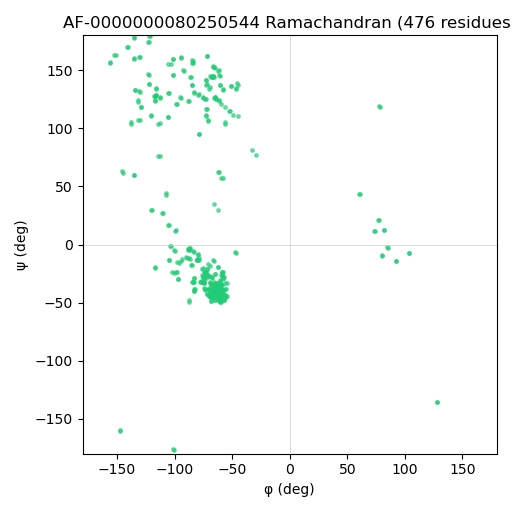? 0.847 8.312 7.785 1 97.75 170 MET B O 1
ATOM 3333 N N . VAL B 1 171 ? 1.945 8.133 9.758 1 96.56 171 VAL B N 1
ATOM 3334 C CA . VAL B 1 171 ? 0.724 7.668 10.406 1 96.56 171 VAL B CA 1
ATOM 3335 C C . VAL B 1 171 ? 0.076 8.82 11.18 1 96.56 171 VAL B C 1
ATOM 3337 O O . VAL B 1 171 ? -1.107 8.75 11.523 1 96.56 171 VAL B O 1
ATOM 3340 N N . TRP B 1 172 ? 0.715 9.883 11.398 1 96.38 172 TRP B N 1
ATOM 3341 C CA . TRP B 1 172 ? 0.286 10.984 12.25 1 96.38 172 TRP B CA 1
ATOM 3342 C C . TRP B 1 172 ? -1.074 11.516 11.805 1 96.38 172 TRP B C 1
ATOM 3344 O O . TRP B 1 172 ? -1.959 11.742 12.633 1 96.38 172 TRP B O 1
ATOM 3354 N N . PRO B 1 173 ? -1.33 11.695 10.508 1 94.31 173 PRO B N 1
ATOM 3355 C CA . PRO B 1 173 ? -2.574 12.352 10.102 1 94.31 173 PRO B CA 1
ATOM 3356 C C . PRO B 1 173 ? -3.818 11.625 10.609 1 94.31 173 PRO B C 1
ATOM 3358 O O . PRO B 1 173 ? -4.848 12.266 10.859 1 94.31 173 PRO B O 1
ATOM 3361 N N . TRP B 1 174 ? -3.74 10.352 10.789 1 91.62 174 TRP B N 1
ATOM 3362 C CA . TRP B 1 174 ? -4.883 9.578 11.266 1 91.62 174 TRP B CA 1
ATOM 3363 C C . TRP B 1 174 ? -5.105 9.812 12.758 1 91.62 174 TRP B C 1
ATOM 3365 O O . TRP B 1 174 ? -6.246 9.789 13.234 1 91.62 174 TRP B O 1
ATOM 3375 N N . PHE B 1 175 ? -4.035 10.031 13.469 1 92.19 175 PHE B N 1
ATOM 3376 C CA . PHE B 1 175 ? -4.145 10.219 14.906 1 92.19 175 PHE B CA 1
ATOM 3377 C C . PHE B 1 175 ? -4.504 11.664 15.242 1 92.19 175 PHE B C 1
ATOM 3379 O O . PHE B 1 175 ? -5.191 11.93 16.219 1 92.19 175 PHE B O 1
ATOM 3386 N N . GLU B 1 176 ? -4.02 12.516 14.406 1 91.62 176 GLU B N 1
ATOM 3387 C CA . GLU B 1 176 ? -4.34 13.922 14.602 1 91.62 176 GLU B CA 1
ATOM 3388 C C . GLU B 1 176 ? -5.848 14.156 14.562 1 91.62 176 GLU B C 1
ATOM 3390 O O . GLU B 1 176 ? -6.352 15.102 15.172 1 91.62 176 GLU B O 1
ATOM 3395 N N . ARG B 1 177 ? -6.562 13.359 13.969 1 87.94 177 ARG B N 1
ATOM 3396 C CA . ARG B 1 177 ? -7.992 13.523 13.75 1 87.94 177 ARG B CA 1
ATOM 3397 C C . ARG B 1 177 ? -8.797 12.93 14.898 1 87.94 177 ARG B C 1
ATOM 3399 O O . ARG B 1 177 ? -10 13.18 15.023 1 87.94 177 ARG B O 1
ATOM 3406 N N . LEU B 1 178 ? -8.156 12.18 15.766 1 87.69 178 LEU B N 1
ATOM 3407 C CA . LEU B 1 178 ? -8.844 11.406 16.797 1 87.69 178 LEU B CA 1
ATOM 3408 C C . LEU B 1 178 ? -9.625 12.328 17.734 1 87.69 178 LEU B C 1
ATOM 3410 O O . LEU B 1 178 ? -10.773 12.031 18.078 1 87.69 178 LEU B O 1
ATOM 3414 N N . PRO B 1 179 ? -9.086 13.477 18.094 1 85.31 179 PRO B N 1
ATOM 3415 C CA . PRO B 1 179 ? -9.859 14.352 18.984 1 85.31 179 PRO B CA 1
ATOM 3416 C C . PRO B 1 179 ? -11.18 14.805 18.344 1 85.31 179 PRO B C 1
ATOM 3418 O O . PRO B 1 179 ? -12.203 14.875 19.031 1 85.31 179 PRO B O 1
ATOM 3421 N N . ALA B 1 180 ? -11.188 15.102 17.094 1 83.94 180 ALA B N 1
ATOM 3422 C CA . ALA B 1 180 ? -12.414 15.484 16.406 1 83.94 180 ALA B CA 1
ATOM 3423 C C . ALA B 1 180 ? -13.383 14.305 16.328 1 83.94 180 ALA B C 1
ATOM 3425 O O . ALA B 1 180 ? -14.594 14.469 16.5 1 83.94 180 ALA B O 1
ATOM 3426 N N . ILE B 1 181 ? -12.852 13.133 16.078 1 82.88 181 ILE B N 1
ATOM 3427 C CA . ILE B 1 181 ? -13.672 11.93 15.961 1 82.88 181 ILE B CA 1
ATOM 3428 C C . ILE B 1 181 ? -14.32 11.625 17.312 1 82.88 181 ILE B C 1
ATOM 3430 O O . ILE B 1 181 ? -15.484 11.211 17.359 1 82.88 181 ILE B O 1
ATOM 3434 N N . GLN B 1 182 ? -13.578 11.828 18.312 1 84.12 182 GLN B N 1
ATOM 3435 C CA . GLN B 1 182 ? -14.102 11.594 19.656 1 84.12 182 GLN B CA 1
ATOM 3436 C C . GLN B 1 182 ? -15.305 12.484 19.938 1 84.12 182 GLN B C 1
ATOM 3438 O O . GLN B 1 182 ? -16.219 12.086 20.672 1 84.12 182 GLN B O 1
ATOM 3443 N N . ARG B 1 183 ? -15.328 13.586 19.391 1 82.5 183 ARG B N 1
ATOM 3444 C CA . ARG B 1 183 ? -16.406 14.539 19.641 1 82.5 183 ARG B CA 1
ATOM 3445 C C . ARG B 1 183 ? -17.672 14.117 18.906 1 82.5 183 ARG B C 1
ATOM 3447 O O . ARG B 1 183 ? -18.781 14.453 19.328 1 82.5 183 ARG B O 1
ATOM 3454 N N . ILE B 1 184 ? -17.469 13.461 17.891 1 79.5 184 ILE B N 1
ATOM 3455 C CA . ILE B 1 184 ? -18.641 13.125 17.094 1 79.5 184 ILE B CA 1
ATOM 3456 C C . ILE B 1 184 ? -19.062 11.68 17.375 1 79.5 184 ILE B C 1
ATOM 3458 O O . ILE B 1 184 ? -20.188 11.281 17.062 1 79.5 184 ILE B O 1
ATOM 3462 N N . ALA B 1 185 ? -18.031 10.93 17.828 1 79.94 185 ALA B N 1
ATOM 3463 C CA . ALA B 1 185 ? -18.281 9.531 18.172 1 79.94 185 ALA B CA 1
ATOM 3464 C C . ALA B 1 185 ? -17.75 9.203 19.562 1 79.94 185 ALA B C 1
ATOM 3466 O O . ALA B 1 185 ? -16.641 9.586 19.906 1 79.94 185 ALA B O 1
ATOM 3467 N N . ALA B 1 186 ? -18.531 8.82 20.5 1 80.5 186 ALA B N 1
ATOM 3468 C CA . ALA B 1 186 ? -18.172 8.531 21.875 1 80.5 186 ALA B CA 1
ATOM 3469 C C . ALA B 1 186 ? -17.188 7.359 21.953 1 80.5 186 ALA B C 1
ATOM 3471 O O . ALA B 1 186 ? -17.469 6.336 22.578 1 80.5 186 ALA B O 1
ATOM 3472 N N . ILE B 1 187 ? -16.047 7.629 21.344 1 83.75 187 ILE B N 1
ATOM 3473 C CA . ILE B 1 187 ? -15.031 6.574 21.375 1 83.75 187 ILE B CA 1
ATOM 3474 C C . ILE B 1 187 ? -14.203 6.695 22.641 1 83.75 187 ILE B C 1
ATOM 3476 O O . ILE B 1 187 ? -13.906 7.801 23.094 1 83.75 187 ILE B O 1
ATOM 3480 N N . ARG B 1 188 ? -13.852 5.551 23.125 1 87.06 188 ARG B N 1
ATOM 3481 C CA . ARG B 1 188 ? -13.008 5.488 24.312 1 87.06 188 ARG B CA 1
ATOM 3482 C C . ARG B 1 188 ? -11.547 5.742 23.969 1 87.06 188 ARG B C 1
ATOM 3484 O O . ARG B 1 188 ? -10.852 4.848 23.484 1 87.06 188 ARG B O 1
ATOM 3491 N N . PHE B 1 189 ? -11.109 6.941 24.109 1 89.25 189 PHE B N 1
ATOM 3492 C CA . PHE B 1 189 ? -9.734 7.363 23.891 1 89.25 189 PHE B CA 1
ATOM 3493 C C . PHE B 1 189 ? -9.281 8.336 24.969 1 89.25 189 PHE B C 1
ATOM 3495 O O . PHE B 1 189 ? -9.766 9.469 25.031 1 89.25 189 PHE B O 1
ATOM 3502 N N . SER B 1 190 ? -8.453 7.805 25.875 1 92.75 190 SER B N 1
ATOM 3503 C CA . SER B 1 190 ? -8.062 8.562 27.047 1 92.75 190 SER B CA 1
ATOM 3504 C C . SER B 1 190 ? -6.691 8.133 27.562 1 92.75 190 SER B C 1
ATOM 3506 O O . SER B 1 190 ? -6.184 7.078 27.172 1 92.75 190 SER B O 1
ATOM 3508 N N . PRO B 1 191 ? -6.098 8.969 28.391 1 94 191 PRO B N 1
ATOM 3509 C CA . PRO B 1 191 ? -4.809 8.594 28.984 1 94 191 PRO B CA 1
ATOM 3510 C C . PRO B 1 191 ? -4.875 7.285 29.766 1 94 191 PRO B C 1
ATOM 3512 O O . PRO B 1 191 ? -3.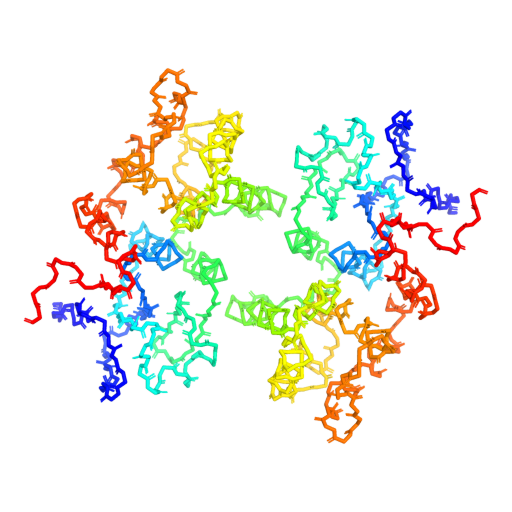871 6.578 29.875 1 94 191 PRO B O 1
ATOM 3515 N N . GLU B 1 192 ? -5.988 6.949 30.281 1 94.88 192 GLU B N 1
ATOM 3516 C CA . GLU B 1 192 ? -6.16 5.715 31.047 1 94.88 192 GLU B CA 1
ATOM 3517 C C . GLU B 1 192 ? -6.09 4.492 30.125 1 94.88 192 GLU B C 1
ATOM 3519 O O . GLU B 1 192 ? -5.477 3.484 30.484 1 94.88 192 GLU B O 1
ATOM 3524 N N . HIS B 1 193 ? -6.645 4.637 29.016 1 94.69 193 HIS B N 1
ATOM 3525 C CA . HIS B 1 193 ? -6.773 3.477 28.141 1 94.69 193 HIS B CA 1
ATOM 3526 C C . HIS B 1 193 ? -5.656 3.441 27.094 1 94.69 193 HIS B C 1
ATOM 3528 O O . HIS B 1 193 ? -5.258 2.367 26.641 1 94.69 193 HIS B O 1
ATOM 3534 N N . HIS B 1 194 ? -5.184 4.625 26.719 1 96 194 HIS B N 1
ATOM 3535 C CA . HIS B 1 194 ? -4.195 4.707 25.656 1 96 194 HIS B CA 1
ATOM 3536 C C . HIS B 1 194 ? -3.059 5.656 26.016 1 96 194 HIS B C 1
ATOM 3538 O O . HIS B 1 194 ? -2.758 6.59 25.281 1 96 194 HIS B O 1
ATOM 3544 N N . PRO B 1 195 ? -2.375 5.355 27.094 1 97.5 195 PRO B N 1
ATOM 3545 C CA . PRO B 1 195 ? -1.333 6.266 27.562 1 97.5 195 PRO B CA 1
ATOM 3546 C C . PRO B 1 195 ? -0.16 6.383 26.594 1 97.5 195 PRO B C 1
ATOM 3548 O O . PRO B 1 195 ? 0.431 7.457 26.453 1 97.5 195 PRO B O 1
ATOM 3551 N N . LYS B 1 196 ? 0.261 5.336 25.953 1 97.69 196 LYS B N 1
ATOM 3552 C CA . LYS B 1 196 ? 1.42 5.371 25.078 1 97.69 196 LYS B CA 1
ATOM 3553 C C . LYS B 1 196 ? 1.134 6.207 23.828 1 97.69 196 LYS B C 1
ATOM 3555 O O . LYS B 1 196 ? 1.95 7.043 23.438 1 97.69 196 LYS B O 1
ATOM 3560 N N . ILE B 1 197 ? -0.04 5.98 23.234 1 96.56 197 ILE B N 1
ATOM 3561 C CA . ILE B 1 197 ? -0.413 6.73 22.047 1 96.56 197 ILE B CA 1
ATOM 3562 C C . ILE B 1 197 ? -0.503 8.219 22.375 1 96.56 197 ILE B C 1
ATOM 3564 O O . ILE B 1 197 ? 0.002 9.055 21.625 1 96.56 197 ILE B O 1
ATOM 3568 N N . LEU B 1 198 ? -1.169 8.516 23.5 1 97.06 198 LEU B N 1
ATOM 3569 C CA . LEU B 1 198 ? -1.349 9.922 23.859 1 97.06 198 LEU B CA 1
ATOM 3570 C C . LEU B 1 198 ? -0.007 10.578 24.172 1 97.06 198 LEU B C 1
ATOM 3572 O O . LEU B 1 198 ? 0.221 11.727 23.797 1 97.06 198 LEU B O 1
ATOM 3576 N N . ALA B 1 199 ? 0.87 9.891 24.812 1 98.06 199 ALA B N 1
ATOM 3577 C CA . ALA B 1 199 ? 2.209 10.422 25.062 1 98.06 199 ALA B CA 1
ATOM 3578 C C . ALA B 1 199 ? 2.943 10.664 23.734 1 98.06 199 ALA B C 1
ATOM 3580 O O . ALA B 1 199 ? 3.615 11.688 23.578 1 98.06 199 ALA B O 1
ATOM 3581 N N . TRP B 1 200 ? 2.848 9.719 22.828 1 98.25 200 TRP B N 1
ATOM 3582 C CA . TRP B 1 200 ? 3.43 9.875 21.5 1 98.25 200 TRP B CA 1
ATOM 3583 C C . TRP B 1 200 ? 2.84 11.086 20.781 1 98.25 200 TRP B C 1
ATOM 3585 O O . TRP B 1 200 ? 3.57 11.883 20.188 1 98.25 200 TRP B O 1
ATOM 3595 N N . MET B 1 201 ? 1.516 11.258 20.875 1 96.75 201 MET B N 1
ATOM 3596 C CA . MET B 1 201 ? 0.865 12.398 20.234 1 96.75 201 MET B CA 1
ATOM 3597 C C . MET B 1 201 ? 1.374 13.711 20.812 1 96.75 201 MET B C 1
ATOM 3599 O O . MET B 1 201 ? 1.599 14.68 20.078 1 96.75 201 MET B O 1
ATOM 3603 N N . ASP B 1 202 ? 1.544 13.711 22.094 1 97.12 202 ASP B N 1
ATOM 3604 C CA . ASP B 1 202 ? 2.082 14.906 22.734 1 97.12 202 ASP B CA 1
ATOM 3605 C C . ASP B 1 202 ? 3.473 15.242 22.203 1 97.12 202 ASP B C 1
ATOM 3607 O O . ASP B 1 202 ? 3.775 16.406 21.938 1 97.12 202 ASP B O 1
ATOM 3611 N N . ARG B 1 203 ? 4.305 14.273 22.078 1 98.25 203 ARG B N 1
ATOM 3612 C CA . ARG B 1 203 ? 5.641 14.484 21.531 1 98.25 203 ARG B CA 1
ATOM 3613 C C . ARG B 1 203 ? 5.57 14.984 20.094 1 98.25 203 ARG B C 1
ATOM 3615 O O . ARG B 1 203 ? 6.305 15.898 19.703 1 98.25 203 ARG B O 1
ATOM 3622 N N . MET B 1 204 ? 4.703 14.383 19.312 1 98.06 204 MET B N 1
ATOM 3623 C CA . MET B 1 204 ? 4.543 14.773 17.922 1 98.06 204 MET B CA 1
ATOM 3624 C C . MET B 1 204 ? 4.133 16.234 17.797 1 98.06 204 MET B C 1
ATOM 3626 O O . MET B 1 204 ? 4.629 16.953 16.938 1 98.06 204 MET B O 1
ATOM 3630 N N . LEU B 1 205 ? 3.271 16.688 18.656 1 96.12 205 LEU B N 1
ATOM 3631 C CA . LEU B 1 205 ? 2.732 18.031 18.609 1 96.12 205 LEU B CA 1
ATOM 3632 C C . LEU B 1 205 ? 3.822 19.062 18.891 1 96.12 205 LEU B C 1
ATOM 3634 O O . LEU B 1 205 ? 3.643 20.25 18.625 1 96.12 205 LEU B O 1
ATOM 3638 N N . THR B 1 206 ? 4.965 18.641 19.391 1 97 206 THR B N 1
ATOM 3639 C CA . THR B 1 206 ? 6.062 19.562 19.656 1 97 206 THR B CA 1
ATOM 3640 C C . THR B 1 206 ? 6.934 19.734 18.422 1 97 206 THR B C 1
ATOM 3642 O O . THR B 1 206 ? 7.766 20.656 18.359 1 97 206 THR B O 1
ATOM 3645 N N . ILE B 1 207 ? 6.773 18.969 17.484 1 96.88 207 ILE B N 1
ATOM 3646 C CA . ILE B 1 207 ? 7.59 19 16.266 1 96.88 207 ILE B CA 1
ATOM 3647 C C . ILE B 1 207 ? 7.102 20.125 15.352 1 96.88 207 ILE B C 1
ATOM 3649 O O . ILE B 1 207 ? 5.926 20.172 14.984 1 96.88 207 ILE B O 1
ATOM 3653 N N . PRO B 1 208 ? 7.957 20.969 14.898 1 96.25 208 PRO B N 1
ATOM 3654 C CA . PRO B 1 208 ? 7.559 22.141 14.109 1 96.25 208 PRO B CA 1
ATOM 3655 C C . PRO B 1 208 ? 6.781 21.75 12.852 1 96.25 208 PRO B C 1
ATOM 3657 O O . PRO B 1 208 ? 5.762 22.375 12.539 1 96.25 208 PRO B O 1
ATOM 3660 N N . ALA B 1 209 ? 7.164 20.766 12.148 1 94.94 209 ALA B N 1
ATOM 3661 C CA . ALA B 1 209 ? 6.488 20.344 10.922 1 94.94 209 ALA B CA 1
ATOM 3662 C C . ALA B 1 209 ? 5.043 19.953 11.203 1 94.94 209 ALA B C 1
ATOM 3664 O O . ALA B 1 209 ? 4.156 20.172 10.375 1 94.94 209 ALA B O 1
ATOM 3665 N N . VAL B 1 210 ? 4.781 19.281 12.328 1 96.12 210 VAL B N 1
ATOM 3666 C CA . VAL B 1 210 ? 3.441 18.875 12.734 1 96.12 210 VAL B CA 1
ATOM 3667 C C . VAL B 1 210 ? 2.582 20.109 13.016 1 96.12 210 VAL B C 1
ATOM 3669 O O . VAL B 1 210 ? 1.428 20.172 12.586 1 96.12 210 VAL B O 1
ATOM 3672 N N . LYS B 1 211 ? 3.174 21.094 13.594 1 92.56 211 LYS B N 1
ATOM 3673 C CA . LYS B 1 211 ? 2.459 22.328 13.883 1 92.56 211 LYS B CA 1
ATOM 3674 C C . LYS B 1 211 ? 2.105 23.062 12.594 1 92.56 211 LYS B C 1
ATOM 3676 O O . LYS B 1 211 ? 1.016 23.625 12.477 1 92.56 211 LYS B O 1
ATOM 3681 N N . MET B 1 212 ? 2.947 22.953 11.664 1 88.25 212 MET B N 1
ATOM 3682 C CA . MET B 1 212 ? 2.781 23.656 10.398 1 88.25 212 MET B CA 1
ATOM 3683 C C . MET B 1 212 ? 1.642 23.062 9.586 1 88.25 212 MET B C 1
ATOM 3685 O O . MET B 1 212 ? 1.026 23.75 8.766 1 88.25 212 MET B O 1
ATOM 3689 N N . THR B 1 213 ? 1.388 21.766 9.812 1 85.56 213 THR B N 1
ATOM 3690 C CA . THR B 1 213 ? 0.382 21.078 9 1 85.56 213 THR B CA 1
ATOM 3691 C C . THR B 1 213 ? -0.913 20.906 9.789 1 85.56 213 THR B C 1
ATOM 3693 O O . THR B 1 213 ? -1.89 20.359 9.266 1 85.56 213 THR B O 1
ATOM 3696 N N . ALA B 1 214 ? -0.895 21.344 10.977 1 83.06 214 ALA B N 1
ATOM 3697 C CA . ALA B 1 214 ? -2.035 21.109 11.859 1 83.06 214 ALA B CA 1
ATOM 3698 C C . ALA B 1 214 ? -3.229 21.969 11.461 1 83.06 214 ALA B C 1
ATOM 3700 O O . ALA B 1 214 ? -3.059 23.094 11 1 83.06 214 ALA B O 1
ATOM 3701 N N . TYR B 1 215 ? -4.371 21.312 11.492 1 77.81 215 TYR B N 1
ATOM 3702 C CA . TYR B 1 215 ? -5.613 22.047 11.328 1 77.81 215 TYR B CA 1
ATOM 3703 C C . TYR B 1 215 ? -6.328 22.234 12.656 1 77.81 215 TYR B C 1
ATOM 3705 O O . TYR B 1 215 ? -6.156 21.422 13.578 1 77.81 215 TYR B O 1
ATOM 3713 N N . ASP B 1 216 ? -7.102 23.25 12.664 1 79.88 216 ASP B N 1
ATOM 3714 C CA . ASP B 1 216 ? -7.891 23.531 13.859 1 79.88 216 ASP B CA 1
ATOM 3715 C C . ASP B 1 216 ? -8.984 22.5 14.055 1 79.88 216 ASP B C 1
ATOM 3717 O O . ASP B 1 216 ? -9.633 22.078 13.086 1 79.88 216 ASP B O 1
ATOM 3721 N N . THR B 1 217 ? -9.078 22.047 15.273 1 80.69 217 THR B N 1
ATOM 3722 C CA . THR B 1 217 ? -10.078 21.031 15.586 1 80.69 217 THR B CA 1
ATOM 3723 C C . THR B 1 217 ? -11.469 21.5 15.164 1 80.69 217 THR B C 1
ATOM 3725 O O . THR B 1 217 ? -12.266 20.688 14.68 1 80.69 217 THR B O 1
ATOM 3728 N N . GLU B 1 218 ? -11.664 22.766 15.273 1 84.88 218 GLU B N 1
ATOM 3729 C CA . GLU B 1 218 ? -12.977 23.297 14.891 1 84.88 218 GLU B CA 1
ATOM 3730 C C . GLU B 1 218 ? -13.18 23.234 13.383 1 84.88 218 GLU B C 1
ATOM 3732 O O . GLU B 1 218 ? -14.281 22.938 12.914 1 84.88 218 GLU B O 1
ATOM 3737 N N . GLU B 1 219 ? -12.133 23.484 12.719 1 85.56 219 GLU B N 1
ATOM 3738 C CA . GLU B 1 219 ? -12.211 23.375 11.266 1 85.56 219 GLU B CA 1
ATOM 3739 C C . GLU B 1 219 ? -12.414 21.922 10.836 1 85.56 219 GLU B C 1
ATOM 3741 O O . GLU B 1 219 ? -13.18 21.656 9.914 1 85.56 219 GLU B O 1
ATOM 3746 N N . ARG B 1 220 ? -11.82 21.062 11.539 1 86.69 220 ARG B N 1
ATOM 3747 C CA . ARG B 1 220 ? -11.977 19.641 11.242 1 86.69 220 ARG B CA 1
ATOM 3748 C C . ARG B 1 220 ? -13.398 19.172 11.539 1 86.69 220 ARG B C 1
ATOM 3750 O O . ARG B 1 220 ? -13.977 18.406 10.766 1 86.69 220 ARG B O 1
ATOM 3757 N N . LEU B 1 221 ? -13.898 19.672 12.594 1 85.69 221 LEU B N 1
ATOM 3758 C CA . LEU B 1 221 ? -15.266 19.312 12.961 1 85.69 221 LEU B CA 1
ATOM 3759 C C . LEU B 1 221 ? -16.25 19.844 11.93 1 85.69 221 LEU B C 1
ATOM 3761 O O . LEU B 1 221 ? -17.203 19.141 11.555 1 85.69 221 LEU B O 1
ATOM 3765 N N . ALA B 1 222 ? -15.984 21.047 11.539 1 87.06 222 ALA B N 1
ATOM 3766 C CA . ALA B 1 222 ? -16.859 21.641 10.531 1 87.06 222 ALA B CA 1
ATOM 3767 C C . ALA B 1 222 ? -16.812 20.844 9.227 1 87.06 222 ALA B C 1
ATOM 3769 O O . ALA B 1 222 ? -17.828 20.641 8.578 1 87.06 222 ALA B O 1
ATOM 3770 N N . PHE B 1 223 ? -15.703 20.438 8.859 1 89.62 223 PHE B N 1
ATOM 3771 C CA . PHE B 1 223 ? -15.539 19.609 7.676 1 89.62 223 PHE B CA 1
ATOM 3772 C C . PHE B 1 223 ? -16.312 18.297 7.824 1 89.62 223 PHE B C 1
ATOM 3774 O O . PHE B 1 223 ? -17.062 17.906 6.926 1 89.62 223 PHE B O 1
ATOM 3781 N N . LEU B 1 224 ? -16.141 17.641 9.016 1 84.5 224 LEU B N 1
ATOM 3782 C CA . LEU B 1 224 ? -16.812 16.375 9.266 1 84.5 224 LEU B CA 1
ATOM 3783 C C . LEU B 1 224 ? -18.328 16.562 9.234 1 84.5 224 LEU B C 1
ATOM 3785 O O . LEU B 1 224 ? -19.047 15.695 8.734 1 84.5 224 LEU B O 1
ATOM 3789 N N . GLU B 1 225 ? -18.75 17.641 9.758 1 83.94 225 GLU B N 1
ATOM 3790 C CA . GLU B 1 225 ? -20.188 17.938 9.758 1 83.94 225 GLU B CA 1
ATOM 3791 C C . GLU B 1 225 ? -20.703 18.156 8.336 1 83.94 225 GLU B C 1
ATOM 3793 O O . GLU B 1 225 ? -21.812 17.719 8.008 1 83.94 225 GLU B O 1
ATOM 3798 N N . SER B 1 226 ? -19.922 18.812 7.59 1 88 226 SER B N 1
ATOM 3799 C CA . SER B 1 226 ? -20.312 19.031 6.199 1 88 226 SER B CA 1
ATOM 3800 C C . SER B 1 226 ? -20.406 17.719 5.441 1 88 226 SER B C 1
ATOM 3802 O O . SER B 1 226 ? -21.281 17.531 4.598 1 88 226 SER B O 1
ATOM 3804 N N . ARG B 1 227 ? -19.516 16.828 5.695 1 83.5 227 ARG B N 1
ATOM 3805 C CA . ARG B 1 227 ? -19.531 15.5 5.074 1 83.5 227 ARG B CA 1
ATOM 3806 C C . ARG B 1 227 ? -20.766 14.719 5.473 1 83.5 227 ARG B C 1
ATOM 3808 O O . ARG B 1 227 ? -21.406 14.086 4.629 1 83.5 227 ARG B O 1
ATOM 3815 N N . LYS B 1 228 ? -21.031 14.797 6.668 1 79.12 228 LYS B N 1
ATOM 3816 C CA . LYS B 1 228 ? -22.219 14.102 7.188 1 79.12 228 LYS B CA 1
ATOM 3817 C C . LYS B 1 228 ? -23.5 14.648 6.566 1 79.12 228 LYS B C 1
ATOM 3819 O O . LYS B 1 228 ? -24.438 13.891 6.305 1 79.12 228 LYS B O 1
ATOM 3824 N N . ALA B 1 229 ? -23.453 15.898 6.293 1 83.69 229 ALA B N 1
ATOM 3825 C CA . ALA B 1 229 ? -24.625 16.562 5.734 1 83.69 229 ALA B CA 1
ATOM 3826 C C . ALA B 1 229 ? -24.75 16.297 4.234 1 83.69 229 ALA B C 1
ATOM 3828 O O . ALA B 1 229 ? -25.766 16.641 3.619 1 83.69 229 ALA B O 1
ATOM 3829 N N . GLY B 1 230 ? -23.688 15.672 3.684 1 81.38 230 GLY B N 1
ATOM 3830 C CA . GLY B 1 230 ? -23.719 15.352 2.264 1 81.38 230 GLY B CA 1
ATOM 3831 C C . GLY B 1 230 ? -23.266 16.5 1.383 1 81.38 230 GLY B C 1
ATOM 3832 O O . GLY B 1 230 ? -23.312 16.406 0.155 1 81.38 230 GLY B O 1
ATOM 3833 N N . ALA B 1 231 ? -22.984 17.609 1.994 1 86.12 231 ALA B N 1
ATOM 3834 C CA . ALA B 1 231 ? -22.453 18.781 1.291 1 86.12 231 ALA B CA 1
ATOM 3835 C C . ALA B 1 231 ? -21.016 19.062 1.715 1 86.12 231 ALA B C 1
ATOM 3837 O O . ALA B 1 231 ? -20.75 20.062 2.402 1 86.12 231 ALA B O 1
ATOM 3838 N N . ILE B 1 232 ? -20.203 18.328 1.249 1 88 232 ILE B N 1
ATOM 3839 C CA . ILE B 1 232 ? -18.828 18.359 1.714 1 88 232 ILE B CA 1
ATOM 3840 C C . ILE B 1 232 ? -18.188 19.703 1.373 1 88 232 ILE B C 1
ATOM 3842 O O . ILE B 1 232 ? -18.266 20.156 0.233 1 88 232 ILE B O 1
ATOM 3846 N N . ASN B 1 233 ? -17.625 20.328 2.383 1 90.19 233 ASN B N 1
ATOM 3847 C CA . ASN B 1 233 ? -16.922 21.594 2.244 1 90.19 233 ASN B CA 1
ATOM 3848 C C . ASN B 1 233 ? -15.43 21.422 2.543 1 90.19 233 ASN B C 1
ATOM 3850 O O . ASN B 1 233 ? -15.016 21.469 3.703 1 90.19 233 ASN B O 1
ATOM 3854 N N . PHE B 1 234 ? -14.625 21.406 1.514 1 90.75 234 PHE B N 1
ATOM 3855 C CA . PHE B 1 234 ? -13.188 21.219 1.667 1 90.75 234 PHE B CA 1
ATOM 3856 C C . PHE B 1 234 ? -12.508 22.516 2.062 1 90.75 234 PHE B C 1
ATOM 3858 O O . PHE B 1 234 ? -11.352 22.516 2.482 1 90.75 234 PHE B O 1
ATOM 3865 N N . ASP B 1 235 ? -13.227 23.578 1.944 1 90 235 ASP B N 1
ATOM 3866 C CA . ASP B 1 235 ? -12.617 24.891 2.143 1 90 235 ASP B CA 1
ATOM 3867 C C . ASP B 1 235 ? -13.133 25.547 3.426 1 90 235 ASP B C 1
ATOM 3869 O O . ASP B 1 235 ? -13.203 26.781 3.518 1 90 235 ASP B O 1
ATOM 3873 N N . VAL B 1 236 ? -13.492 24.719 4.289 1 87.12 236 VAL B N 1
ATOM 3874 C CA . VAL B 1 236 ? -13.969 25.219 5.578 1 87.12 236 VAL B CA 1
ATOM 3875 C C . VAL B 1 236 ? -12.953 26.203 6.16 1 87.12 236 VAL B C 1
ATOM 3877 O O . VAL B 1 236 ? -11.75 25.938 6.16 1 87.12 236 VAL B O 1
ATOM 3880 N N . GLY B 1 237 ? -13.422 27.266 6.664 1 80.69 237 GLY B N 1
ATOM 3881 C CA . GLY B 1 237 ? -12.586 28.234 7.348 1 80.69 237 GLY B CA 1
ATOM 3882 C C . GLY B 1 237 ? -11.844 29.156 6.402 1 80.69 237 GLY B C 1
ATOM 3883 O O . GLY B 1 237 ? -11.133 30.062 6.84 1 80.69 237 GLY B O 1
ATOM 3884 N N . LEU B 1 238 ? -11.922 28.812 5.164 1 81 238 LEU B N 1
ATOM 3885 C CA . LEU B 1 238 ? -11.219 29.641 4.191 1 81 238 LEU B CA 1
ATOM 3886 C C . LEU B 1 238 ? -12.156 30.688 3.586 1 81 238 LEU B C 1
ATOM 3888 O O . LEU B 1 238 ? -13.359 30.438 3.453 1 81 238 LEU B O 1
ATOM 3892 N N . GLN B 1 239 ? -11.781 31.938 3.641 1 61.81 239 GLN B N 1
ATOM 3893 C CA . GLN B 1 239 ? -12.555 33 3.023 1 61.81 239 GLN B CA 1
ATOM 3894 C C . GLN B 1 239 ? -12.477 32.938 1.501 1 61.81 239 GLN B C 1
ATOM 3896 O O . GLN B 1 239 ? -11.406 32.719 0.94 1 61.81 239 GLN B O 1
ATOM 3901 N N . SER B 1 240 ? -13.633 32.469 0.814 1 48.47 240 SER B N 1
ATOM 3902 C CA . SER B 1 240 ? -13.656 32.562 -0.643 1 48.47 240 SER B CA 1
ATOM 3903 C C . SER B 1 240 ? -13.234 33.938 -1.136 1 48.47 240 SER B C 1
ATOM 3905 O O . SER B 1 240 ? -13.398 34.938 -0.43 1 48.47 240 SER B O 1
#

pLDDT: mean 88.88, std 11.55, range [28.55, 98.31]

Foldseek 3Di:
DPPQPADLAADFAPDDDDDDDPQAKEWAAFQLDLLSLLLLLLCVLQVGDYHYHYHDQVGGYPVVCVQPVVSDDTWMAGPVGDIDDDSVRSSVCCLVVVVVTPRQADPDPVSNVVLVVVLVLLCVQQVLVVCVLVPPPCSQVSNQVSLLVNLVVDDALASSHPDDGSSCSSNVSSVLLVVLSCVVPVHDDDCVRRVSVVSSNVVLCPRPSCVVSHDDSVQSNVQSVCVSVVNGDSSRPPDD/DPPLPAPLAADFAPDDDDDDDPQAKEWAAFLLDLLSLLLLLLCVLQVGDYHYHYHDQVGGYPVVCVQPVVSDDTWMAGPVGDIDDDSVRSSVCCLVVVVVTPRQADPDPVSNVVLVVVLVLLCVQQVLVVCVLVPPPCSQVSNQVSLLVNLVVDDALASSHPDDGSSCSSNVSSVLLVVLSCVVPVHDDDCVRRVSVVSSNVVLCPRVSCVVSHDDSVQSNVQSVCVSVVNGDSSRPPDD

Nearest PDB structures (foldseek):
  6mhb-assembly3_D  TM=9.034E-01  e=3.082E-19  Homo sapiens
  4is0-assembly1_A-2  TM=9.005E-01  e=1.040E-18  Homo sapiens
  3vln-assembly1_A-2  TM=8.996E-01  e=1.219E-18  Homo sapiens
  8qll-assembly1_B  TM=8.760E-01  e=5.082E-18  Rattus norvegicus
  3lfl-assembly2_C  TM=8.590E-01  e=2.840E-18  Homo sapiens

Secondary structure (DSSP, 8-state):
-------SSPB-TTPPPP---SS-EEEEE-TT-HHHHHHHHHHHHTT--EEEEEB-TTS--GGGGGT-TT--S-EEE-TTS-EEESHHHHHHHHHHHTTTS---S-SSHHHHHHHHHHHHHHHHHH--HHHHHTT-TTHHHHHHHHHHHHHHH--SSBTTBSS--HHHHHHHHHHHTHHHHHHHS-----TTT-HHHHHHHHHHTTSHHHHHH---HHHHHHHHHHHHTT---TTTT---/-------SSPB-TTPPPP---SS-EEEEE-TT-HHHHHHHHHHHHTT--EEEEEB-TTS--GGGGGT-TT--S-EEE-TTS-EEESHHHHHHHHHHHTTTS---S-SSHHHHHHHHHHHHHHHHHH--HHHHHTT-TTHHHHHHHHHHHHHHH--SSBTTBSS--HHHHHHHHHHHTHHHHHHHS-----TTT-HHHHHHHHHHTTSHHHHHHPPPHHHHHHHHHHHHTT---TTTT---